Protein AF-0000000075762236 (afdb_homodimer)

Foldseek 3Di:
DKDKFFFPQWDAAQQFIAGPVPRHHQAAADDPQFLQQLVRLLSSQCRSVVNDPPCCCVPCLVPPDCVALSNVLSVLCVVQCRRVNPHDDQVSSQVSCVSCVVVQKHKDKDWDAPVVQLVVCQVLSVVNKKKKWWKFFDPTDIHIWTFRIFMFDDDPPDTGTFKTFTAGNNDDGDRGDNGFKMKGAADRVRAFCDDDQQRIWMDGPVRDIGGIHTTMMMIMDGDD/DKDKFFFPQWDAAQQFIAGPVPRHHQAAADDPQFLQQLVRLLSSQCRSVVNDPPCCCVPCLVPPDCVALSNVLSVLCVVQCRRVNPHDDQVSSQVSCVSCVVVQKHKDKDWDAPVVQLVVCQVLSVVNKKKKWWKFFPPTDIHIWTFRIFMFDDDPPDTGTFKTFTAGNNDDGDRGDNGFKMKGAADRVRAFCDDDQQRIWMDGPVRDIGGIHTTMMMIMDGDD

Nearest PDB structures (foldseek):
  3q34-assembly1_C  TM=2.609E-01  e=2.097E+00  Pseudomonas savastanoi pv. phaseolicola 1448A
  7qfz-assembly4_G  TM=4.667E-01  e=2.983E-01  Escherichia fergusonii ATCC 35469
  3q34-assembly1_C  TM=2.610E-01  e=1.971E+00  Pseudomonas savastanoi pv. phaseolicola 1448A

Secondary structure (DSSP, 8-state):
-EEEEE-TTEE--TTS-EETTT--B---PPPTT---HHHHHHHHHHHHTTSS-HHHHHHHGGG--TTSHHHHHHHHHHHTTGGGT----HHHHHHHHGGGGGGTEEEEEEE--HHHHHHHHHHHHHTT-EEEEEEEETTS-EEEEEEEEEEEEEETTEEEEEEEEEE-TTSPPPSSSS-SEEEE-B-TTS-BSSSSSS-EEEEETT--EEEEEEEEEEEEEE--/-EEEEE-TTEE--TTS-EETTT--B---PPPTT---HHHHHHHHHHHHTTSS-HHHHHHHGGG--TTSHHHHHHHHHHHTTGGGT----HHHHHHHHGGGGGGTEEEEEEE--HHHHHHHHHHHHHTT-EEEEEEEETTS-EEEEEEEEEEEEEETTEEEEEEEEEE-TTSPPPSSSS-SEEEE-B-TTS-BSSSSSS-EEEEETT--EEEEEEEEEEEEEE--

Solvent-accessible surface area (backbone atoms only — not comparable to full-atom values): 22326 Å² total; per-residue (Å²): 85,36,44,56,51,54,42,38,51,47,36,81,39,52,88,16,26,18,8,53,73,67,60,45,68,22,78,45,64,55,56,91,78,46,26,35,35,43,60,37,35,49,51,24,50,33,26,26,70,55,76,40,57,57,69,52,53,77,72,35,55,94,67,41,52,66,88,40,59,68,16,41,43,52,52,49,44,58,70,57,30,22,84,72,41,72,28,71,52,57,67,54,54,39,56,57,45,56,68,37,37,92,77,32,41,43,62,47,65,47,79,49,55,52,68,54,42,52,51,51,44,53,50,31,38,76,70,69,29,46,28,32,40,30,32,34,43,74,96,57,58,76,46,37,29,26,45,46,31,34,33,29,30,39,58,87,92,43,68,36,68,19,32,39,31,16,41,40,20,85,42,72,78,29,15,48,36,76,35,33,18,34,37,37,43,27,38,79,88,63,46,58,62,34,75,72,80,46,20,18,35,33,27,30,61,84,23,60,74,41,54,19,21,61,44,29,33,36,40,34,36,66,67,128,84,35,44,55,52,54,41,38,50,46,36,80,39,50,88,16,26,17,8,54,73,66,61,46,69,22,79,44,64,55,55,94,79,46,26,34,37,44,60,36,35,50,52,23,50,34,25,27,72,55,76,40,57,57,68,52,55,77,74,35,55,94,67,42,50,66,88,40,58,67,16,41,44,52,52,50,44,56,71,56,29,23,83,72,42,72,28,70,54,58,66,56,54,40,55,56,44,56,67,38,37,91,77,32,40,44,64,48,64,46,79,49,55,51,67,54,40,52,50,52,44,54,50,30,41,77,71,70,32,46,29,33,40,31,31,34,42,72,96,56,60,73,46,36,28,27,45,47,30,34,33,29,31,38,57,89,92,43,68,36,68,19,34,40,32,17,41,40,21,85,40,72,79,29,15,46,35,74,37,30,19,33,37,36,43,26,36,80,88,64,46,57,61,35,74,72,80,46,20,19,36,33,28,30,60,85,24,59,74,42,55,19,21,60,47,30,32,37,40,33,39,68,67,128

Radius of gyration: 22.83 Å; Cα contacts (8 Å, |Δi|>4): 1146; chains: 2; bounding box: 54×69×51 Å

pLDDT: mean 93.94, std 7.09, range [53.5, 98.88]

Organism: Stutzerimonas stutzeri (strain A1501) (NCBI:txid379731)

Structure (mmCIF, N/CA/C/O backbone):
data_AF-0000000075762236-model_v1
#
loop_
_entity.id
_entity.type
_entity.pdbx_description
1 polymer 'Peptidase C39-like domain-containing protein'
#
loop_
_atom_site.group_PDB
_atom_site.id
_atom_site.type_symbol
_atom_site.label_atom_id
_atom_site.label_alt_id
_atom_site.label_comp_id
_atom_site.label_asym_id
_atom_site.label_entity_id
_atom_site.label_seq_id
_atom_site.pdbx_PDB_ins_code
_atom_site.Cartn_x
_atom_site.Cartn_y
_atom_site.Cartn_z
_atom_site.occupancy
_atom_site.B_iso_or_equiv
_atom_site.auth_seq_id
_atom_site.auth_comp_id
_atom_site.auth_asym_id
_atom_site.auth_atom_id
_atom_site.pdbx_PDB_model_num
ATOM 1 N N . MET A 1 1 ? -10.5 -0.123 15.695 1 92.38 1 MET A N 1
ATOM 2 C CA . MET A 1 1 ? -9.242 0.328 15.109 1 92.38 1 MET A CA 1
ATOM 3 C C . MET A 1 1 ? -8.969 -0.393 13.789 1 92.38 1 MET A C 1
ATOM 5 O O . MET A 1 1 ? -9.133 -1.61 13.695 1 92.38 1 MET A O 1
ATOM 9 N N . ASN A 1 2 ? -8.617 0.373 12.836 1 94.06 2 ASN A N 1
ATOM 10 C CA . ASN A 1 2 ? -8.289 -0.238 11.555 1 94.06 2 ASN A CA 1
ATOM 11 C C . ASN A 1 2 ? -7 -1.057 11.633 1 94.06 2 ASN A C 1
ATOM 13 O O . ASN A 1 2 ? -6.102 -0.73 12.414 1 94.06 2 ASN A O 1
ATOM 17 N N . ILE A 1 3 ? -6.941 -2.143 10.906 1 95.69 3 ILE A N 1
ATOM 18 C CA . ILE A 1 3 ? -5.719 -2.932 10.812 1 95.69 3 ILE A CA 1
ATOM 19 C C . ILE A 1 3 ? -5.438 -3.281 9.352 1 95.69 3 ILE A C 1
ATOM 21 O O . ILE A 1 3 ? -6.367 -3.393 8.547 1 95.69 3 ILE A O 1
ATOM 25 N N . MET A 1 4 ? -4.234 -3.373 9.031 1 96.81 4 MET A N 1
ATOM 26 C CA . MET A 1 4 ? -3.768 -3.857 7.738 1 96.81 4 MET A CA 1
ATOM 27 C C . MET A 1 4 ? -2.668 -4.902 7.91 1 96.81 4 MET A C 1
ATOM 29 O O . MET A 1 4 ? -1.63 -4.621 8.508 1 96.81 4 MET A O 1
ATOM 33 N N . GLN A 1 5 ? -2.984 -6.102 7.469 1 97.31 5 GLN A N 1
ATOM 34 C CA . GLN A 1 5 ? -2.029 -7.203 7.516 1 97.31 5 GLN A CA 1
ATOM 35 C C . GLN A 1 5 ? -1.47 -7.508 6.129 1 97.31 5 GLN A C 1
ATOM 37 O O . GLN A 1 5 ? -2.223 -7.828 5.207 1 97.31 5 GLN A O 1
ATOM 42 N N . VAL A 1 6 ? -0.186 -7.355 5.98 1 97.62 6 VAL A N 1
ATOM 43 C CA . VAL A 1 6 ? 0.486 -7.613 4.711 1 97.62 6 VAL A CA 1
ATOM 44 C C . VAL A 1 6 ? 1.451 -8.789 4.867 1 97.62 6 VAL A C 1
ATOM 46 O O . VAL A 1 6 ? 2.191 -8.867 5.848 1 97.62 6 VAL A O 1
ATOM 49 N N . SER A 1 7 ? 1.409 -9.703 3.967 1 98 7 SER A N 1
ATOM 50 C CA . SER A 1 7 ? 2.246 -10.898 4.004 1 98 7 SER A CA 1
ATOM 51 C C . SER A 1 7 ? 3.727 -10.531 4.055 1 98 7 SER A C 1
ATOM 53 O O . SER A 1 7 ? 4.191 -9.695 3.281 1 98 7 SER A O 1
ATOM 55 N N . PRO A 1 8 ? 4.484 -11.156 4.93 1 97.44 8 PRO A N 1
ATOM 56 C CA . PRO A 1 8 ? 5.922 -10.898 5.023 1 97.44 8 PRO A CA 1
ATOM 57 C C . PRO A 1 8 ? 6.703 -11.469 3.84 1 97.44 8 PRO A C 1
ATOM 59 O O . PRO A 1 8 ? 7.918 -11.281 3.75 1 97.44 8 PRO A O 1
ATOM 62 N N . LEU A 1 9 ? 6.02 -12.078 2.924 1 97.81 9 LEU A N 1
ATOM 63 C CA . LEU A 1 9 ? 6.68 -12.719 1.794 1 97.81 9 LEU A CA 1
ATOM 64 C C . LEU A 1 9 ? 7.07 -11.695 0.735 1 97.81 9 LEU A C 1
ATOM 66 O O . LEU A 1 9 ? 7.82 -12.008 -0.193 1 97.81 9 LEU A O 1
ATOM 70 N N . PHE A 1 10 ? 6.539 -10.484 0.93 1 98.19 10 PHE A N 1
ATOM 71 C CA . PHE A 1 10 ? 6.734 -9.453 -0.083 1 98.19 10 PHE A CA 1
ATOM 72 C C . PHE A 1 10 ? 7.543 -8.289 0.477 1 98.19 10 PHE A C 1
ATOM 74 O O . PHE A 1 10 ? 7.473 -7.996 1.673 1 98.19 10 PHE A O 1
ATOM 81 N N . GLY A 1 11 ? 8.281 -7.652 -0.379 1 97.56 11 GLY A N 1
ATOM 82 C CA . GLY A 1 11 ? 8.977 -6.406 -0.087 1 97.56 11 GLY A CA 1
ATOM 83 C C . GLY A 1 11 ? 8.711 -5.324 -1.117 1 97.56 11 GLY A C 1
ATOM 84 O O . GLY A 1 11 ? 8.32 -5.617 -2.25 1 97.56 11 GLY A O 1
ATOM 85 N N . ILE A 1 12 ? 8.898 -4.078 -0.701 1 97.44 12 ILE A N 1
ATOM 86 C CA . ILE A 1 12 ? 8.656 -2.945 -1.586 1 97.44 12 ILE A CA 1
ATOM 87 C C . ILE A 1 12 ? 9.945 -2.57 -2.312 1 97.44 12 ILE A C 1
ATOM 89 O O . ILE A 1 12 ? 11.031 -2.645 -1.736 1 97.44 12 ILE A O 1
ATOM 93 N N . SER A 1 13 ? 9.883 -2.273 -3.547 1 97 13 SER A N 1
ATOM 94 C CA . SER A 1 13 ? 10.977 -1.712 -4.332 1 97 13 SER A CA 1
ATOM 95 C C . SER A 1 13 ? 10.461 -0.729 -5.375 1 97 13 SER A C 1
ATOM 97 O O . SER A 1 13 ? 9.273 -0.724 -5.695 1 97 13 SER A O 1
ATOM 99 N N . SER A 1 14 ? 11.359 0.06 -5.926 1 96.75 14 SER A N 1
ATOM 100 C CA . SER A 1 14 ? 10.977 1.087 -6.887 1 96.75 14 SER A CA 1
ATOM 101 C C . SER A 1 14 ? 10.586 0.47 -8.227 1 96.75 14 SER A C 1
ATOM 103 O O . SER A 1 14 ? 10.008 1.146 -9.078 1 96.75 14 SER A O 1
ATOM 105 N N . ASN A 1 15 ? 10.883 -0.783 -8.445 1 97.19 15 ASN A N 1
ATOM 106 C CA . ASN A 1 15 ? 10.523 -1.462 -9.688 1 97.19 15 ASN A CA 1
ATOM 107 C C . ASN A 1 15 ? 9.258 -2.299 -9.516 1 97.19 15 ASN A C 1
ATOM 109 O O . ASN A 1 15 ? 8.766 -2.889 -10.484 1 97.19 15 ASN A O 1
ATOM 113 N N . GLY A 1 16 ? 8.758 -2.346 -8.289 1 97.5 16 GLY A N 1
ATOM 114 C CA . GLY A 1 16 ? 7.59 -3.146 -7.961 1 97.5 16 GLY A CA 1
ATOM 115 C C . GLY A 1 16 ? 7.812 -4.062 -6.773 1 97.5 16 GLY A C 1
ATOM 116 O O . GLY A 1 16 ? 8.906 -4.09 -6.195 1 97.5 16 GLY A O 1
ATOM 117 N N . PRO A 1 17 ? 6.762 -4.801 -6.387 1 98.38 17 PRO A N 1
ATOM 118 C CA . PRO A 1 17 ? 6.91 -5.738 -5.27 1 98.38 17 PRO A CA 1
ATOM 119 C C . PRO A 1 17 ? 7.914 -6.852 -5.562 1 98.38 17 PRO A C 1
ATOM 121 O O . PRO A 1 17 ? 7.98 -7.344 -6.691 1 98.38 17 PRO A O 1
ATOM 124 N N . VAL A 1 18 ? 8.68 -7.227 -4.508 1 98.38 18 VAL A N 1
ATOM 125 C CA . VAL A 1 18 ? 9.695 -8.258 -4.664 1 98.38 18 VAL A CA 1
ATOM 126 C C . VAL A 1 18 ? 9.469 -9.375 -3.648 1 98.38 18 VAL A C 1
ATOM 128 O O . VAL A 1 18 ? 8.812 -9.164 -2.625 1 98.38 18 VAL A O 1
ATOM 131 N N . SER A 1 19 ? 9.961 -10.531 -3.996 1 98.12 19 SER A N 1
ATOM 132 C CA . SER A 1 19 ? 10.031 -11.633 -3.035 1 98.12 19 SER A CA 1
ATOM 133 C C . SER A 1 19 ? 11 -11.312 -1.899 1 98.12 19 SER A C 1
ATOM 135 O O . SER A 1 19 ? 12.164 -10.984 -2.141 1 98.12 19 SER A O 1
ATOM 137 N N . ALA A 1 20 ? 10.469 -11.445 -0.732 1 95.94 20 ALA A N 1
ATOM 138 C CA . ALA A 1 20 ? 11.352 -11.258 0.416 1 95.94 20 ALA A CA 1
ATOM 139 C C . ALA A 1 20 ? 12.438 -12.328 0.457 1 95.94 20 ALA A C 1
ATOM 141 O O . ALA A 1 20 ? 13.523 -12.094 0.991 1 95.94 20 ALA A O 1
ATOM 142 N N . GLU A 1 21 ? 12.148 -13.461 -0.161 1 92.88 21 GLU A N 1
ATOM 143 C CA . GLU A 1 21 ? 13.055 -14.602 -0.163 1 92.88 21 GLU A CA 1
ATOM 144 C C . GLU A 1 21 ? 14.18 -14.406 -1.17 1 92.88 21 GLU A C 1
ATOM 146 O O . GLU A 1 21 ? 15.359 -14.547 -0.829 1 92.88 21 GLU A O 1
ATOM 151 N N . SER A 1 22 ? 13.875 -13.969 -2.363 1 94.44 22 SER A N 1
ATOM 152 C CA . SER A 1 22 ? 14.859 -14 -3.439 1 94.44 22 SER A CA 1
ATOM 153 C C . SER A 1 22 ? 15.227 -12.594 -3.896 1 94.44 22 SER A C 1
ATOM 155 O O . SER A 1 22 ? 16.25 -12.391 -4.547 1 94.44 22 SER A O 1
ATOM 157 N N . GLY A 1 23 ? 14.281 -11.656 -3.641 1 95.62 23 GLY A N 1
ATOM 158 C CA . GLY A 1 23 ? 14.508 -10.305 -4.145 1 95.62 23 GLY A CA 1
ATOM 159 C C . GLY A 1 23 ? 14 -10.102 -5.555 1 95.62 23 GLY A C 1
ATOM 160 O O . GLY A 1 23 ? 14.031 -8.984 -6.078 1 95.62 23 GLY A O 1
ATOM 161 N N . ASP A 1 24 ? 13.445 -11.141 -6.176 1 97.25 24 ASP A N 1
ATOM 162 C CA . ASP A 1 24 ? 12.914 -11.047 -7.531 1 97.25 24 ASP A CA 1
ATOM 163 C C . ASP A 1 24 ? 11.609 -10.242 -7.559 1 97.25 24 ASP A C 1
ATOM 165 O O . ASP A 1 24 ? 10.781 -10.367 -6.652 1 97.25 24 ASP A O 1
ATOM 169 N N . LEU A 1 25 ? 11.422 -9.477 -8.633 1 98.19 25 LEU A N 1
ATOM 170 C CA . LEU A 1 25 ? 10.109 -8.898 -8.875 1 98.19 25 LEU A CA 1
ATOM 171 C C . LEU A 1 25 ? 9.047 -9.984 -9.016 1 98.19 25 LEU A C 1
ATOM 173 O O . LEU A 1 25 ? 9.266 -10.984 -9.695 1 98.19 25 LEU A O 1
ATOM 177 N N . VAL A 1 26 ? 7.926 -9.805 -8.43 1 98.19 26 VAL A N 1
ATOM 178 C CA . VAL A 1 26 ? 7.016 -10.938 -8.336 1 98.19 26 VAL A CA 1
ATOM 179 C C . VAL A 1 26 ? 5.832 -10.742 -9.281 1 98.19 26 VAL A C 1
ATOM 181 O O . VAL A 1 26 ? 5.258 -11.711 -9.773 1 98.19 26 VAL A O 1
ATOM 184 N N . HIS A 1 27 ? 5.41 -9.492 -9.508 1 98.38 27 HIS A N 1
ATOM 185 C CA . HIS A 1 27 ? 4.211 -9.266 -10.312 1 98.38 27 HIS A CA 1
ATOM 186 C C . HIS A 1 27 ? 4.488 -9.5 -11.789 1 98.38 27 HIS A C 1
ATOM 188 O O . HIS A 1 27 ? 5.492 -9.023 -12.32 1 98.38 27 HIS A O 1
ATOM 194 N N . LEU A 1 28 ? 3.65 -10.227 -12.391 1 95.19 28 LEU A N 1
ATOM 195 C CA . LEU A 1 28 ? 3.639 -10.469 -13.836 1 95.19 28 LEU A CA 1
ATOM 196 C C . LEU A 1 28 ? 2.328 -9.992 -14.453 1 95.19 28 LEU A C 1
ATOM 198 O O . LEU A 1 28 ? 1.248 -10.391 -14.008 1 95.19 28 LEU A O 1
ATOM 202 N N . ARG A 1 29 ? 2.414 -9.211 -15.453 1 93.19 29 ARG A N 1
ATOM 203 C CA . ARG A 1 29 ? 1.228 -8.711 -16.141 1 93.19 29 ARG A CA 1
ATOM 204 C C . ARG A 1 29 ? 0.887 -9.586 -17.344 1 93.19 29 ARG A C 1
ATOM 206 O O . ARG A 1 29 ? 1.731 -9.805 -18.219 1 93.19 29 ARG A O 1
ATOM 213 N N . GLN A 1 30 ? -0.307 -9.93 -17.391 1 84.81 30 GLN A N 1
ATOM 214 C CA . GLN A 1 30 ? -0.725 -10.734 -18.531 1 84.81 30 GLN A CA 1
ATOM 215 C C . GLN A 1 30 ? -1.051 -9.859 -19.734 1 84.81 30 GLN A C 1
ATOM 217 O O . GLN A 1 30 ? -1.26 -8.648 -19.594 1 84.81 30 GLN A O 1
ATOM 222 N N . GLY A 1 31 ? -1.03 -10.539 -20.859 1 80.81 31 GLY A N 1
ATOM 223 C CA . GLY A 1 31 ? -1.453 -9.844 -22.062 1 80.81 31 GLY A CA 1
ATOM 224 C C . GLY A 1 31 ? -2.938 -9.531 -22.078 1 80.81 31 GLY A C 1
ATOM 225 O O . GLY A 1 31 ? -3.736 -10.258 -21.469 1 80.81 31 GLY A O 1
ATOM 226 N N . ASP A 1 32 ? -3.311 -8.547 -22.75 1 74 32 ASP A N 1
ATOM 227 C CA . ASP A 1 32 ? -4.691 -8.07 -22.766 1 74 32 ASP A CA 1
ATOM 228 C C . ASP A 1 32 ? -5.629 -9.133 -23.328 1 74 32 ASP A C 1
ATOM 230 O O . ASP A 1 32 ? -6.816 -9.164 -23 1 74 32 ASP A O 1
ATOM 234 N N . LEU A 1 33 ? -5.109 -9.945 -24.125 1 69.38 33 LEU A N 1
ATOM 235 C CA . LEU A 1 33 ? -5.957 -10.922 -24.797 1 69.38 33 LEU A CA 1
ATOM 236 C C . LEU A 1 33 ? -5.797 -12.305 -24.188 1 69.38 33 LEU A C 1
ATOM 238 O O . LEU A 1 33 ? -6.496 -13.242 -24.578 1 69.38 33 LEU A O 1
ATOM 242 N N . ASP A 1 34 ? -4.918 -12.336 -23.172 1 74.25 34 ASP A N 1
ATOM 243 C CA . ASP A 1 34 ? -4.641 -13.625 -22.547 1 74.25 34 ASP A CA 1
ATOM 244 C C . ASP A 1 34 ? -5.695 -13.969 -21.5 1 74.25 34 ASP A C 1
ATOM 246 O O . ASP A 1 34 ? -6.086 -13.109 -20.703 1 74.25 34 ASP A O 1
ATOM 250 N N . GLY A 1 35 ? -6.355 -15.148 -21.516 1 78.94 35 GLY A N 1
ATOM 251 C CA . GLY A 1 35 ? -7.117 -15.672 -20.391 1 78.94 35 GLY A CA 1
ATOM 252 C C . GLY A 1 35 ? -6.254 -16.375 -19.359 1 78.94 35 GLY A C 1
ATOM 253 O O . GLY A 1 35 ? -6.57 -17.5 -18.938 1 78.94 35 GLY A O 1
ATOM 254 N N . ALA A 1 36 ? -5.172 -15.742 -19 1 86.44 36 ALA A N 1
ATOM 255 C CA . ALA A 1 36 ? -4.129 -16.469 -18.281 1 86.44 36 ALA A CA 1
ATOM 256 C C . ALA A 1 36 ? -3.93 -15.891 -16.875 1 86.44 36 ALA A C 1
ATOM 258 O O . ALA A 1 36 ? -2.852 -16.016 -16.297 1 86.44 36 ALA A O 1
ATOM 259 N N . CYS A 1 37 ? -4.926 -15.219 -16.312 1 93.12 37 CYS A N 1
ATOM 260 C CA . CYS A 1 37 ? -4.73 -14.57 -15.016 1 93.12 37 CYS A CA 1
ATOM 261 C C . CYS A 1 37 ? -4.379 -15.602 -13.945 1 93.12 37 CYS A C 1
ATOM 263 O O . CYS A 1 37 ? -3.549 -15.336 -13.078 1 93.12 37 CYS A O 1
ATOM 265 N N . GLY A 1 38 ? -5.027 -16.766 -14.031 1 94.06 38 GLY A N 1
ATOM 266 C CA . GLY A 1 38 ? -4.73 -17.812 -13.07 1 94.06 38 GLY A CA 1
ATOM 267 C C . GLY A 1 38 ? -3.27 -18.219 -13.07 1 94.06 38 GLY A C 1
ATOM 268 O O . GLY A 1 38 ? -2.574 -18.078 -12.062 1 94.06 38 GLY A O 1
ATOM 269 N N . PRO A 1 39 ? -2.803 -18.672 -14.188 1 92.94 39 PRO A N 1
ATOM 270 C CA . PRO A 1 39 ? -1.391 -19.047 -14.305 1 92.94 39 PRO A CA 1
ATOM 271 C C . PRO A 1 39 ? -0.446 -17.906 -13.922 1 92.94 39 PRO A C 1
ATOM 273 O O . PRO A 1 39 ? 0.589 -18.141 -13.297 1 92.94 39 PRO A O 1
ATOM 276 N N . TYR A 1 40 ? -0.722 -16.719 -14.297 1 94.62 40 TYR A N 1
ATOM 277 C CA . TYR A 1 40 ? 0.134 -15.594 -13.945 1 94.62 40 TYR A CA 1
ATOM 278 C C . TYR A 1 40 ? 0.191 -15.406 -12.43 1 94.62 40 TYR A C 1
ATOM 280 O O . TYR A 1 40 ? 1.253 -15.117 -11.875 1 94.62 40 TYR A O 1
ATOM 288 N N . CYS A 1 41 ? -0.949 -15.57 -11.766 1 97.06 41 CYS A N 1
ATOM 289 C CA . CYS A 1 41 ? -0.944 -15.531 -10.305 1 97.06 41 CYS A CA 1
ATOM 290 C C . CYS A 1 41 ? -0.073 -16.656 -9.742 1 97.06 41 CYS A C 1
ATOM 292 O O . CYS A 1 41 ? 0.689 -16.422 -8.797 1 97.06 41 CYS A O 1
ATOM 294 N N . LEU A 1 42 ? -0.215 -17.781 -10.32 1 96 42 LEU A N 1
ATOM 295 C CA . LEU A 1 42 ? 0.57 -18.906 -9.844 1 96 42 LEU A CA 1
ATOM 296 C C . LEU A 1 42 ? 2.062 -18.656 -10.016 1 96 42 LEU A C 1
ATOM 298 O O . LEU A 1 42 ? 2.85 -18.891 -9.102 1 96 42 LEU A O 1
ATOM 302 N N . PHE A 1 43 ? 2.494 -18.141 -11.18 1 95.38 43 PHE A N 1
ATOM 303 C CA . PHE A 1 43 ? 3.902 -17.828 -11.406 1 95.38 43 PHE A CA 1
ATOM 304 C C . PHE A 1 43 ? 4.398 -16.797 -10.414 1 95.38 43 PHE A C 1
ATOM 306 O O . PHE A 1 43 ? 5.484 -16.953 -9.844 1 95.38 43 PHE A O 1
ATOM 313 N N . SER A 1 44 ? 3.576 -15.781 -10.234 1 98.19 44 SER A N 1
ATOM 314 C CA . SER A 1 44 ? 3.941 -14.773 -9.242 1 98.19 44 SER A CA 1
ATOM 315 C C . SER A 1 44 ? 4.129 -15.391 -7.867 1 98.19 44 SER A C 1
ATOM 317 O O . SER A 1 44 ? 5.059 -15.039 -7.141 1 98.19 44 SER A O 1
ATOM 319 N N . ALA A 1 45 ? 3.268 -16.297 -7.516 1 98.31 45 ALA A N 1
ATOM 320 C CA . ALA A 1 45 ? 3.354 -16.969 -6.223 1 98.31 45 ALA A CA 1
ATOM 321 C C . ALA A 1 45 ? 4.625 -17.812 -6.129 1 98.31 45 ALA A C 1
ATOM 323 O O . ALA A 1 45 ? 5.324 -17.781 -5.113 1 98.31 45 ALA A O 1
ATOM 324 N N . LEU A 1 46 ? 4.922 -18.531 -7.156 1 97.56 46 LEU A N 1
ATOM 325 C CA . LEU A 1 46 ? 6.109 -19.375 -7.156 1 97.56 46 LEU A CA 1
ATOM 326 C C . LEU A 1 46 ? 7.379 -18.531 -7.055 1 97.56 46 LEU A C 1
ATOM 328 O O . LEU A 1 46 ? 8.32 -18.906 -6.352 1 97.56 46 LEU A O 1
ATOM 332 N N . ILE A 1 47 ? 7.379 -17.453 -7.754 1 97.69 47 ILE A N 1
ATOM 333 C CA . ILE A 1 47 ? 8.508 -16.531 -7.656 1 97.69 47 ILE A CA 1
ATOM 334 C C . ILE A 1 47 ? 8.617 -15.992 -6.23 1 97.69 47 ILE A C 1
ATOM 336 O O . ILE A 1 47 ? 9.703 -15.945 -5.656 1 97.69 47 ILE A O 1
ATOM 340 N N . THR A 1 48 ? 7.52 -15.633 -5.652 1 98.25 48 THR A N 1
ATOM 341 C CA . THR A 1 48 ? 7.477 -15.094 -4.297 1 98.25 48 THR A CA 1
ATOM 342 C C . THR A 1 48 ? 8.062 -16.094 -3.299 1 98.25 48 THR A C 1
ATOM 344 O O . THR A 1 48 ? 8.828 -15.711 -2.412 1 98.25 48 THR A O 1
ATOM 347 N N . LEU A 1 49 ? 7.77 -17.312 -3.498 1 97.25 49 LEU A N 1
ATOM 348 C CA . LEU A 1 49 ? 8.164 -18.375 -2.574 1 97.25 49 LEU A CA 1
ATOM 349 C C . LEU A 1 49 ? 9.594 -18.844 -2.861 1 97.25 49 LEU A C 1
ATOM 351 O O . LEU A 1 49 ? 10.109 -19.719 -2.172 1 97.25 49 LEU A O 1
ATOM 355 N N . GLY A 1 50 ? 10.211 -18.312 -3.936 1 96 50 GLY A N 1
ATOM 356 C CA . GLY A 1 50 ? 11.562 -18.703 -4.309 1 96 50 GLY A CA 1
ATOM 357 C C . GLY A 1 50 ? 11.633 -20.031 -5.02 1 96 50 GLY A C 1
ATOM 358 O O . GLY A 1 50 ? 12.688 -20.672 -5.07 1 96 50 GLY A O 1
ATOM 359 N N . LEU A 1 51 ? 10.539 -20.531 -5.52 1 96.06 51 LEU A N 1
ATOM 360 C CA . LEU A 1 51 ? 10.484 -21.859 -6.145 1 96.06 51 LEU A CA 1
ATOM 361 C C . LEU A 1 51 ? 10.711 -21.75 -7.648 1 96.06 51 LEU A C 1
ATOM 363 O O . LEU A 1 51 ? 10.992 -22.75 -8.305 1 96.06 51 LEU A O 1
ATOM 367 N N . LEU A 1 52 ? 10.539 -20.594 -8.211 1 95.44 52 LEU A N 1
ATOM 368 C CA . LEU A 1 52 ? 10.758 -20.312 -9.625 1 95.44 52 LEU A CA 1
ATOM 369 C C . LEU A 1 52 ? 11.531 -19.016 -9.797 1 95.44 52 LEU A C 1
ATOM 371 O O . LEU A 1 52 ? 11.219 -18 -9.172 1 95.44 52 LEU A O 1
ATOM 375 N N . GLN A 1 53 ? 12.539 -19.062 -10.539 1 95.69 53 GLN A N 1
ATOM 376 C CA . GLN A 1 53 ? 13.297 -17.859 -10.836 1 95.69 53 GLN A CA 1
ATOM 377 C C . GLN A 1 53 ? 12.641 -17.047 -11.945 1 95.69 53 GLN A C 1
ATOM 379 O O . GLN A 1 53 ? 12.383 -17.562 -13.031 1 95.69 53 GLN A O 1
ATOM 384 N N . ARG A 1 54 ? 12.5 -15.805 -11.672 1 96.75 54 ARG A N 1
ATOM 385 C CA . ARG A 1 54 ? 11.805 -14.93 -12.609 1 96.75 54 ARG A CA 1
ATOM 386 C C . ARG A 1 54 ? 12.523 -14.875 -13.953 1 96.75 54 ARG A C 1
ATOM 388 O O . ARG A 1 54 ? 11.891 -14.992 -15.008 1 96.75 54 ARG A O 1
ATOM 395 N N . ALA A 1 55 ? 13.836 -14.648 -13.898 1 95.25 55 ALA A N 1
ATOM 396 C CA . ALA A 1 55 ? 14.625 -14.539 -15.125 1 95.25 55 ALA A CA 1
ATOM 397 C C . ALA A 1 55 ? 14.5 -15.805 -15.969 1 95.25 55 ALA A C 1
ATOM 399 O O . ALA A 1 55 ? 14.375 -15.734 -17.188 1 95.25 55 ALA A O 1
ATOM 400 N N . ASP A 1 56 ? 14.508 -16.938 -15.328 1 93.81 56 ASP A N 1
ATOM 401 C CA . ASP A 1 56 ? 14.375 -18.203 -16.047 1 93.81 56 ASP A CA 1
ATOM 402 C C . ASP A 1 56 ? 13 -18.312 -16.703 1 93.81 56 ASP A C 1
ATOM 404 O O . ASP A 1 56 ? 12.898 -18.703 -17.859 1 93.81 56 ASP A O 1
ATOM 408 N N . LEU A 1 57 ? 11.922 -17.906 -16 1 93.12 57 LEU A N 1
ATOM 409 C CA . LEU A 1 57 ? 10.562 -17.922 -16.531 1 93.12 57 LEU A CA 1
ATOM 410 C C . LEU A 1 57 ? 10.445 -17.031 -17.766 1 93.12 57 LEU A C 1
ATOM 412 O O . LEU A 1 57 ? 9.969 -17.469 -18.812 1 93.12 57 LEU A O 1
ATOM 416 N N . LEU A 1 58 ? 10.961 -15.852 -17.734 1 91.88 58 LEU A N 1
ATOM 417 C CA . LEU A 1 58 ? 10.766 -14.852 -18.781 1 91.88 58 LEU A CA 1
ATOM 418 C C . LEU A 1 58 ? 11.656 -15.148 -19.984 1 91.88 58 LEU A C 1
ATOM 420 O O . LEU A 1 58 ? 11.242 -14.938 -21.125 1 91.88 58 LEU A O 1
ATOM 424 N N . GLU A 1 59 ? 12.812 -15.734 -19.75 1 90.44 59 GLU A N 1
ATOM 425 C CA . GLU A 1 59 ? 13.797 -15.852 -20.812 1 90.44 59 GLU A CA 1
ATOM 426 C C . GLU A 1 59 ? 13.82 -17.266 -21.406 1 90.44 59 GLU A C 1
ATOM 428 O O . GLU A 1 59 ? 14.156 -17.453 -22.578 1 90.44 59 GLU A O 1
ATOM 433 N N . ASN A 1 60 ? 13.422 -18.219 -20.578 1 88.31 60 ASN A N 1
ATOM 434 C CA . ASN A 1 60 ? 13.766 -19.578 -20.984 1 88.31 60 ASN A CA 1
ATOM 435 C C . ASN A 1 60 ? 12.539 -20.484 -20.984 1 88.31 60 ASN A C 1
ATOM 437 O O . ASN A 1 60 ? 12.656 -21.688 -21.234 1 88.31 60 ASN A O 1
ATOM 441 N N . MET A 1 61 ? 11.383 -19.938 -20.703 1 86.69 61 MET A N 1
ATOM 442 C CA . MET A 1 61 ? 10.234 -20.828 -20.547 1 86.69 61 MET A CA 1
ATOM 443 C C . MET A 1 61 ? 10.062 -21.719 -21.781 1 86.69 61 MET A C 1
ATOM 445 O O . MET A 1 61 ? 9.82 -22.922 -21.656 1 86.69 61 MET A O 1
ATOM 449 N N . SER A 1 62 ? 10.25 -21.188 -23 1 85.81 62 SER A N 1
ATOM 450 C CA . SER A 1 62 ? 10.047 -21.922 -24.25 1 85.81 62 SER A CA 1
ATOM 451 C C . SER A 1 62 ? 11.117 -23 -24.438 1 85.81 62 SER A C 1
ATOM 453 O O . SER A 1 62 ? 10.938 -23.922 -25.234 1 85.81 62 SER A O 1
ATOM 455 N N . PHE A 1 63 ? 12.172 -22.922 -23.641 1 89.94 63 PHE A N 1
ATOM 456 C CA . PHE A 1 63 ? 13.297 -23.828 -23.828 1 89.94 63 PHE A CA 1
ATOM 457 C C . PHE A 1 63 ? 13.398 -24.828 -22.688 1 89.94 63 PHE A C 1
ATOM 459 O O . PHE A 1 63 ? 14.305 -25.656 -22.656 1 89.94 63 PHE A O 1
ATOM 466 N N . TRP A 1 64 ? 12.492 -24.672 -21.781 1 91.81 64 TRP A N 1
ATOM 467 C CA . TRP A 1 64 ? 12.523 -25.656 -20.703 1 91.81 64 TRP A CA 1
ATOM 468 C C . TRP A 1 64 ? 12.406 -27.062 -21.25 1 91.81 64 TRP A C 1
ATOM 470 O O . TRP A 1 64 ? 11.586 -27.344 -22.125 1 91.81 64 TRP A O 1
ATOM 480 N N . LYS A 1 65 ? 13.359 -27.969 -20.734 1 93.44 65 LYS A N 1
ATOM 481 C CA . LYS A 1 65 ? 13.312 -29.375 -21.141 1 93.44 65 LYS A CA 1
ATOM 482 C C . LYS A 1 65 ? 12.023 -30.031 -20.672 1 93.44 65 LYS A C 1
ATOM 484 O O . LYS A 1 65 ? 11.648 -29.922 -19.5 1 93.44 65 LYS A O 1
ATOM 489 N N . GLY A 1 66 ? 11.344 -30.688 -21.594 1 91.56 66 GLY A N 1
ATOM 490 C CA . GLY A 1 66 ? 10.07 -31.328 -21.297 1 91.56 66 GLY A CA 1
ATOM 491 C C . GLY A 1 66 ? 10.125 -32.25 -20.094 1 91.56 66 GLY A C 1
ATOM 492 O O . GLY A 1 66 ? 9.125 -32.438 -19.406 1 91.56 66 GLY A O 1
ATOM 493 N N . SER A 1 67 ? 11.328 -32.781 -19.797 1 92.62 67 SER A N 1
ATOM 494 C CA . SER A 1 67 ? 11.461 -33.75 -18.703 1 92.62 67 SER A CA 1
ATOM 495 C C . SER A 1 67 ? 11.68 -33.031 -17.375 1 92.62 67 SER A C 1
ATOM 497 O O . SER A 1 67 ? 11.578 -33.656 -16.312 1 92.62 67 SER A O 1
ATOM 499 N N . SER A 1 68 ? 11.984 -31.734 -17.406 1 92.56 68 SER A N 1
ATOM 500 C CA . SER A 1 68 ? 12.18 -30.984 -16.172 1 92.56 68 SER A CA 1
ATOM 501 C C . SER A 1 68 ? 10.852 -30.625 -15.516 1 92.56 68 SER A C 1
ATOM 503 O O . SER A 1 68 ? 9.797 -30.703 -16.156 1 92.56 68 SER A O 1
ATOM 505 N N . ARG A 1 69 ? 10.875 -30.281 -14.32 1 92.88 69 ARG A N 1
ATOM 506 C CA . ARG A 1 69 ? 9.703 -29.812 -13.586 1 92.88 69 ARG A CA 1
ATOM 507 C C . ARG A 1 69 ? 9.055 -28.625 -14.289 1 92.88 69 ARG A C 1
ATOM 509 O O . ARG A 1 69 ? 7.844 -28.609 -14.508 1 92.88 69 ARG A O 1
ATOM 516 N N . GLU A 1 70 ? 9.836 -27.625 -14.648 1 92.62 70 GLU A N 1
ATOM 517 C CA . GLU A 1 70 ? 9.359 -26.422 -15.312 1 92.62 70 GLU A CA 1
ATOM 518 C C . GLU A 1 70 ? 8.781 -26.734 -16.688 1 92.62 70 GLU A C 1
ATOM 520 O O . GLU A 1 70 ? 7.781 -26.141 -17.109 1 92.62 70 GLU A O 1
ATOM 525 N N . GLY A 1 71 ? 9.492 -27.625 -17.359 1 92.62 71 GLY A N 1
ATOM 526 C CA . GLY A 1 71 ? 8.984 -28.047 -18.656 1 92.62 71 GLY A CA 1
ATOM 527 C C . GLY A 1 71 ? 7.629 -28.734 -18.578 1 92.62 71 GLY A C 1
ATOM 528 O O . GLY A 1 71 ? 6.75 -28.469 -19.406 1 92.62 71 GLY A O 1
ATOM 529 N N . ARG A 1 72 ? 7.434 -29.562 -17.625 1 92.81 72 ARG A N 1
ATOM 530 C CA . ARG A 1 72 ? 6.152 -30.234 -17.438 1 92.81 72 ARG A CA 1
ATOM 531 C C . ARG A 1 72 ? 5.062 -29.234 -17.062 1 92.81 72 ARG A C 1
ATOM 533 O O . ARG A 1 72 ? 3.916 -29.375 -17.5 1 92.81 72 ARG A O 1
ATOM 540 N N . LEU A 1 73 ? 5.426 -28.266 -16.234 1 91.75 73 LEU A N 1
ATOM 541 C CA . LEU A 1 73 ? 4.508 -27.188 -15.891 1 91.75 73 LEU A CA 1
ATOM 542 C C . LEU A 1 73 ? 4.062 -26.438 -17.141 1 91.75 73 LEU A C 1
ATOM 544 O O . LEU A 1 73 ? 2.865 -26.234 -17.359 1 91.75 73 LEU A O 1
ATOM 548 N N . ARG A 1 74 ? 4.961 -26.016 -17.938 1 89.75 74 ARG A N 1
ATOM 549 C CA . ARG A 1 74 ? 4.688 -25.328 -19.203 1 89.75 74 ARG A CA 1
ATOM 550 C C . ARG A 1 74 ? 3.756 -26.141 -20.078 1 89.75 74 ARG A C 1
ATOM 552 O O . ARG A 1 74 ? 2.785 -25.609 -20.625 1 89.75 74 ARG A O 1
ATOM 559 N N . ASP A 1 75 ? 4.039 -27.406 -20.234 1 89.81 75 ASP A N 1
ATOM 560 C CA . ASP A 1 75 ? 3.234 -28.266 -21.094 1 89.81 75 ASP A CA 1
ATOM 561 C C . ASP A 1 75 ? 1.815 -28.406 -20.547 1 89.81 75 ASP A C 1
ATOM 563 O O . ASP A 1 75 ? 0.851 -28.453 -21.312 1 89.81 75 ASP A O 1
ATOM 567 N N . ALA A 1 76 ? 1.746 -28.531 -19.266 1 88.94 76 ALA A N 1
ATOM 568 C CA . ALA A 1 76 ? 0.427 -28.609 -18.641 1 88.94 76 ALA A CA 1
ATOM 569 C C . ALA A 1 76 ? -0.368 -27.328 -18.891 1 88.94 76 ALA A C 1
ATOM 571 O O . ALA A 1 76 ? -1.57 -27.375 -19.156 1 88.94 76 ALA A O 1
ATOM 572 N N . LEU A 1 77 ? 0.289 -26.188 -18.812 1 86.5 77 LEU A N 1
ATOM 573 C CA . LEU A 1 77 ? -0.348 -24.906 -19.094 1 86.5 77 LEU A CA 1
ATOM 574 C C . LEU A 1 77 ? -0.93 -24.875 -20.5 1 86.5 77 LEU A C 1
ATOM 576 O O . LEU A 1 77 ? -2.059 -24.422 -20.703 1 86.5 77 LEU A O 1
ATOM 580 N N . LYS A 1 78 ? -0.167 -25.344 -21.406 1 82.5 78 LYS A N 1
ATOM 581 C CA . LYS A 1 78 ? -0.614 -25.391 -22.797 1 82.5 78 LYS A CA 1
ATOM 582 C C . LYS A 1 78 ? -1.837 -26.297 -22.953 1 82.5 78 LYS A C 1
ATOM 584 O O . LYS A 1 78 ? -2.764 -25.969 -23.703 1 82.5 78 LYS A O 1
ATOM 589 N N . LYS A 1 79 ? -1.81 -27.344 -22.25 1 84.44 79 LYS A N 1
ATOM 590 C CA . LYS A 1 79 ? -2.91 -28.297 -22.312 1 84.44 79 LYS A CA 1
ATOM 591 C C . LYS A 1 79 ? -4.203 -27.688 -21.781 1 84.44 79 LYS A C 1
ATOM 593 O O . LYS A 1 79 ? -5.289 -28 -22.281 1 84.44 79 LYS A O 1
ATOM 598 N N . PHE A 1 80 ? -4.102 -26.859 -20.797 1 81.06 80 PHE A N 1
ATOM 599 C CA . PHE A 1 80 ? -5.281 -26.25 -20.203 1 81.06 80 PHE A CA 1
ATOM 600 C C . PHE A 1 80 ? -5.82 -25.125 -21.094 1 81.06 80 PHE A C 1
ATOM 602 O O . PHE A 1 80 ? -6.883 -24.578 -20.812 1 81.06 80 PHE A O 1
ATOM 609 N N . GLY A 1 81 ? -5.223 -24.859 -22.203 1 74.31 81 GLY A N 1
ATOM 610 C CA . GLY A 1 81 ? -5.711 -23.859 -23.141 1 74.31 81 GLY A CA 1
ATOM 611 C C . GLY A 1 81 ? -5.547 -22.438 -22.641 1 74.31 81 GLY A C 1
ATOM 612 O O . GLY A 1 81 ? -6.301 -21.547 -23.031 1 74.31 81 GLY A O 1
ATOM 613 N N . VAL A 1 82 ? -4.715 -22.219 -21.734 1 67 82 VAL A N 1
ATOM 614 C CA . VAL A 1 82 ? -4.531 -20.938 -21.094 1 67 82 VAL A CA 1
ATOM 615 C C . VAL A 1 82 ? -4.164 -19.875 -22.125 1 67 82 VAL A C 1
ATOM 617 O O . VAL A 1 82 ? -4.648 -18.734 -22.062 1 67 82 VAL A O 1
ATOM 620 N N . LEU A 1 83 ? -3.453 -20.266 -23.016 1 62.59 83 LEU A N 1
ATOM 621 C CA . LEU A 1 83 ? -2.979 -19.312 -24.031 1 62.59 83 LEU A CA 1
ATOM 622 C C . LEU A 1 83 ? -4.027 -19.109 -25.109 1 62.59 83 LEU A C 1
ATOM 624 O O . LEU A 1 83 ? -3.926 -18.172 -25.906 1 62.59 83 LEU A O 1
ATOM 628 N N . SER A 1 84 ? -5.082 -19.922 -25.031 1 64.44 84 SER A N 1
ATOM 629 C CA . SER A 1 84 ? -6.133 -19.797 -26.047 1 64.44 84 SER A CA 1
ATOM 630 C C . SER A 1 84 ? -7.324 -19.016 -25.5 1 64.44 84 SER A C 1
ATOM 632 O O . SER A 1 84 ? -8.367 -18.938 -26.156 1 64.44 84 SER A O 1
ATOM 634 N N . GLY A 1 85 ? -7.258 -18.594 -24.391 1 67 85 GLY A N 1
ATOM 635 C CA . GLY A 1 85 ? -8.312 -17.75 -23.875 1 67 85 GLY A CA 1
ATOM 636 C C . GLY A 1 85 ? -9.281 -18.469 -22.969 1 67 85 GLY A C 1
ATOM 637 O O . GLY A 1 85 ? -10.188 -17.859 -22.406 1 67 85 GLY A O 1
ATOM 638 N N . ASP A 1 86 ? -9.344 -19.766 -22.766 1 71.56 86 ASP A N 1
ATOM 639 C CA . ASP A 1 86 ? -10.32 -20.531 -22 1 71.56 86 ASP A CA 1
ATOM 640 C C . ASP A 1 86 ? -10.156 -20.281 -20.5 1 71.56 86 ASP A C 1
ATOM 642 O O . ASP A 1 86 ? -11.078 -20.531 -19.719 1 71.56 86 ASP A O 1
ATOM 646 N N . GLY A 1 87 ? -9.18 -19.703 -20.078 1 81.06 87 GLY A N 1
ATOM 647 C CA . GLY A 1 87 ? -8.914 -19.469 -18.672 1 81.06 87 GLY A CA 1
ATOM 648 C C . GLY A 1 87 ? -8.617 -20.734 -17.906 1 81.06 87 GLY A C 1
ATOM 649 O O . GLY A 1 87 ? -8.461 -21.812 -18.484 1 81.06 87 GLY A O 1
ATOM 650 N N . THR A 1 88 ? -8.445 -20.703 -16.547 1 87.88 88 THR A N 1
ATOM 651 C CA . THR A 1 88 ? -8.148 -21.828 -15.664 1 87.88 88 THR A CA 1
ATOM 652 C C . THR A 1 88 ? -9.125 -21.875 -14.492 1 87.88 88 THR A C 1
ATOM 654 O O . THR A 1 88 ? -9.578 -20.828 -14.016 1 87.88 88 THR A O 1
ATOM 657 N N . PHE A 1 89 ? -9.438 -23.109 -14.125 1 91.38 89 PHE A N 1
ATOM 658 C CA . PHE A 1 89 ? -10.203 -23.312 -12.898 1 91.38 89 PHE A CA 1
ATOM 659 C C . PHE A 1 89 ? -9.281 -23.547 -11.711 1 91.38 89 PHE A C 1
ATOM 661 O O . PHE A 1 89 ? -8.078 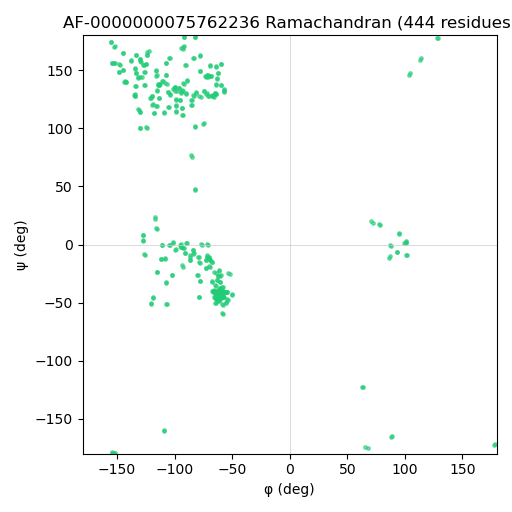-23.766 -11.883 1 91.38 89 PHE A O 1
ATOM 668 N N . GLY A 1 90 ? -9.914 -23.531 -10.57 1 94.56 90 GLY A N 1
ATOM 669 C CA . GLY A 1 90 ? -9.133 -23.719 -9.352 1 94.56 90 GLY A CA 1
ATOM 670 C C . GLY A 1 90 ? -8.398 -25.047 -9.312 1 94.56 90 GLY A C 1
ATOM 671 O O . GLY A 1 90 ? -7.238 -25.109 -8.906 1 94.56 90 GLY A O 1
ATOM 672 N N . TRP A 1 91 ? -9.047 -26.078 -9.734 1 94.06 91 TRP A N 1
ATOM 673 C CA . TRP A 1 91 ? -8.422 -27.391 -9.703 1 94.06 91 TRP A CA 1
ATOM 674 C C . TRP A 1 91 ? -7.262 -27.469 -10.688 1 94.06 91 TRP A C 1
ATOM 676 O O . TRP A 1 91 ? -6.289 -28.188 -10.461 1 94.06 91 TRP A O 1
ATOM 686 N N . ASP A 1 92 ? -7.391 -26.734 -11.812 1 93.25 92 ASP A N 1
ATOM 687 C CA . ASP A 1 92 ? -6.262 -26.656 -12.734 1 93.25 92 ASP A CA 1
ATOM 688 C C . ASP A 1 92 ? -5.031 -26.062 -12.047 1 93.25 92 ASP A C 1
ATOM 690 O O . ASP A 1 92 ? -3.922 -26.578 -12.195 1 93.25 92 ASP A O 1
ATOM 694 N N . LEU A 1 93 ? -5.238 -24.984 -11.266 1 95.25 93 LEU A N 1
ATOM 695 C CA . LEU A 1 93 ? -4.137 -24.344 -10.57 1 95.25 93 LEU A CA 1
ATOM 696 C C . LEU A 1 93 ? -3.512 -25.281 -9.547 1 95.25 93 LEU A C 1
ATOM 698 O O . LEU A 1 93 ? -2.287 -25.359 -9.43 1 95.25 93 LEU A O 1
ATOM 702 N N . VAL A 1 94 ? -4.359 -26 -8.852 1 96.94 94 VAL A N 1
ATOM 703 C CA . VAL A 1 94 ? -3.855 -26.969 -7.887 1 96.94 94 VAL A CA 1
ATOM 704 C C . VAL A 1 94 ? -3.004 -28.016 -8.602 1 96.94 94 VAL A C 1
ATOM 706 O O . VAL A 1 94 ? -1.927 -28.375 -8.125 1 96.94 94 VAL A O 1
ATOM 709 N N . GLU A 1 95 ? -3.479 -28.469 -9.68 1 95.31 95 GLU A N 1
ATOM 710 C CA . GLU A 1 95 ? -2.729 -29.453 -10.445 1 95.31 95 GLU A CA 1
ATOM 711 C C . GLU A 1 95 ? -1.354 -28.922 -10.844 1 95.31 95 GLU A C 1
ATOM 713 O O . GLU A 1 95 ? -0.356 -29.641 -10.758 1 95.31 95 GLU A O 1
ATOM 718 N N . LEU A 1 96 ? -1.303 -27.75 -11.289 1 93.75 96 LEU A N 1
ATOM 719 C CA . LEU A 1 96 ? -0.042 -27.141 -11.711 1 93.75 96 LEU A CA 1
ATOM 720 C C . LEU A 1 96 ? 0.946 -27.078 -10.555 1 93.75 96 LEU A C 1
ATOM 722 O O . LEU A 1 96 ? 2.158 -27.172 -10.758 1 93.75 96 LEU A O 1
ATOM 726 N N . THR A 1 97 ? 0.473 -26.906 -9.32 1 95.94 97 THR A N 1
ATOM 727 C CA . THR A 1 97 ? 1.356 -26.797 -8.164 1 95.94 97 THR A CA 1
ATOM 728 C C . THR A 1 97 ? 1.968 -28.156 -7.836 1 95.94 97 THR A C 1
ATOM 730 O O . THR A 1 97 ? 2.963 -28.234 -7.109 1 95.94 97 THR A O 1
ATOM 733 N N . SER A 1 98 ? 1.383 -29.266 -8.281 1 94.81 98 SER A N 1
ATOM 734 C CA . SER A 1 98 ? 1.845 -30.609 -7.941 1 94.81 98 SER A CA 1
ATOM 735 C C . SER A 1 98 ? 3.27 -30.844 -8.438 1 94.81 98 SER A C 1
ATOM 737 O O . SER A 1 98 ? 3.996 -31.672 -7.879 1 94.81 98 SER A O 1
ATOM 739 N N . TYR A 1 99 ? 3.689 -30.078 -9.43 1 94.12 99 TYR A N 1
ATOM 740 C CA . TYR A 1 99 ? 5.043 -30.203 -9.961 1 94.12 99 TYR A CA 1
ATOM 741 C C . TYR A 1 99 ? 6.07 -29.688 -8.961 1 94.12 99 TYR A C 1
ATOM 743 O O . TYR A 1 99 ? 7.266 -29.953 -9.109 1 94.12 99 TYR A O 1
ATOM 751 N N . TYR A 1 100 ? 5.645 -29.016 -7.895 1 95.12 100 TYR A N 1
ATOM 752 C CA . TYR A 1 100 ? 6.547 -28.484 -6.883 1 95.12 100 TYR A CA 1
ATOM 753 C C . TYR A 1 100 ? 6.312 -29.141 -5.531 1 95.12 100 TYR A C 1
ATOM 755 O O . TYR A 1 100 ? 6.77 -28.641 -4.5 1 95.12 100 TYR A O 1
ATOM 763 N N . LYS A 1 101 ? 5.598 -30.234 -5.539 1 94.38 101 LYS A N 1
ATOM 764 C CA . LYS A 1 101 ? 5.293 -30.938 -4.293 1 94.38 101 LYS A CA 1
ATOM 765 C C . LYS A 1 101 ? 6.57 -31.375 -3.584 1 94.38 101 LYS A C 1
ATOM 767 O O . LYS A 1 101 ? 6.664 -31.297 -2.357 1 94.38 101 LYS A O 1
ATOM 772 N N . ARG A 1 102 ? 7.543 -31.828 -4.312 1 94.69 102 ARG A N 1
ATOM 773 C CA . ARG A 1 102 ? 8.789 -32.312 -3.73 1 94.69 102 ARG A CA 1
ATOM 774 C C . ARG A 1 102 ? 9.594 -31.172 -3.127 1 94.69 102 ARG A C 1
ATOM 776 O O . ARG A 1 102 ? 10.539 -31.406 -2.361 1 94.69 102 ARG A O 1
ATOM 783 N N . LYS A 1 103 ? 9.258 -29.984 -3.574 1 94.81 103 LYS A N 1
ATOM 784 C CA . LYS A 1 103 ? 9.914 -28.812 -2.994 1 94.81 103 LYS A CA 1
ATOM 785 C C . LYS A 1 103 ? 9.141 -28.297 -1.783 1 94.81 103 LYS A C 1
ATOM 787 O O . LYS A 1 103 ? 9.453 -27.234 -1.254 1 94.81 103 LYS A O 1
ATOM 792 N N . GLY A 1 104 ? 8.008 -28.984 -1.408 1 95.88 104 GLY A N 1
ATOM 793 C CA . GLY A 1 104 ? 7.289 -28.656 -0.187 1 95.88 104 GLY A CA 1
ATOM 794 C C . GLY A 1 104 ? 6.047 -27.828 -0.431 1 95.88 104 GLY A C 1
ATOM 795 O O . GLY A 1 104 ? 5.367 -27.422 0.516 1 95.88 104 GLY A O 1
ATOM 796 N N . LEU A 1 105 ? 5.742 -27.547 -1.733 1 97.38 105 LEU A N 1
ATOM 797 C CA . LEU A 1 105 ? 4.582 -26.719 -2.031 1 97.38 105 LEU A CA 1
ATOM 798 C C . LEU A 1 105 ? 3.289 -27.516 -1.896 1 97.38 105 LEU A C 1
ATOM 800 O O . LEU A 1 105 ? 3.168 -28.609 -2.455 1 97.38 105 LEU A O 1
ATOM 804 N N . ASN A 1 106 ? 2.371 -26.984 -1.115 1 97.44 106 ASN A N 1
ATOM 805 C CA . ASN A 1 106 ? 1.013 -27.5 -0.995 1 97.44 106 ASN A CA 1
ATOM 806 C C . ASN A 1 106 ? -0.019 -26.5 -1.498 1 97.44 106 ASN A C 1
ATOM 808 O O . ASN A 1 106 ? 0.207 -25.281 -1.439 1 97.44 106 ASN A O 1
ATOM 812 N N . ALA A 1 107 ? -1.054 -27.016 -2.066 1 97.81 107 ALA A N 1
ATOM 813 C CA . ALA A 1 107 ? -2.127 -26.156 -2.549 1 97.81 107 ALA A CA 1
ATOM 814 C C . ALA A 1 107 ? -3.492 -26.797 -2.312 1 97.81 107 ALA A C 1
ATOM 816 O O . ALA A 1 107 ? -3.648 -28 -2.438 1 97.81 107 ALA A O 1
ATOM 817 N N . LYS A 1 108 ? -4.418 -26.016 -1.928 1 97.69 108 LYS A N 1
ATOM 818 C CA . LYS A 1 108 ? -5.797 -26.453 -1.728 1 97.69 108 LYS A CA 1
ATOM 819 C C . LYS A 1 108 ? -6.781 -25.469 -2.352 1 97.69 108 LYS A C 1
ATOM 821 O O . LYS A 1 108 ? -6.684 -24.266 -2.137 1 97.69 108 LYS A O 1
ATOM 826 N N . HIS A 1 109 ? -7.641 -26.031 -3.146 1 97.81 109 HIS A N 1
ATOM 827 C CA . HIS A 1 109 ? -8.734 -25.25 -3.717 1 97.81 109 HIS A CA 1
ATOM 828 C C . HIS A 1 109 ? -9.984 -25.344 -2.855 1 97.81 109 HIS A C 1
ATOM 830 O O . HIS A 1 109 ? -10.359 -26.422 -2.416 1 97.81 109 HIS A O 1
ATOM 836 N N . ASP A 1 110 ? -10.594 -24.234 -2.57 1 95.75 110 ASP A N 1
ATOM 837 C CA . ASP A 1 110 ? -11.844 -24.156 -1.822 1 95.75 110 ASP A CA 1
ATOM 838 C C . ASP A 1 110 ? -12.867 -23.281 -2.549 1 95.75 110 ASP A C 1
ATOM 840 O O . ASP A 1 110 ? -12.625 -22.094 -2.789 1 95.75 110 ASP A O 1
ATOM 844 N N . GLU A 1 111 ? -13.922 -23.906 -2.992 1 93.44 111 GLU A N 1
ATOM 845 C CA . GLU A 1 111 ? -15.086 -23.172 -3.479 1 93.44 111 GLU A CA 1
ATOM 846 C C . GLU A 1 111 ? -16.172 -23.094 -2.408 1 93.44 111 GLU A C 1
ATOM 848 O O . GLU A 1 111 ? -16.734 -24.125 -2.002 1 93.44 111 GLU A O 1
ATOM 853 N N . ALA A 1 112 ? -16.422 -21.938 -1.952 1 93.56 112 ALA A N 1
ATOM 854 C CA . ALA A 1 112 ? -17.328 -21.75 -0.814 1 93.56 112 ALA A CA 1
ATOM 855 C C . ALA A 1 112 ? -18 -20.391 -0.865 1 93.56 112 ALA A C 1
ATOM 857 O O . ALA A 1 112 ? -17.938 -19.688 -1.879 1 93.56 112 ALA A O 1
ATOM 858 N N . SER A 1 113 ? -18.828 -20.172 0.162 1 95.81 113 SER A N 1
ATOM 859 C CA . SER A 1 113 ? -19.453 -18.859 0.287 1 95.81 113 SER A CA 1
ATOM 860 C C . SER A 1 113 ? -18.406 -17.75 0.412 1 95.81 113 SER A C 1
ATOM 862 O O . SER A 1 113 ? -17.281 -18 0.834 1 95.81 113 SER A O 1
ATOM 864 N N . LYS A 1 114 ? -18.797 -16.609 0.033 1 96.38 114 LYS A N 1
ATOM 865 C CA . LYS A 1 114 ? -17.953 -15.422 0.148 1 96.38 114 LYS A CA 1
ATOM 866 C C . LYS A 1 114 ? -17.375 -15.297 1.554 1 96.38 114 LYS A C 1
ATOM 868 O O . LYS A 1 114 ? -16.188 -14.984 1.718 1 96.38 114 LYS A O 1
ATOM 873 N N . LYS A 1 115 ? -18.203 -15.539 2.545 1 97 115 LYS A N 1
ATOM 874 C CA . LYS A 1 115 ? -17.781 -15.469 3.939 1 97 115 LYS A CA 1
ATOM 875 C C . LYS A 1 115 ? -16.672 -16.469 4.234 1 97 115 LYS A C 1
ATOM 877 O O . LYS A 1 115 ? -15.672 -16.125 4.859 1 97 115 LYS A O 1
ATOM 882 N N . GLN A 1 116 ? -16.844 -17.656 3.812 1 97.69 116 GLN A N 1
ATOM 883 C CA . GLN A 1 116 ? -15.867 -18.703 4.051 1 97.69 116 GLN A CA 1
ATOM 884 C C . GLN A 1 116 ? -14.57 -18.438 3.297 1 97.69 116 GLN A C 1
ATOM 886 O O . GLN A 1 116 ? -13.477 -18.656 3.824 1 97.69 116 GLN A O 1
ATOM 891 N N . VAL A 1 117 ? -14.695 -17.953 2.037 1 98.31 117 VAL A N 1
ATOM 892 C CA . VAL A 1 117 ? -13.5 -17.625 1.261 1 98.31 117 VAL A CA 1
ATOM 893 C C . VAL A 1 117 ? -12.703 -16.531 1.978 1 98.31 117 VAL A C 1
ATOM 895 O O . VAL A 1 117 ? -11.484 -16.641 2.105 1 98.31 117 VAL A O 1
ATOM 898 N N . MET A 1 118 ? -13.383 -15.5 2.504 1 98.31 118 MET A N 1
ATOM 899 C CA . MET A 1 118 ? -12.719 -14.422 3.227 1 98.31 118 MET A CA 1
ATOM 900 C C . MET A 1 118 ? -11.977 -14.961 4.449 1 98.31 118 MET A C 1
ATOM 902 O O . MET A 1 118 ? -10.828 -14.594 4.695 1 98.31 118 MET A O 1
ATOM 906 N N . GLN A 1 119 ? -12.602 -15.82 5.145 1 98 119 GLN A N 1
ATOM 907 C CA . GLN A 1 119 ? -11.992 -16.422 6.324 1 98 119 GLN A CA 1
ATOM 908 C C . GLN A 1 119 ? -10.758 -17.234 5.949 1 98 119 GLN A C 1
ATOM 910 O O . GLN A 1 119 ? -9.711 -17.109 6.586 1 98 119 GLN A O 1
ATOM 915 N N . THR A 1 120 ? -10.906 -18.016 4.957 1 98.5 120 THR A N 1
ATOM 916 C CA . THR A 1 120 ? -9.828 -18.891 4.523 1 98.5 120 THR A CA 1
ATOM 917 C C . THR A 1 120 ? -8.633 -18.078 4.016 1 98.5 120 THR A C 1
ATOM 919 O O . THR A 1 120 ? -7.492 -18.359 4.387 1 98.5 120 THR A O 1
ATOM 922 N N . VAL A 1 121 ? -8.898 -17.094 3.209 1 98.69 121 VAL A N 1
ATOM 923 C CA . VAL A 1 121 ? -7.863 -16.266 2.6 1 98.69 121 VAL A CA 1
ATOM 924 C C . VAL A 1 121 ? -7.117 -15.492 3.682 1 98.69 121 VAL A C 1
ATOM 926 O O . VAL A 1 121 ? -5.887 -15.523 3.744 1 98.69 121 VAL A O 1
ATOM 929 N N . CYS A 1 122 ? -7.824 -14.836 4.547 1 98.5 122 CYS A N 1
ATOM 930 C CA . CYS A 1 122 ? -7.184 -14.047 5.594 1 98.5 122 CYS A CA 1
ATOM 931 C C . CYS A 1 122 ? -6.441 -14.945 6.574 1 98.5 122 CYS A C 1
ATOM 933 O O . CYS A 1 122 ? -5.352 -14.602 7.031 1 98.5 122 CYS A O 1
ATOM 935 N N . GLY A 1 123 ? -7.055 -16.078 6.898 1 98 123 GLY A N 1
ATOM 936 C CA . GLY A 1 123 ? -6.367 -17.062 7.734 1 98 123 GLY A CA 1
ATOM 937 C C . GLY A 1 123 ? -5.055 -17.531 7.141 1 98 123 GLY A C 1
ATOM 938 O O . GLY A 1 123 ? -4.078 -17.734 7.863 1 98 123 GLY A O 1
ATOM 939 N N . ALA A 1 124 ? -5.055 -17.75 5.844 1 98.19 124 ALA A N 1
ATOM 940 C CA . ALA A 1 124 ? -3.834 -18.188 5.164 1 98.19 124 ALA A CA 1
ATOM 941 C C . ALA A 1 124 ? -2.75 -17.125 5.258 1 98.19 124 ALA A C 1
ATOM 943 O O . ALA A 1 124 ? -1.582 -17.438 5.504 1 98.19 124 ALA A O 1
ATOM 944 N N . ILE A 1 125 ? -3.145 -15.859 5.059 1 98 125 ILE A N 1
ATOM 945 C CA . ILE A 1 125 ? -2.203 -14.75 5.184 1 98 125 ILE A CA 1
ATOM 946 C C . ILE A 1 125 ? -1.59 -14.75 6.582 1 98 125 ILE A C 1
ATOM 948 O O . ILE A 1 125 ? -0.37 -14.648 6.734 1 98 125 ILE A O 1
ATOM 952 N N . ASP A 1 126 ? -2.393 -14.922 7.59 1 97.12 126 ASP A N 1
ATOM 953 C CA . ASP A 1 126 ? -1.937 -14.922 8.977 1 97.12 126 ASP A CA 1
ATOM 954 C C . ASP A 1 126 ? -0.97 -16.078 9.242 1 97.12 126 ASP A C 1
ATOM 956 O O . ASP A 1 126 ? -0.053 -15.945 10.055 1 97.12 126 ASP A O 1
ATOM 960 N N . ALA A 1 127 ? -1.178 -17.125 8.516 1 96.94 127 ALA A N 1
ATOM 961 C CA . ALA A 1 127 ? -0.39 -18.344 8.75 1 96.94 127 ALA A CA 1
ATOM 962 C C . ALA A 1 127 ? 0.843 -18.375 7.852 1 96.94 127 ALA A C 1
ATOM 964 O O . ALA A 1 127 ? 1.612 -19.328 7.879 1 96.94 127 ALA A O 1
ATOM 965 N N . GLY A 1 128 ? 1.004 -17.406 7.004 1 95.94 128 GLY A N 1
ATOM 966 C CA . GLY A 1 128 ? 2.186 -17.344 6.156 1 95.94 128 GLY A CA 1
ATOM 967 C C . GLY A 1 128 ? 1.977 -17.953 4.785 1 95.94 128 GLY A C 1
ATOM 968 O O . GLY A 1 128 ? 2.936 -18.156 4.039 1 95.94 128 GLY A O 1
ATOM 969 N N . GLY A 1 129 ? 0.71 -18.281 4.488 1 97.31 129 GLY A N 1
ATOM 970 C CA . GLY A 1 129 ? 0.39 -18.812 3.174 1 97.31 129 GLY A CA 1
ATOM 971 C C . GLY A 1 129 ? 0.209 -17.734 2.125 1 97.31 129 GLY A C 1
ATOM 972 O O . GLY A 1 129 ? 0.381 -16.547 2.41 1 97.31 129 GLY A O 1
ATOM 973 N N . LEU A 1 130 ? -0.041 -18.188 0.933 1 98.12 130 LEU A N 1
ATOM 974 C CA . LEU A 1 130 ? -0.211 -17.297 -0.211 1 98.12 130 LEU A CA 1
ATOM 975 C C . LEU A 1 130 ? -1.485 -17.625 -0.978 1 98.12 130 LEU A C 1
ATOM 977 O O . LEU A 1 130 ? -1.499 -18.562 -1.791 1 98.12 130 LEU A O 1
ATOM 981 N N . PRO A 1 131 ? -2.543 -16.891 -0.776 1 98.81 131 PRO A N 1
ATOM 982 C CA . PRO A 1 131 ? -3.83 -17.203 -1.4 1 98.81 131 PRO A CA 1
ATOM 983 C C . PRO A 1 131 ? -3.998 -16.547 -2.77 1 98.81 131 PRO A C 1
ATOM 985 O O . PRO A 1 131 ? -3.566 -15.414 -2.973 1 98.81 131 PRO A O 1
ATOM 988 N N . ILE A 1 132 ? -4.57 -17.219 -3.684 1 98.75 132 ILE A N 1
ATOM 989 C CA . ILE A 1 132 ? -5.148 -16.734 -4.926 1 98.75 132 ILE A CA 1
ATOM 990 C C . ILE A 1 132 ? -6.672 -16.719 -4.82 1 98.75 132 ILE A C 1
ATOM 992 O O . ILE A 1 132 ? -7.273 -17.703 -4.395 1 98.75 132 ILE A O 1
ATOM 996 N N . VAL A 1 133 ? -7.301 -15.633 -5.129 1 98.81 133 VAL A N 1
ATOM 997 C CA . VAL A 1 133 ? -8.75 -15.531 -4.996 1 98.81 133 VAL A CA 1
ATOM 998 C C . VAL A 1 133 ? -9.391 -15.414 -6.379 1 98.81 133 VAL A C 1
ATOM 1000 O O . VAL A 1 133 ? -8.852 -14.727 -7.258 1 98.81 133 VAL A O 1
ATOM 1003 N N . GLY A 1 134 ? -10.484 -16.125 -6.559 1 98 134 GLY A N 1
ATOM 1004 C CA . GLY A 1 134 ? -11.273 -16.047 -7.777 1 98 134 GLY A CA 1
ATOM 1005 C C . GLY A 1 134 ? -12.508 -15.172 -7.633 1 98 134 GLY A C 1
ATOM 1006 O O . GLY A 1 134 ? -13.227 -15.273 -6.641 1 98 134 GLY A O 1
ATOM 1007 N N . VAL A 1 135 ? -12.711 -14.305 -8.656 1 97.38 135 VAL A N 1
ATOM 1008 C CA . VAL A 1 135 ? -13.914 -13.484 -8.672 1 97.38 135 VAL A CA 1
ATOM 1009 C C . VAL A 1 135 ? -14.641 -13.648 -10.008 1 97.38 135 VAL A C 1
ATOM 1011 O O . VAL A 1 135 ? -14.023 -14 -11.016 1 97.38 135 VAL A O 1
ATOM 1014 N N . ASP A 1 136 ? -15.891 -13.422 -9.945 1 95.31 136 ASP A N 1
ATOM 1015 C CA . ASP A 1 136 ? -16.703 -13.312 -11.156 1 95.31 136 ASP A CA 1
ATOM 1016 C C . ASP A 1 136 ? -17.094 -11.867 -11.422 1 95.31 136 ASP A C 1
ATOM 1018 O O . ASP A 1 136 ? -17.438 -11.125 -10.492 1 95.31 136 ASP A O 1
ATOM 1022 N N . TRP A 1 137 ? -17.016 -11.523 -12.688 1 91.69 137 TRP A N 1
ATOM 1023 C CA . TRP A 1 137 ? -17.391 -10.172 -13.086 1 91.69 137 TRP A CA 1
ATOM 1024 C C . TRP A 1 137 ? -18.844 -10.102 -13.508 1 91.69 137 TRP A C 1
ATOM 1026 O O . TRP A 1 137 ? -19.484 -11.133 -13.734 1 91.69 137 TRP A O 1
ATOM 1036 N N . VAL A 1 138 ? -19.172 -8.75 -13.609 1 83.31 138 VAL A N 1
ATOM 1037 C CA . VAL A 1 138 ? -20.469 -8.5 -14.227 1 83.31 138 VAL A CA 1
ATOM 1038 C C . VAL A 1 138 ? -20.453 -8.969 -15.68 1 83.31 138 VAL A C 1
ATOM 1040 O O . VAL A 1 138 ? -19.484 -8.711 -16.406 1 83.31 138 VAL A O 1
ATOM 1043 N N . GLY A 1 139 ? -21.469 -9.633 -16.188 1 82.19 139 GLY A N 1
ATOM 1044 C CA . GLY A 1 139 ? -21.578 -10.102 -17.562 1 82.19 139 GLY A CA 1
ATOM 1045 C C . GLY A 1 139 ? -20.953 -11.469 -17.781 1 82.19 139 GLY A C 1
ATOM 1046 O O . GLY A 1 139 ? -21.047 -12.031 -18.875 1 82.19 139 GLY A O 1
ATOM 1047 N N . GLY A 1 140 ? -20.297 -11.867 -16.844 1 76.56 140 GLY A N 1
ATOM 1048 C CA . GLY A 1 140 ? -19.734 -13.203 -16.953 1 76.56 140 GLY A CA 1
ATOM 1049 C C . GLY A 1 140 ? -18.219 -13.203 -17.031 1 76.56 140 GLY A C 1
ATOM 1050 O O . GLY A 1 140 ? -17.594 -12.141 -17.156 1 76.56 140 GLY A O 1
ATOM 1051 N N . GLY A 1 141 ? -17.5 -14.227 -16.734 1 83.62 141 GLY A N 1
ATOM 1052 C CA . GLY A 1 141 ? -16.047 -14.422 -16.75 1 83.62 141 GLY A CA 1
ATOM 1053 C C . GLY A 1 141 ? -15.43 -14.406 -15.375 1 83.62 141 GLY A C 1
ATOM 1054 O O . GLY A 1 141 ? -15.938 -13.758 -14.461 1 83.62 141 GLY A O 1
ATOM 1055 N N . GLY A 1 142 ? -14.477 -15.125 -15.266 1 91.31 142 GLY A N 1
ATOM 1056 C CA . GLY A 1 142 ? -13.742 -15.234 -14.016 1 91.31 142 GLY A CA 1
ATOM 1057 C C . GLY A 1 142 ? -12.391 -14.562 -14.055 1 91.31 142 GLY A C 1
ATOM 1058 O O . GLY A 1 142 ? -11.891 -14.211 -15.133 1 91.31 142 GLY A O 1
ATOM 1059 N N . HIS A 1 143 ? -11.961 -14.242 -12.969 1 94.38 143 HIS A N 1
ATOM 1060 C CA . HIS A 1 143 ? -10.664 -13.594 -12.82 1 94.38 143 HIS A CA 1
ATOM 1061 C C . HIS A 1 143 ? -9.961 -14.055 -11.547 1 94.38 143 HIS A C 1
ATOM 1063 O O . HIS A 1 143 ? -10.609 -14.32 -10.531 1 94.38 143 HIS A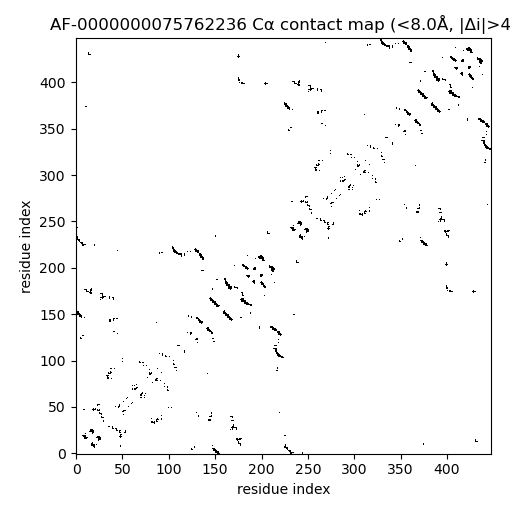 O 1
ATOM 1069 N N . TRP A 1 144 ? -8.703 -14.242 -11.688 1 96.56 144 TRP A N 1
ATOM 1070 C CA . TRP A 1 144 ? -7.891 -14.625 -10.531 1 96.56 144 TRP A CA 1
ATOM 1071 C C . TRP A 1 144 ? -6.965 -13.484 -10.117 1 96.56 144 TRP A C 1
ATOM 1073 O O . TRP A 1 144 ? -6.398 -12.797 -10.969 1 96.56 144 TRP A O 1
ATOM 1083 N N . LEU A 1 145 ? -6.82 -13.305 -8.789 1 98.56 145 LEU A N 1
ATOM 1084 C CA . LEU A 1 145 ? -5.887 -12.336 -8.219 1 98.56 145 LEU A CA 1
ATOM 1085 C C . LEU A 1 145 ? -5.047 -12.969 -7.117 1 98.56 145 LEU A C 1
ATOM 1087 O O . LEU A 1 145 ? -5.539 -13.812 -6.367 1 98.56 145 LEU A O 1
ATOM 1091 N N . LEU A 1 146 ? -3.799 -12.586 -7.012 1 98.81 146 LEU A N 1
ATOM 1092 C CA . LEU A 1 146 ? -2.939 -13 -5.91 1 98.81 146 LEU A CA 1
ATOM 1093 C C . LEU A 1 146 ? -3.117 -12.078 -4.707 1 98.81 146 LEU A C 1
ATOM 1095 O O . LEU A 1 146 ? -2.916 -10.867 -4.812 1 98.81 146 LEU A O 1
ATOM 1099 N N . VAL A 1 147 ? -3.453 -12.633 -3.539 1 98.88 147 VAL A N 1
ATOM 1100 C CA . VAL A 1 147 ? -3.709 -11.82 -2.357 1 98.88 147 VAL A CA 1
ATOM 1101 C C . VAL A 1 147 ? -2.41 -11.617 -1.577 1 98.88 147 VAL A C 1
ATOM 1103 O O . VAL A 1 147 ? -1.725 -12.586 -1.242 1 98.88 147 VAL A O 1
ATOM 1106 N N . VAL A 1 148 ? -2.111 -10.375 -1.24 1 98.62 148 VAL A N 1
ATOM 1107 C CA . VAL A 1 148 ? -0.854 -10.078 -0.562 1 98.62 148 VAL A CA 1
ATOM 1108 C C . VAL A 1 148 ? -1.132 -9.633 0.871 1 98.62 148 VAL A C 1
ATOM 1110 O O . VAL A 1 148 ? -0.211 -9.523 1.686 1 98.62 148 VAL A O 1
ATOM 1113 N N . GLY A 1 149 ? -2.371 -9.344 1.201 1 98.62 149 GLY A N 1
ATOM 1114 C CA . GLY A 1 149 ? -2.775 -8.906 2.529 1 98.62 149 GLY A CA 1
ATOM 1115 C C . GLY A 1 149 ? -4.254 -8.578 2.625 1 98.62 149 GLY A C 1
ATOM 1116 O O . GLY A 1 149 ? -5.02 -8.875 1.706 1 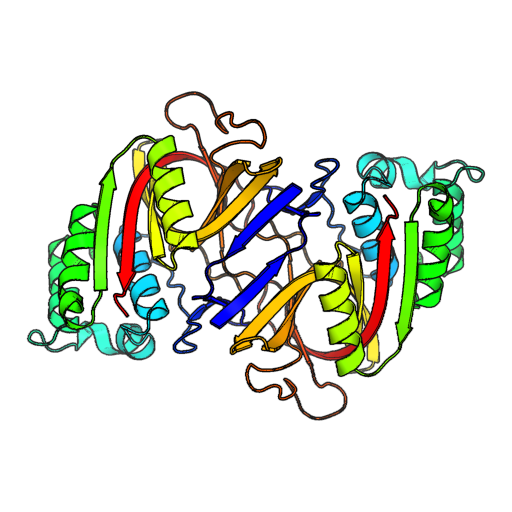98.62 149 GLY A O 1
ATOM 1117 N N . TYR A 1 150 ? -4.648 -8.023 3.77 1 98.75 150 TYR A N 1
ATOM 1118 C CA . TYR A 1 150 ? -6.039 -7.629 3.951 1 98.75 150 TYR A CA 1
ATOM 1119 C C . TYR A 1 150 ? -6.152 -6.465 4.93 1 98.75 150 TYR A C 1
ATOM 1121 O O . TYR A 1 150 ? -5.211 -6.184 5.68 1 98.75 150 TYR A O 1
ATOM 1129 N N . GLN A 1 151 ? -7.188 -5.762 4.801 1 98.62 151 GLN A N 1
ATOM 1130 C CA . GLN A 1 151 ? -7.602 -4.742 5.758 1 98.62 151 GLN A CA 1
ATOM 1131 C C . GLN A 1 151 ? -8.812 -5.203 6.562 1 98.62 151 GLN A C 1
ATOM 1133 O O . GLN A 1 151 ? -9.68 -5.902 6.039 1 98.62 151 GLN A O 1
ATOM 1138 N N . GLY A 1 152 ? -8.852 -4.773 7.836 1 97.81 152 GLY A N 1
ATOM 1139 C CA . GLY A 1 152 ? -10.008 -4.992 8.688 1 97.81 152 GLY A CA 1
ATOM 1140 C C . GLY A 1 152 ? -10.141 -3.963 9.789 1 97.81 152 GLY A C 1
ATOM 1141 O O . GLY A 1 152 ? -9.359 -3.008 9.852 1 97.81 152 GLY A O 1
ATOM 1142 N N . VAL A 1 153 ? -11.188 -4.199 10.547 1 97.25 153 VAL A N 1
ATOM 1143 C CA . VAL A 1 153 ? -11.43 -3.379 11.727 1 97.25 153 VAL A CA 1
ATOM 1144 C C . VAL A 1 153 ? -11.453 -4.258 12.977 1 97.25 153 VAL A C 1
ATOM 1146 O O . VAL A 1 153 ? -12.172 -5.262 13.023 1 97.25 153 VAL A O 1
ATOM 1149 N N . LYS A 1 154 ? -10.641 -3.877 13.922 1 95.69 154 LYS A N 1
ATOM 1150 C CA . LYS A 1 154 ? -10.539 -4.633 15.164 1 95.69 154 LYS A CA 1
ATOM 1151 C C . LYS A 1 154 ? -11.375 -3.982 16.266 1 95.69 154 LYS A C 1
ATOM 1153 O O . LYS A 1 154 ? -11.281 -2.773 16.5 1 95.69 154 LYS A O 1
ATOM 1158 N N . ASP A 1 155 ? -12.203 -4.707 16.812 1 93.38 155 ASP A N 1
ATOM 1159 C CA . ASP A 1 155 ? -12.984 -4.371 18.016 1 93.38 155 ASP A CA 1
ATOM 1160 C C . ASP A 1 155 ? -12.805 -5.43 19.094 1 93.38 155 ASP A C 1
ATOM 1162 O O . ASP A 1 155 ? -13.43 -6.492 19.047 1 93.38 155 ASP A O 1
ATOM 1166 N N . GLY A 1 156 ? -11.914 -5.055 20.094 1 92.06 156 GLY A N 1
ATOM 1167 C CA . GLY A 1 156 ? -11.523 -6.086 21.031 1 92.06 156 GLY A CA 1
ATOM 1168 C C . GLY A 1 156 ? -10.773 -7.234 20.391 1 92.06 156 GLY A C 1
ATOM 1169 O O . GLY A 1 156 ? -9.766 -7.023 19.703 1 92.06 156 GLY A O 1
ATOM 1170 N N . ASP A 1 157 ? -11.305 -8.414 20.562 1 91.81 157 ASP A N 1
ATOM 1171 C CA . ASP A 1 157 ? -10.648 -9.586 20 1 91.81 157 ASP A CA 1
ATOM 1172 C C . ASP A 1 157 ? -11.211 -9.938 18.625 1 91.81 157 ASP A C 1
ATOM 1174 O O . ASP A 1 157 ? -10.703 -10.828 17.953 1 91.81 157 ASP A O 1
ATOM 1178 N N . HIS A 1 158 ? -12.18 -9.18 18.234 1 93.81 158 HIS A N 1
ATOM 1179 C CA . HIS A 1 158 ? -12.828 -9.453 16.953 1 93.81 158 HIS A CA 1
ATOM 1180 C C . HIS A 1 158 ? -12.242 -8.586 15.844 1 93.81 158 HIS A C 1
ATOM 1182 O O . HIS A 1 158 ? -12.008 -7.391 16.047 1 93.81 158 HIS A O 1
ATOM 1188 N N . ILE A 1 159 ? -11.992 -9.25 14.727 1 96.06 159 ILE A N 1
ATOM 1189 C CA . ILE A 1 159 ? -11.555 -8.523 13.539 1 96.06 159 ILE A CA 1
ATOM 1190 C C . ILE A 1 159 ? -12.578 -8.711 12.422 1 96.06 159 ILE A C 1
ATOM 1192 O O . ILE A 1 159 ? -12.797 -9.828 11.953 1 96.06 159 ILE A O 1
ATOM 1196 N N . GLN A 1 160 ? -13.219 -7.621 12.102 1 97.62 160 GLN A N 1
ATOM 1197 C CA . GLN A 1 160 ? -14.031 -7.621 10.891 1 97.62 160 GLN A CA 1
ATOM 1198 C C . GLN A 1 160 ? -13.18 -7.375 9.656 1 97.62 160 GLN A C 1
ATOM 1200 O O . GLN A 1 160 ? -12.82 -6.234 9.352 1 97.62 160 GLN A O 1
ATOM 1205 N N . ARG A 1 161 ? -12.875 -8.453 8.914 1 98.19 161 ARG A N 1
ATOM 1206 C CA . ARG A 1 161 ? -12.102 -8.344 7.68 1 98.19 161 ARG A CA 1
ATOM 1207 C C . ARG A 1 161 ? -12.938 -7.715 6.57 1 98.19 161 ARG A C 1
ATOM 1209 O O . ARG A 1 161 ? -14.062 -8.148 6.309 1 98.19 161 ARG A O 1
ATOM 1216 N N . THR A 1 162 ? -12.383 -6.707 5.93 1 98.56 162 THR A N 1
ATOM 1217 C CA . THR A 1 162 ? -13.211 -5.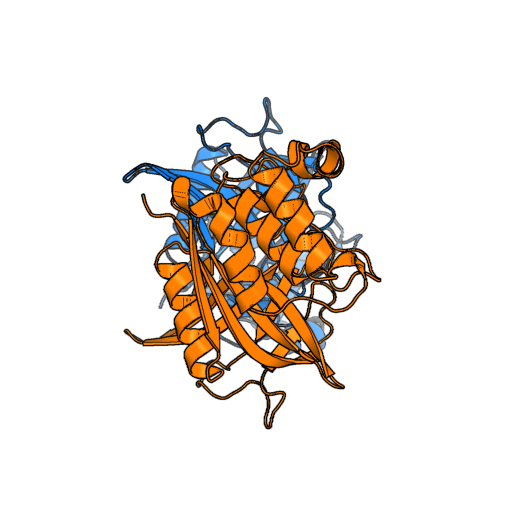91 5.035 1 98.56 162 THR A CA 1
ATOM 1218 C C . THR A 1 162 ? -12.695 -5.98 3.604 1 98.56 162 THR A C 1
ATOM 1220 O O . THR A 1 162 ? -13.477 -6.094 2.656 1 98.56 162 THR A O 1
ATOM 1223 N N . HIS A 1 163 ? -11.398 -5.844 3.402 1 98.88 163 HIS A N 1
ATOM 1224 C CA . HIS A 1 163 ? -10.805 -5.742 2.074 1 98.88 163 HIS A CA 1
ATOM 1225 C C . HIS A 1 163 ? -9.695 -6.777 1.89 1 98.88 163 HIS A C 1
ATOM 1227 O O . HIS A 1 163 ? -8.992 -7.117 2.844 1 98.88 163 HIS A O 1
ATOM 1233 N N . LEU A 1 164 ? -9.57 -7.195 0.661 1 98.88 164 LEU A N 1
ATOM 1234 C CA . LEU A 1 164 ? -8.391 -7.941 0.225 1 98.88 164 LEU A CA 1
ATOM 1235 C C . LEU A 1 164 ? -7.484 -7.074 -0.637 1 98.88 164 LEU A C 1
ATOM 1237 O O . LEU A 1 164 ? -7.961 -6.363 -1.526 1 98.88 164 LEU A O 1
ATOM 1241 N N . LEU A 1 165 ? -6.23 -7.082 -0.321 1 98.88 165 LEU A N 1
ATOM 1242 C CA . LEU A 1 165 ? -5.195 -6.41 -1.103 1 98.88 165 LEU A CA 1
ATOM 1243 C C . LEU A 1 165 ? -4.539 -7.379 -2.078 1 98.88 165 LEU A C 1
ATOM 1245 O O . LEU A 1 165 ? -3.982 -8.398 -1.666 1 98.88 165 LEU A O 1
ATOM 1249 N N . CYS A 1 166 ? -4.562 -6.988 -3.434 1 98.88 166 CYS A N 1
ATOM 1250 C CA . CYS A 1 166 ? -4.258 -8.031 -4.406 1 98.88 166 CYS A CA 1
ATOM 1251 C C . CYS A 1 166 ? -3.283 -7.523 -5.461 1 98.88 166 CYS A C 1
ATOM 1253 O O . CYS A 1 166 ? -3.236 -6.324 -5.746 1 98.88 166 CYS A O 1
ATOM 1255 N N . LEU A 1 167 ? -2.533 -8.422 -5.969 1 98.69 167 LEU A N 1
ATOM 1256 C CA . LEU A 1 167 ? -1.866 -8.234 -7.254 1 98.69 167 LEU A CA 1
ATOM 1257 C C . LEU A 1 167 ? -2.713 -8.797 -8.391 1 98.69 167 LEU A C 1
ATOM 1259 O O . LEU A 1 167 ? -2.943 -10.008 -8.469 1 98.69 167 LEU A O 1
ATOM 1263 N N . ASP A 1 168 ? -3.211 -7.914 -9.203 1 98.06 168 ASP A N 1
ATOM 1264 C CA . ASP A 1 168 ? -4.023 -8.227 -10.375 1 98.06 168 ASP A CA 1
ATOM 1265 C C . ASP A 1 168 ? -3.16 -8.32 -11.633 1 98.06 168 ASP A C 1
ATOM 1267 O O . ASP A 1 168 ? -2.592 -7.32 -12.078 1 98.06 168 ASP A O 1
ATOM 1271 N N . PRO A 1 169 ? -3.117 -9.508 -12.25 1 96.06 169 PRO A N 1
ATOM 1272 C CA . PRO A 1 169 ? -2.258 -9.664 -13.422 1 96.06 169 PRO A CA 1
ATOM 1273 C C . PRO A 1 169 ? -2.732 -8.844 -14.617 1 96.06 169 PRO A C 1
ATOM 1275 O O . PRO A 1 169 ? -1.987 -8.664 -15.586 1 96.06 169 PRO A O 1
ATOM 1278 N N . TRP A 1 170 ? -3.916 -8.359 -14.625 1 94.25 170 TRP A N 1
ATOM 1279 C CA . TRP A 1 170 ? -4.41 -7.531 -15.727 1 94.25 170 TRP A CA 1
ATOM 1280 C C . TRP A 1 170 ? -3.875 -6.109 -15.617 1 94.25 170 TRP A C 1
ATOM 1282 O O . TRP A 1 170 ? -3.965 -5.332 -16.578 1 94.25 170 TRP A O 1
ATOM 1292 N N . GLN A 1 171 ? -3.363 -5.762 -14.461 1 95.75 171 GLN A N 1
ATOM 1293 C CA . GLN A 1 171 ? -2.98 -4.379 -14.195 1 95.75 171 GLN A CA 1
ATOM 1294 C C . GLN A 1 171 ? -1.465 -4.203 -14.258 1 95.75 171 GLN A C 1
ATOM 1296 O O . GLN A 1 171 ? -0.718 -5.18 -14.141 1 95.75 171 GLN A O 1
ATOM 1301 N N . ALA A 1 172 ? -1.076 -2.969 -14.43 1 95.31 172 ALA A N 1
ATOM 1302 C CA . ALA A 1 172 ? 0.348 -2.648 -14.383 1 95.31 172 ALA A CA 1
ATOM 1303 C C . ALA A 1 172 ? 0.92 -2.916 -12.992 1 95.31 172 ALA A C 1
ATOM 1305 O O . ALA A 1 172 ? 0.198 -2.857 -11.992 1 95.31 172 ALA A O 1
ATOM 1306 N N . SER A 1 173 ? 2.242 -3.188 -13.023 1 96.25 173 SER A N 1
ATOM 1307 C CA . SER A 1 173 ? 2.92 -3.379 -11.742 1 96.25 173 SER A CA 1
ATOM 1308 C C . SER A 1 173 ? 2.924 -2.096 -10.922 1 96.25 173 SER A C 1
ATOM 1310 O O . SER A 1 173 ? 3.223 -1.019 -11.445 1 96.25 173 SER A O 1
ATOM 1312 N N . PRO A 1 174 ? 2.52 -2.213 -9.656 1 96.88 174 PRO A N 1
ATOM 1313 C CA . PRO A 1 174 ? 2.637 -1.032 -8.805 1 96.88 174 PRO A CA 1
ATOM 1314 C C . PRO A 1 174 ? 4.086 -0.69 -8.461 1 96.88 174 PRO A C 1
ATOM 1316 O O . PRO A 1 174 ? 4.883 -1.587 -8.172 1 96.88 174 PRO A O 1
ATOM 1319 N N . LYS A 1 175 ? 4.391 0.56 -8.367 1 96.75 175 LYS A N 1
ATOM 1320 C CA . LYS A 1 175 ? 5.781 0.951 -8.164 1 96.75 175 LYS A CA 1
ATOM 1321 C 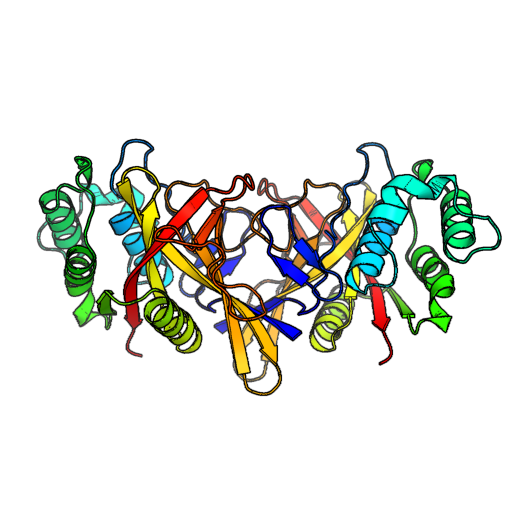C . LYS A 1 175 ? 6.004 1.47 -6.746 1 96.75 175 LYS A C 1
ATOM 1323 O O . LYS A 1 175 ? 7.145 1.606 -6.301 1 96.75 175 LYS A O 1
ATOM 1328 N N . ALA A 1 176 ? 4.98 1.716 -6.016 1 96.81 176 ALA A N 1
ATOM 1329 C CA . ALA A 1 176 ? 5.156 2.238 -4.664 1 96.81 176 ALA A CA 1
ATOM 1330 C C . ALA A 1 176 ? 4.41 1.386 -3.643 1 96.81 176 ALA A C 1
ATOM 1332 O O . ALA A 1 176 ? 4.504 1.623 -2.436 1 96.81 176 ALA A O 1
ATOM 1333 N N . SER A 1 177 ? 3.629 0.464 -4.137 1 97.19 177 SER A N 1
ATOM 1334 C CA . SER A 1 177 ? 2.803 -0.386 -3.285 1 97.19 177 SER A CA 1
ATOM 1335 C C . SER A 1 177 ? 3.086 -1.863 -3.537 1 97.19 177 SER A C 1
ATOM 1337 O O . SER A 1 177 ? 3.721 -2.219 -4.535 1 97.19 177 SER A O 1
ATOM 1339 N N . LEU A 1 178 ? 2.605 -2.693 -2.596 1 98 178 LEU A N 1
ATOM 1340 C CA . LEU A 1 178 ? 2.764 -4.137 -2.752 1 98 178 LEU A CA 1
ATOM 1341 C C . LEU A 1 178 ? 1.572 -4.738 -3.488 1 98 178 LEU A C 1
ATOM 1343 O O . LEU A 1 178 ? 1.574 -5.926 -3.814 1 98 178 LEU A O 1
ATOM 1347 N N . TRP A 1 179 ? 0.568 -3.975 -3.74 1 98.62 179 TRP A N 1
ATOM 1348 C CA . TRP A 1 179 ? -0.618 -4.434 -4.457 1 98.62 179 TRP A CA 1
ATOM 1349 C C . TRP A 1 179 ? -1.087 -3.383 -5.457 1 98.62 179 TRP A C 1
ATOM 1351 O O . TRP A 1 179 ? -0.703 -2.213 -5.367 1 98.62 179 TRP A O 1
ATOM 1361 N N . ASN A 1 180 ? -1.839 -3.82 -6.457 1 98.44 180 ASN A N 1
ATOM 1362 C CA . ASN A 1 180 ? -2.322 -2.922 -7.5 1 98.44 180 ASN A CA 1
ATOM 1363 C C . ASN A 1 180 ? -3.834 -3.029 -7.672 1 98.44 180 ASN A C 1
ATOM 1365 O O . ASN A 1 180 ? -4.395 -2.469 -8.617 1 98.44 180 ASN A O 1
ATOM 1369 N N . ALA A 1 181 ? -4.492 -3.754 -6.781 1 98.62 181 ALA A N 1
ATOM 1370 C CA . ALA A 1 181 ? -5.945 -3.891 -6.797 1 98.62 181 ALA A CA 1
ATOM 1371 C C . ALA A 1 181 ? -6.484 -4.203 -5.402 1 98.62 181 ALA A C 1
ATOM 1373 O O . ALA A 1 181 ? -5.754 -4.715 -4.547 1 98.62 181 ALA A O 1
ATOM 1374 N N . VAL A 1 182 ? -7.77 -3.861 -5.215 1 98.88 182 VAL A N 1
ATOM 1375 C CA . VAL A 1 182 ? -8.438 -4.086 -3.939 1 98.88 182 VAL A CA 1
ATOM 1376 C C . VAL A 1 182 ? -9.812 -4.711 -4.18 1 98.88 182 VAL A C 1
ATOM 1378 O O . VAL A 1 182 ? -10.516 -4.328 -5.117 1 98.88 182 VAL A O 1
ATOM 1381 N N . ILE A 1 183 ? -10.086 -5.691 -3.373 1 98.81 183 ILE A N 1
ATOM 1382 C CA . ILE A 1 183 ? -11.445 -6.219 -3.322 1 98.81 183 ILE A CA 1
ATOM 1383 C C . ILE A 1 183 ? -12.102 -5.832 -1.999 1 98.81 183 ILE A C 1
ATOM 1385 O O . ILE A 1 183 ? -11.656 -6.262 -0.93 1 98.81 183 ILE A O 1
ATOM 1389 N N . GLU A 1 184 ? -13.07 -5.035 -2.053 1 98.81 184 GLU A N 1
ATOM 1390 C CA . GLU A 1 184 ? -13.906 -4.734 -0.896 1 98.81 184 GLU A CA 1
ATOM 1391 C C . GLU A 1 184 ? -15.016 -5.77 -0.736 1 98.81 184 GLU A C 1
ATOM 1393 O O . GLU A 1 184 ? -15.852 -5.93 -1.625 1 98.81 184 GLU A O 1
ATOM 1398 N N . VAL A 1 185 ? -15.023 -6.426 0.364 1 98.69 185 VAL A N 1
ATOM 1399 C CA . VAL A 1 185 ? -15.961 -7.527 0.562 1 98.69 185 VAL A CA 1
ATOM 1400 C C . VAL A 1 185 ? -17.047 -7.109 1.544 1 98.69 185 VAL A C 1
ATOM 1402 O O . VAL A 1 185 ? -18.234 -7.293 1.275 1 98.69 185 VAL A O 1
ATOM 1405 N N . TYR A 1 186 ? -16.594 -6.594 2.66 1 98.38 186 TYR A N 1
ATOM 1406 C CA . TYR A 1 186 ? -17.5 -6.164 3.717 1 98.38 186 TYR A CA 1
ATOM 1407 C C . TYR A 1 186 ? -17.172 -4.75 4.184 1 98.38 186 TYR A C 1
ATOM 1409 O O . TYR A 1 186 ? -16.062 -4.254 3.938 1 98.38 186 TYR A O 1
ATOM 1417 N N . ASP A 1 187 ? -18.172 -4.121 4.816 1 96.5 187 ASP A N 1
ATOM 1418 C CA . ASP A 1 187 ? -17.859 -2.875 5.508 1 96.5 187 ASP A CA 1
ATOM 1419 C C . ASP A 1 187 ? -17.5 -3.133 6.969 1 96.5 187 ASP A C 1
ATOM 1421 O O . ASP A 1 187 ? -17.422 -4.285 7.402 1 96.5 187 ASP A O 1
ATOM 1425 N N . ALA A 1 188 ? -17.172 -2.09 7.676 1 94.69 188 ALA A N 1
ATOM 1426 C CA . ALA A 1 188 ? -16.688 -2.195 9.047 1 94.69 188 ALA A CA 1
ATOM 1427 C C . ALA A 1 188 ? -17.734 -2.863 9.945 1 94.69 188 ALA A C 1
ATOM 1429 O O . ALA A 1 188 ? -17.375 -3.502 10.938 1 94.69 188 ALA A O 1
ATOM 1430 N N . ALA A 1 189 ? -19.016 -2.764 9.602 1 94.62 189 ALA A N 1
ATOM 1431 C CA . ALA A 1 189 ? -20.109 -3.328 10.398 1 94.62 189 ALA A CA 1
ATOM 1432 C C . ALA A 1 189 ? -20.359 -4.785 10.016 1 94.62 189 ALA A C 1
ATOM 1434 O O . ALA A 1 189 ? -21.172 -5.465 10.656 1 94.62 189 ALA A O 1
ATOM 1435 N N . GLY A 1 190 ? -19.75 -5.27 8.906 1 95.88 190 GLY A N 1
ATOM 1436 C CA . GLY A 1 190 ? -19.875 -6.66 8.508 1 95.88 190 GLY A CA 1
ATOM 1437 C C . GLY A 1 190 ? -20.891 -6.867 7.391 1 95.88 190 GLY A C 1
ATOM 1438 O O . GLY A 1 190 ? -21.156 -8 6.996 1 95.88 190 GLY A O 1
ATOM 1439 N N . ALA A 1 191 ? -21.438 -5.777 6.973 1 97.25 191 ALA A N 1
ATOM 1440 C CA . ALA A 1 191 ? -22.359 -5.883 5.844 1 97.25 191 ALA A CA 1
ATOM 1441 C C . ALA A 1 191 ? -21.594 -6.031 4.527 1 97.25 191 ALA A C 1
ATOM 1443 O O . ALA A 1 191 ? -20.516 -5.457 4.359 1 97.25 191 ALA A O 1
ATOM 1444 N N . SER A 1 192 ? -22.219 -6.75 3.586 1 97.88 192 SER A N 1
ATOM 1445 C CA . SER A 1 192 ? -21.625 -6.883 2.262 1 97.88 192 SER A CA 1
ATOM 1446 C C . SER A 1 192 ? -21.5 -5.527 1.572 1 97.88 192 SER A C 1
ATOM 1448 O O . SER A 1 192 ? -22.359 -4.664 1.733 1 97.88 192 SER A O 1
ATOM 1450 N N . ALA A 1 193 ? -20.469 -5.367 0.753 1 97.38 193 ALA A N 1
ATOM 1451 C CA . ALA A 1 193 ? -20.25 -4.117 0.033 1 97.38 193 ALA A CA 1
ATOM 1452 C C . ALA A 1 193 ? -21.422 -3.797 -0.882 1 97.38 193 ALA A C 1
ATOM 1454 O O . ALA A 1 193 ? -21.781 -2.631 -1.061 1 97.38 193 ALA A O 1
ATOM 1455 N N . ASN A 1 194 ? -21.984 -4.855 -1.49 1 96.62 194 ASN A N 1
ATOM 1456 C CA . ASN A 1 194 ? -23.172 -4.734 -2.348 1 96.62 194 ASN A CA 1
ATOM 1457 C C . ASN A 1 194 ? -24.203 -5.797 -2.018 1 96.62 194 ASN A C 1
ATOM 1459 O O . ASN A 1 194 ? -23.891 -6.816 -1.399 1 96.62 194 ASN A O 1
ATOM 1463 N N . GLN A 1 195 ? -25.359 -5.48 -2.504 1 94.25 195 GLN A N 1
ATOM 1464 C CA . GLN A 1 195 ? -26.422 -6.48 -2.428 1 94.25 195 GLN A CA 1
ATOM 1465 C C . GLN A 1 195 ? -26.438 -7.367 -3.67 1 94.25 195 GLN A C 1
ATOM 1467 O O . GLN A 1 195 ? -25.953 -6.965 -4.73 1 94.25 195 GLN A O 1
ATOM 1472 N N . GLY A 1 196 ? -26.969 -8.625 -3.518 1 93.12 196 GLY A N 1
ATOM 1473 C CA . GLY A 1 196 ? -27.125 -9.508 -4.66 1 93.12 196 GLY A CA 1
ATOM 1474 C C . GLY A 1 196 ? -25.891 -10.352 -4.93 1 93.12 196 GLY A C 1
ATOM 1475 O O . GLY A 1 196 ? -25.016 -10.484 -4.066 1 93.12 196 GLY A O 1
ATOM 1476 N N . ARG A 1 197 ? -25.891 -10.93 -6.133 1 92.06 197 ARG A N 1
ATOM 1477 C CA . ARG A 1 197 ? -24.844 -11.891 -6.512 1 92.06 197 ARG A CA 1
ATOM 1478 C C . ARG A 1 197 ? -23.484 -11.219 -6.562 1 92.06 197 ARG A C 1
ATOM 1480 O O . ARG A 1 197 ? -22.484 -11.781 -6.094 1 92.06 197 ARG A O 1
ATOM 1487 N N . LEU A 1 198 ? -23.453 -10.023 -7.191 1 96.62 198 LEU A N 1
ATOM 1488 C CA . LEU A 1 198 ? -22.219 -9.242 -7.254 1 96.62 198 LEU A CA 1
ATOM 1489 C C . LEU A 1 198 ? -22.062 -8.383 -6.004 1 96.62 198 LEU A C 1
ATOM 1491 O O . LEU A 1 198 ? -22.234 -7.164 -6.055 1 96.62 198 LEU A O 1
ATOM 1495 N N . SER A 1 199 ? -21.656 -9.031 -4.914 1 97.69 199 SER A N 1
ATOM 1496 C CA . SER A 1 199 ? -21.781 -8.469 -3.576 1 97.69 199 SER A CA 1
ATOM 1497 C C . SER A 1 199 ? -20.5 -7.777 -3.133 1 97.69 199 SER A C 1
ATOM 1499 O O . SER A 1 199 ? -20.406 -7.316 -1.993 1 97.69 199 SER A O 1
ATOM 1501 N N . SER A 1 200 ? -19.484 -7.766 -3.955 1 98.5 200 SER A N 1
ATOM 1502 C CA . SER A 1 200 ? -18.203 -7.152 -3.641 1 98.5 200 SER A CA 1
ATOM 1503 C C . SER A 1 200 ? -17.812 -6.113 -4.688 1 98.5 200 SER A C 1
ATOM 1505 O O . SER A 1 200 ? -18.438 -6.023 -5.742 1 98.5 200 SER A O 1
ATOM 1507 N N . ASN A 1 201 ? -16.891 -5.281 -4.336 1 98.44 201 ASN A N 1
ATOM 1508 C CA . ASN A 1 201 ? -16.328 -4.301 -5.258 1 98.44 201 ASN A CA 1
ATOM 1509 C C . ASN A 1 201 ? -14.859 -4.586 -5.555 1 98.44 201 ASN A C 1
ATOM 1511 O O . ASN A 1 201 ? -14.102 -4.973 -4.66 1 98.44 201 ASN A O 1
ATOM 1515 N N . HIS A 1 202 ? -14.539 -4.449 -6.77 1 98.25 202 HIS A N 1
ATOM 1516 C CA . HIS A 1 202 ? -13.156 -4.465 -7.223 1 98.25 202 HIS A CA 1
ATOM 1517 C C . HIS A 1 202 ? -12.734 -3.107 -7.773 1 98.25 202 HIS A C 1
ATOM 1519 O O . HIS A 1 202 ? -13.492 -2.473 -8.516 1 98.25 202 HIS A O 1
ATOM 1525 N N . TRP A 1 203 ? -11.508 -2.639 -7.43 1 98.44 203 TRP A N 1
ATOM 1526 C CA . TRP A 1 203 ? -10.914 -1.51 -8.141 1 98.44 203 TRP A CA 1
ATOM 1527 C C . TRP A 1 203 ? -9.398 -1.644 -8.211 1 98.44 203 TRP A C 1
ATOM 1529 O O . TRP A 1 203 ? -8.797 -2.365 -7.414 1 98.44 203 TRP A O 1
ATOM 1539 N N . ASN A 1 204 ? -8.836 -1.048 -9.18 1 97 204 ASN A N 1
ATOM 1540 C CA . ASN A 1 204 ? -7.395 -1.018 -9.383 1 97 204 ASN A CA 1
ATOM 1541 C C . ASN A 1 204 ? -6.816 0.368 -9.109 1 97 204 ASN A C 1
ATOM 1543 O O . ASN A 1 204 ? -7.426 1.168 -8.398 1 97 204 ASN A O 1
ATOM 1547 N N . MET A 1 205 ? -5.633 0.677 -9.617 1 95.69 205 MET A N 1
ATOM 1548 C CA . MET A 1 205 ? -4.906 1.901 -9.297 1 95.69 205 MET A CA 1
ATOM 1549 C C . MET A 1 205 ? -5.562 3.113 -9.945 1 95.69 205 MET A C 1
ATOM 1551 O O . MET A 1 205 ? -5.262 4.254 -9.594 1 95.69 205 MET A O 1
ATOM 1555 N N . SER A 1 206 ? -6.539 2.896 -10.867 1 94.31 206 SER A N 1
ATOM 1556 C CA . SER A 1 206 ? -7.301 3.998 -11.438 1 94.31 206 SER A CA 1
ATOM 1557 C C . SER A 1 206 ? -8.414 4.453 -10.5 1 94.31 206 SER A C 1
ATOM 1559 O O . SER A 1 206 ? -8.945 5.559 -10.648 1 94.31 206 SER A O 1
ATOM 1561 N N . GLY A 1 207 ? -8.883 3.57 -9.648 1 95.88 207 GLY A N 1
ATOM 1562 C CA . GLY A 1 207 ? -9.961 3.869 -8.719 1 95.88 207 GLY A CA 1
ATOM 1563 C C . GLY A 1 207 ? -11.328 3.496 -9.258 1 95.88 207 GLY A C 1
ATOM 1564 O O . GLY A 1 207 ? -12.328 3.619 -8.547 1 95.88 207 GLY A O 1
ATOM 1565 N N . GLU A 1 208 ? -11.359 3.092 -10.484 1 95.62 208 GLU A N 1
ATOM 1566 C CA . GLU A 1 208 ? -12.648 2.705 -11.062 1 95.62 208 GLU A CA 1
ATOM 1567 C C . GLU A 1 208 ? -13.188 1.443 -10.398 1 95.62 208 GLU A C 1
ATOM 1569 O O . GLU A 1 208 ? -12.523 0.406 -10.383 1 95.62 208 GLU A O 1
ATOM 1574 N N . VAL A 1 209 ? -14.453 1.544 -9.953 1 97.19 209 VAL A N 1
ATOM 1575 C CA . VAL A 1 209 ? -15.039 0.453 -9.18 1 97.19 209 VAL A CA 1
ATOM 1576 C C . VAL A 1 209 ? -15.922 -0.409 -10.086 1 97.19 209 VAL A C 1
ATOM 1578 O O . VAL A 1 209 ? -16.734 0.113 -10.859 1 97.19 209 VAL A O 1
ATOM 1581 N N . THR A 1 210 ? -15.727 -1.677 -9.992 1 96.5 210 THR A N 1
ATOM 1582 C CA . THR A 1 210 ? -16.594 -2.648 -10.656 1 96.5 210 THR A CA 1
ATOM 1583 C C . THR A 1 210 ? -17.109 -3.676 -9.656 1 96.5 210 THR A C 1
ATOM 1585 O O . THR A 1 210 ? -16.359 -4.176 -8.82 1 96.5 210 THR A O 1
ATOM 1588 N N . LYS A 1 211 ? -18.406 -4 -9.773 1 96.94 211 LYS A N 1
ATOM 1589 C CA . LYS A 1 211 ? -18.984 -5.027 -8.906 1 96.94 211 LYS A CA 1
ATOM 1590 C C . LYS A 1 211 ? -18.469 -6.414 -9.297 1 96.94 211 LYS A C 1
ATOM 1592 O O . LYS A 1 211 ? -18.266 -6.699 -10.477 1 96.94 211 LYS A O 1
ATOM 1597 N N . CYS A 1 212 ? -18.312 -7.242 -8.281 1 97.69 212 CYS A N 1
ATOM 1598 C CA . CYS A 1 212 ? -17.875 -8.609 -8.531 1 97.69 212 CYS A CA 1
ATOM 1599 C C . CYS A 1 212 ? -18.375 -9.555 -7.449 1 97.69 212 CYS A C 1
ATOM 1601 O O . CYS A 1 212 ? -19.016 -9.117 -6.488 1 97.69 212 CYS A O 1
ATOM 1603 N N . GLN A 1 213 ? -18.203 -10.789 -7.695 1 97.31 213 GLN A N 1
ATOM 1604 C CA . GLN A 1 213 ? -18.531 -11.844 -6.734 1 97.31 213 GLN A CA 1
ATOM 1605 C C . GLN A 1 213 ? -17.281 -12.641 -6.363 1 97.31 213 GLN A C 1
ATOM 1607 O O . GLN A 1 213 ? -16.625 -13.211 -7.234 1 97.31 213 GLN A O 1
ATOM 1612 N N . VAL A 1 214 ? -16.938 -12.664 -5.105 1 98 214 VAL A N 1
ATOM 1613 C CA . VAL A 1 214 ? -15.891 -13.57 -4.637 1 98 214 VAL A CA 1
ATOM 1614 C C . VAL A 1 214 ? -16.391 -15.008 -4.668 1 98 214 VAL A C 1
ATOM 1616 O O . VAL A 1 214 ? -17.406 -15.336 -4.047 1 98 214 VAL A O 1
ATOM 1619 N N . LYS A 1 215 ? -15.609 -15.859 -5.305 1 96.12 215 LYS A N 1
ATOM 1620 C CA . LYS A 1 215 ? -16.172 -17.172 -5.617 1 96.12 215 LYS A CA 1
ATOM 1621 C C . LYS A 1 215 ? -15.352 -18.281 -4.984 1 96.12 215 LYS A C 1
ATOM 1623 O O . LYS A 1 215 ? -15.906 -19.219 -4.414 1 96.12 215 LYS A O 1
ATOM 1628 N N . ASP A 1 216 ? -14.164 -18.328 -5.129 1 97.31 216 ASP A N 1
ATOM 1629 C CA . ASP A 1 216 ? -13.328 -19.422 -4.668 1 97.31 216 ASP A CA 1
ATOM 1630 C C . ASP A 1 216 ? -11.891 -18.969 -4.426 1 97.31 216 ASP A C 1
ATOM 1632 O O . ASP A 1 216 ? -11.586 -17.781 -4.547 1 97.31 216 ASP A O 1
ATOM 1636 N N . THR A 1 217 ? -11.086 -19.875 -3.889 1 98.62 217 THR A N 1
ATOM 1637 C CA . THR A 1 217 ? -9.695 -19.562 -3.566 1 98.62 217 THR A CA 1
ATOM 1638 C C . THR A 1 217 ? -8.812 -20.797 -3.713 1 98.62 217 THR A C 1
ATOM 1640 O O . THR A 1 217 ? -9.289 -21.922 -3.6 1 98.62 217 THR A O 1
ATOM 1643 N N . VAL A 1 218 ? -7.59 -20.547 -4.078 1 98.62 218 VAL A N 1
ATOM 1644 C CA . VAL A 1 218 ? -6.504 -21.531 -4.008 1 98.62 218 VAL A CA 1
ATOM 1645 C C . VAL A 1 218 ? -5.449 -21.047 -3.012 1 98.62 218 VAL A C 1
ATOM 1647 O O . VAL A 1 218 ? -4.855 -19.984 -3.188 1 98.62 218 VAL A O 1
ATOM 1650 N N . ILE A 1 219 ? -5.242 -21.859 -1.966 1 98.69 219 ILE A N 1
ATOM 1651 C CA . ILE A 1 219 ? -4.277 -21.5 -0.928 1 98.69 219 ILE A CA 1
ATOM 1652 C C . ILE A 1 219 ? -2.963 -22.234 -1.173 1 98.69 219 ILE A C 1
ATOM 1654 O O . ILE A 1 219 ? -2.93 -23.469 -1.223 1 98.69 219 ILE A O 1
ATOM 1658 N N . LEU A 1 220 ? -1.906 -21.5 -1.365 1 98.44 220 LEU A N 1
ATOM 1659 C CA . LEU A 1 220 ? -0.566 -22.062 -1.467 1 98.44 220 LEU A CA 1
ATOM 1660 C C . LEU A 1 220 ? 0.181 -21.922 -0.144 1 98.44 220 LEU A C 1
ATOM 1662 O O . LEU A 1 220 ? 0.092 -20.891 0.524 1 98.44 220 LEU A O 1
ATOM 1666 N N . SER A 1 221 ? 0.837 -22.938 0.263 1 96.56 221 SER A N 1
ATOM 1667 C CA . SER A 1 221 ? 1.668 -22.922 1.463 1 96.56 221 SER A CA 1
ATOM 1668 C C . SER A 1 221 ? 2.902 -23.797 1.285 1 96.56 221 SER A C 1
ATOM 1670 O O . SER A 1 221 ? 2.91 -24.719 0.455 1 96.56 221 SER A O 1
ATOM 1672 N N . VAL A 1 222 ? 3.955 -23.422 1.953 1 93.75 222 VAL A N 1
ATOM 1673 C CA . VAL A 1 222 ? 5.18 -24.219 1.92 1 93.75 222 VAL A CA 1
ATOM 1674 C C . VAL A 1 222 ? 5.441 -24.812 3.299 1 93.75 222 VAL A C 1
ATOM 1676 O O . VAL A 1 222 ? 5.371 -24.109 4.312 1 93.75 222 VAL A O 1
ATOM 1679 N N . ASP A 1 223 ? 5.602 -26.094 3.312 1 81 223 ASP A N 1
ATOM 1680 C CA . ASP A 1 223 ? 6.008 -26.797 4.523 1 81 223 ASP A CA 1
ATOM 1681 C C . ASP A 1 223 ? 7.484 -26.578 4.828 1 81 223 ASP A C 1
ATOM 1683 O O . ASP A 1 223 ? 8.336 -26.703 3.939 1 81 223 ASP A O 1
ATOM 1687 N N . ILE A 1 224 ? 7.762 -25.656 5.91 1 53.5 224 ILE A N 1
ATOM 1688 C CA . ILE A 1 224 ? 9.148 -25.609 6.367 1 53.5 224 ILE A CA 1
ATOM 1689 C C . ILE A 1 224 ? 9.484 -26.875 7.129 1 53.5 224 ILE A C 1
ATOM 1691 O O . ILE A 1 224 ? 8.641 -27.438 7.832 1 53.5 224 ILE A O 1
ATOM 1695 N N . MET B 1 1 ? 12.586 -12.016 8.375 1 92.25 1 MET B N 1
ATOM 1696 C CA . MET B 1 1 ? 11.25 -11.914 7.801 1 92.25 1 MET B CA 1
ATOM 1697 C C . MET B 1 1 ? 10.859 -10.461 7.574 1 92.25 1 MET B C 1
ATOM 1699 O O . MET B 1 1 ? 11.078 -9.609 8.438 1 92.25 1 MET B O 1
ATOM 1703 N N . ASN B 1 2 ? 10.344 -10.219 6.414 1 94.19 2 ASN B N 1
ATOM 1704 C CA . ASN B 1 2 ? 9.898 -8.859 6.129 1 94.19 2 ASN B CA 1
ATOM 1705 C C . ASN B 1 2 ? 8.68 -8.477 6.965 1 94.19 2 ASN B C 1
ATOM 1707 O O . ASN B 1 2 ? 7.867 -9.336 7.309 1 94.19 2 ASN B O 1
ATOM 1711 N N . ILE B 1 3 ? 8.602 -7.23 7.355 1 95.81 3 ILE B N 1
ATOM 1712 C CA . ILE B 1 3 ? 7.422 -6.73 8.055 1 95.81 3 ILE B CA 1
ATOM 1713 C C . ILE B 1 3 ? 6.996 -5.395 7.449 1 95.81 3 ILE B C 1
ATOM 1715 O O . ILE B 1 3 ? 7.824 -4.645 6.93 1 95.81 3 ILE B O 1
ATOM 1719 N N . MET B 1 4 ? 5.77 -5.152 7.449 1 96.88 4 MET B N 1
ATOM 1720 C CA . MET B 1 4 ? 5.184 -3.869 7.07 1 96.88 4 MET B CA 1
ATOM 1721 C C . MET B 1 4 ? 4.172 -3.406 8.109 1 96.88 4 MET B C 1
ATOM 1723 O O . MET B 1 4 ? 3.191 -4.102 8.383 1 96.88 4 MET B O 1
ATOM 1727 N N . GLN B 1 5 ? 4.5 -2.297 8.742 1 97.31 5 GLN B N 1
ATOM 1728 C CA . GLN B 1 5 ? 3.627 -1.69 9.734 1 97.31 5 GLN B CA 1
ATOM 1729 C C . GLN B 1 5 ? 2.926 -0.456 9.18 1 97.31 5 GLN B C 1
ATOM 1731 O O . GLN B 1 5 ? 3.582 0.5 8.758 1 97.31 5 GLN B O 1
ATOM 1736 N N . VAL B 1 6 ? 1.615 -0.507 9.125 1 97.62 6 VAL B N 1
ATOM 1737 C CA . VAL B 1 6 ? 0.815 0.601 8.617 1 97.62 6 VAL B CA 1
ATOM 1738 C C . VAL B 1 6 ? -0.057 1.167 9.734 1 97.62 6 VAL B C 1
ATOM 1740 O O . VAL B 1 6 ? -0.669 0.414 10.492 1 97.62 6 VAL B O 1
ATOM 1743 N N . SER B 1 7 ? -0.064 2.447 9.875 1 98 7 SER B N 1
ATOM 1744 C CA . SER B 1 7 ? -0.823 3.127 10.922 1 98 7 SER B CA 1
ATOM 1745 C C . SER B 1 7 ? -2.305 2.777 10.844 1 98 7 SER B C 1
ATOM 1747 O O . SER B 1 7 ? -2.902 2.818 9.766 1 98 7 SER B O 1
ATOM 1749 N N . PRO B 1 8 ? -2.92 2.447 11.961 1 97.5 8 PRO B N 1
ATOM 1750 C CA . PRO B 1 8 ? -4.352 2.137 11.992 1 97.5 8 PRO B CA 1
ATOM 1751 C C . PRO B 1 8 ? -5.227 3.369 11.781 1 97.5 8 PRO B C 1
ATOM 1753 O O . PRO B 1 8 ? -6.453 3.256 11.727 1 97.5 8 PRO B O 1
ATOM 1756 N N . LEU B 1 9 ? -4.625 4.496 11.609 1 97.81 9 LEU B N 1
ATOM 1757 C CA . LEU B 1 9 ? -5.371 5.746 11.477 1 97.81 9 LEU B CA 1
ATOM 1758 C C . LEU B 1 9 ? -5.938 5.895 10.07 1 97.81 9 LEU B C 1
ATOM 1760 O O . LEU B 1 9 ? -6.773 6.77 9.82 1 97.81 9 LEU B O 1
ATOM 1764 N N . PHE B 1 10 ? -5.457 5.004 9.195 1 98.19 10 PHE B N 1
ATOM 1765 C CA . PHE B 1 10 ? -5.824 5.129 7.789 1 98.19 10 PHE B CA 1
ATOM 1766 C C . PHE B 1 10 ? -6.629 3.918 7.332 1 98.19 10 PHE B C 1
ATOM 1768 O O . PHE B 1 10 ? -6.438 2.811 7.84 1 98.19 10 PHE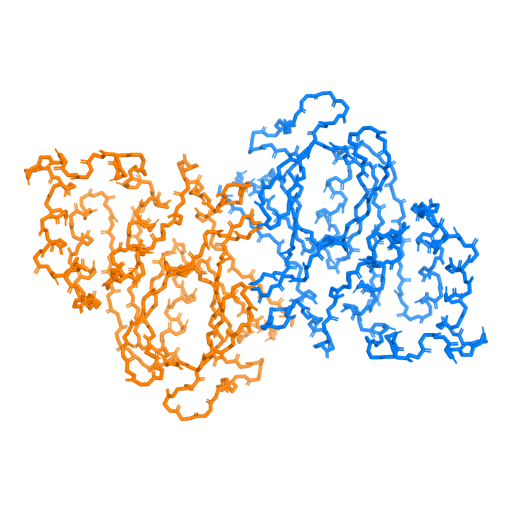 B O 1
ATOM 1775 N N . GLY B 1 11 ? -7.488 4.141 6.383 1 97.62 11 GLY B N 1
ATOM 1776 C CA . GLY B 1 11 ? -8.203 3.094 5.68 1 97.62 11 GLY B CA 1
ATOM 1777 C C . GLY B 1 11 ? -8.125 3.227 4.168 1 97.62 11 GLY B C 1
ATOM 1778 O O . GLY B 1 11 ? -7.855 4.312 3.65 1 97.62 11 GLY B O 1
ATOM 1779 N N . ILE B 1 12 ? -8.336 2.109 3.486 1 97.44 12 ILE B N 1
ATOM 1780 C CA . ILE B 1 12 ? -8.258 2.098 2.029 1 97.44 12 ILE B CA 1
ATOM 1781 C C . ILE B 1 12 ? -9.641 2.348 1.436 1 97.44 12 ILE B C 1
ATOM 1783 O O . ILE B 1 12 ? -10.648 1.887 1.979 1 97.44 12 ILE B O 1
ATOM 1787 N N . SER B 1 13 ? -9.75 3.117 0.43 1 96.94 13 SER B N 1
ATOM 1788 C CA . SER B 1 13 ? -10.953 3.305 -0.368 1 96.94 13 SER B CA 1
ATOM 1789 C C . SER B 1 13 ? -10.617 3.52 -1.84 1 96.94 13 SER B C 1
ATOM 1791 O O . SER B 1 13 ? -9.477 3.83 -2.182 1 96.94 13 SER B O 1
ATOM 1793 N N . SER B 1 14 ? -11.617 3.396 -2.689 1 96.62 14 SER B N 1
ATOM 1794 C CA . SER B 1 14 ? -11.406 3.521 -4.129 1 96.62 14 SER B CA 1
ATOM 1795 C C . SER B 1 14 ? -11.141 4.969 -4.523 1 96.62 14 SER B C 1
ATOM 1797 O O . SER B 1 14 ? -10.703 5.242 -5.645 1 96.62 14 SER B O 1
ATOM 1799 N N . ASN B 1 15 ? -11.383 5.91 -3.66 1 97.19 15 ASN B N 1
ATOM 1800 C CA . ASN B 1 15 ? -11.141 7.32 -3.945 1 97.19 15 ASN B CA 1
ATOM 1801 C C . ASN B 1 15 ? -9.82 7.793 -3.342 1 97.19 15 ASN B C 1
ATOM 1803 O O . ASN B 1 15 ? -9.422 8.945 -3.539 1 97.19 15 ASN B O 1
ATOM 1807 N N . GLY B 1 16 ? -9.18 6.902 -2.592 1 97.56 16 GLY B N 1
ATOM 1808 C CA . GLY B 1 16 ? -7.938 7.219 -1.903 1 97.56 16 GLY B CA 1
ATOM 1809 C C . GLY B 1 16 ? -7.969 6.863 -0.429 1 97.56 16 GLY B C 1
ATOM 1810 O O . GLY B 1 16 ? -8.977 6.367 0.076 1 97.56 16 GLY B O 1
ATOM 1811 N N . PRO B 1 17 ? -6.844 7.082 0.267 1 98.31 17 PRO B N 1
ATOM 1812 C CA . PRO B 1 17 ? -6.809 6.801 1.704 1 98.31 17 PRO B CA 1
ATOM 1813 C C . PRO B 1 17 ? -7.777 7.672 2.5 1 98.31 17 PRO B C 1
ATOM 1815 O O . PRO B 1 17 ? -7.949 8.852 2.189 1 98.31 17 PRO B O 1
ATOM 1818 N N . VAL B 1 18 ? -8.383 7.055 3.537 1 98.38 18 VAL B N 1
ATOM 1819 C CA . VAL B 1 18 ? -9.359 7.766 4.355 1 98.38 18 VAL B CA 1
ATOM 1820 C C . VAL B 1 18 ? -8.953 7.699 5.824 1 98.38 18 VAL B C 1
ATOM 1822 O O . VAL B 1 18 ? -8.195 6.812 6.223 1 98.38 18 VAL B O 1
ATOM 1825 N N . SER B 1 19 ? -9.422 8.664 6.562 1 98.12 19 SER B N 1
ATOM 1826 C CA . SER B 1 19 ? -9.312 8.609 8.016 1 98.12 19 SER B CA 1
ATOM 1827 C C . SER B 1 19 ? -10.156 7.477 8.586 1 98.12 19 SER B C 1
ATOM 1829 O O . SER B 1 19 ? -11.359 7.398 8.328 1 98.12 19 SER B O 1
ATOM 1831 N N . ALA B 1 20 ? -9.5 6.695 9.367 1 96.06 20 ALA B N 1
ATOM 1832 C CA . ALA B 1 20 ? -10.258 5.637 10.031 1 96.06 20 ALA B CA 1
ATOM 1833 C C . ALA B 1 20 ? -11.266 6.219 11.016 1 96.06 20 ALA B C 1
ATOM 1835 O O . ALA B 1 20 ? -12.281 5.59 11.32 1 96.06 20 ALA B O 1
ATOM 1836 N N . GLU B 1 21 ? -10.984 7.43 11.469 1 93.06 21 GLU B N 1
ATOM 1837 C CA . GLU B 1 21 ? -11.82 8.102 12.453 1 93.06 21 GLU B CA 1
ATOM 1838 C C . GLU B 1 21 ? -13.062 8.703 11.812 1 93.06 21 GLU B C 1
ATOM 1840 O O . GLU B 1 21 ? -14.188 8.469 12.273 1 93.06 21 GLU B O 1
ATOM 1845 N N . SER B 1 22 ? -12.922 9.367 10.695 1 94.5 22 SER B N 1
ATOM 1846 C CA . SER B 1 22 ? -14.023 10.164 10.156 1 94.5 22 SER B CA 1
ATOM 1847 C C . SER B 1 22 ? -14.508 9.617 8.82 1 94.5 22 SER B C 1
ATOM 1849 O O . SER B 1 22 ? -15.609 9.938 8.375 1 94.5 22 SER B O 1
ATOM 1851 N N . GLY B 1 23 ? -13.602 8.875 8.141 1 95.69 23 GLY B N 1
ATOM 1852 C CA . GLY B 1 23 ? -13.961 8.398 6.816 1 95.69 23 GLY B CA 1
ATOM 1853 C C . GLY B 1 23 ? -13.633 9.398 5.719 1 95.69 23 GLY B C 1
ATOM 1854 O O . GLY B 1 23 ? -13.797 9.102 4.535 1 95.69 23 GLY B O 1
ATOM 1855 N N . ASP B 1 24 ? -13.086 10.555 6.074 1 97.31 24 ASP B N 1
ATOM 1856 C CA . ASP B 1 24 ? -12.727 11.57 5.094 1 97.31 24 ASP B CA 1
ATOM 1857 C C . ASP B 1 24 ? -11.477 11.164 4.312 1 97.31 24 ASP B C 1
ATOM 1859 O O . ASP B 1 24 ? -10.547 10.578 4.875 1 97.31 24 ASP B O 1
ATOM 1863 N N . LEU B 1 25 ? -11.453 11.531 3.029 1 98.19 25 LEU B N 1
ATOM 1864 C CA . LEU B 1 25 ? -10.211 11.422 2.275 1 98.19 25 LEU B CA 1
ATOM 1865 C C . LEU B 1 25 ? -9.109 12.266 2.912 1 98.19 25 LEU B C 1
ATOM 1867 O O . LEU B 1 25 ? -9.352 13.414 3.293 1 98.19 25 LEU B O 1
ATOM 1871 N N . VAL B 1 26 ? -7.949 11.766 3.002 1 98.25 26 VAL B N 1
ATOM 1872 C CA . VAL B 1 26 ? -6.977 12.453 3.84 1 98.25 26 VAL B CA 1
ATOM 1873 C C . VAL B 1 26 ? -5.926 13.133 2.961 1 98.25 26 VAL B C 1
ATOM 1875 O O . VAL B 1 26 ? -5.363 14.164 3.336 1 98.25 26 VAL B O 1
ATOM 1878 N N . HIS B 1 27 ? -5.586 12.547 1.801 1 98.44 27 HIS B N 1
ATOM 1879 C CA . HIS B 1 27 ? -4.504 13.086 0.99 1 98.44 27 HIS B CA 1
ATOM 1880 C C . HIS B 1 27 ? -4.938 14.367 0.284 1 98.44 27 HIS B C 1
ATOM 1882 O O . HIS B 1 27 ? -6.027 14.43 -0.292 1 98.44 27 HIS B O 1
ATOM 1888 N N . LEU B 1 28 ? -4.133 15.336 0.37 1 95.44 28 LEU B N 1
ATOM 1889 C CA . LEU B 1 28 ? -4.273 16.594 -0.341 1 95.44 28 LEU B CA 1
ATOM 1890 C C . LEU B 1 28 ? -3.074 16.844 -1.248 1 95.44 28 LEU B C 1
ATOM 1892 O O . LEU B 1 28 ? -1.928 16.812 -0.792 1 95.44 28 LEU B O 1
ATOM 1896 N N . ARG B 1 29 ? -3.324 17.125 -2.475 1 93.5 29 ARG B N 1
ATOM 1897 C CA . ARG B 1 29 ? -2.254 17.406 -3.424 1 93.5 29 ARG B CA 1
ATOM 1898 C C . ARG B 1 29 ? -2.002 18.906 -3.529 1 93.5 29 ARG B C 1
ATOM 1900 O O . ARG B 1 29 ? -2.924 19.688 -3.793 1 93.5 29 ARG B O 1
ATOM 1907 N N . GLN B 1 30 ? -0.788 19.219 -3.42 1 85.12 30 GLN B N 1
ATOM 1908 C CA . GLN B 1 30 ? -0.454 20.641 -3.549 1 85.12 30 GLN B CA 1
ATOM 1909 C C . GLN B 1 30 ? -0.324 21.047 -5.016 1 85.12 30 GLN B C 1
ATOM 1911 O O . GLN B 1 30 ? -0.18 20.188 -5.891 1 85.12 30 GLN B O 1
ATOM 1916 N N . GLY B 1 31 ? -0.433 22.328 -5.176 1 81.12 31 GLY B N 1
ATOM 1917 C CA . GLY B 1 31 ? -0.196 22.844 -6.512 1 81.12 31 GLY B CA 1
ATOM 1918 C C . GLY B 1 31 ? 1.255 22.75 -6.941 1 81.12 31 GLY B C 1
ATOM 1919 O O . GLY B 1 31 ? 2.158 22.766 -6.105 1 81.12 31 GLY B O 1
ATOM 1920 N N . ASP B 1 32 ? 1.49 22.688 -8.164 1 74.5 32 ASP B N 1
ATOM 1921 C CA . ASP B 1 32 ? 2.824 22.484 -8.719 1 74.5 32 ASP B CA 1
ATOM 1922 C C . ASP B 1 32 ? 3.758 23.641 -8.344 1 74.5 32 ASP B C 1
ATOM 1924 O O . ASP B 1 32 ? 4.973 23.453 -8.266 1 74.5 32 ASP B O 1
ATOM 1928 N N . LEU B 1 33 ? 3.201 24.734 -8.141 1 69.44 33 LEU B N 1
ATOM 1929 C CA . LEU B 1 33 ? 4.023 25.922 -7.91 1 69.44 33 LEU B CA 1
ATOM 1930 C C . LEU B 1 33 ? 4.016 26.312 -6.434 1 69.44 33 LEU B C 1
ATOM 1932 O O . LEU B 1 33 ? 4.723 27.234 -6.027 1 69.44 33 LEU B O 1
ATOM 1936 N N . ASP B 1 34 ? 3.26 25.5 -5.664 1 74.81 34 ASP B N 1
ATOM 1937 C CA . ASP B 1 34 ? 3.133 25.828 -4.25 1 74.81 34 ASP B CA 1
ATOM 1938 C C . ASP B 1 34 ? 4.309 25.281 -3.447 1 74.81 34 ASP B C 1
ATOM 1940 O O . ASP B 1 34 ? 4.738 24.141 -3.672 1 74.81 34 ASP B O 1
ATOM 1944 N N . GLY B 1 35 ? 5.016 26.047 -2.621 1 79 35 GLY B N 1
ATOM 1945 C CA . GLY B 1 35 ? 5.922 25.531 -1.606 1 79 35 GLY B CA 1
ATOM 1946 C C . GLY B 1 35 ? 5.219 25.125 -0.325 1 79 35 GLY B C 1
ATOM 1947 O O . GLY B 1 35 ? 5.637 25.516 0.768 1 79 35 GLY B O 1
ATOM 1948 N N . ALA B 1 36 ? 4.156 24.375 -0.48 1 86.56 36 ALA B N 1
ATOM 1949 C CA . ALA B 1 36 ? 3.236 24.219 0.642 1 86.56 36 ALA B CA 1
ATOM 1950 C C . ALA B 1 36 ? 3.176 22.766 1.096 1 86.56 36 ALA B C 1
ATOM 1952 O O . ALA B 1 36 ? 2.182 22.328 1.688 1 86.56 36 ALA B O 1
ATOM 1953 N N . CYS B 1 37 ? 4.188 21.953 0.807 1 93.19 37 CYS B N 1
ATOM 1954 C CA . CYS B 1 37 ? 4.109 20.531 1.14 1 93.19 37 CYS B CA 1
ATOM 1955 C C . CYS B 1 37 ? 3.941 20.328 2.641 1 93.19 37 CYS B C 1
ATOM 1957 O O . CYS B 1 37 ? 3.203 19.453 3.076 1 93.19 37 CYS B O 1
ATOM 1959 N N . GLY B 1 38 ? 4.641 21.172 3.418 1 94.19 38 GLY B N 1
ATOM 1960 C CA . GLY B 1 38 ? 4.512 21.062 4.863 1 94.19 38 GLY B CA 1
ATOM 1961 C C . GLY B 1 38 ? 3.086 21.25 5.352 1 94.19 38 GLY B C 1
ATOM 1962 O O . GLY B 1 38 ? 2.504 20.344 5.941 1 94.19 38 GLY B O 1
ATOM 1963 N N . PRO B 1 39 ? 2.521 22.375 5.055 1 93.12 39 PRO B N 1
ATOM 1964 C CA . PRO B 1 39 ? 1.128 22.625 5.43 1 93.12 39 PRO B CA 1
ATOM 1965 C C . PRO B 1 39 ? 0.172 21.562 4.895 1 93.12 39 PRO B C 1
ATOM 1967 O O . PRO B 1 39 ? -0.771 21.172 5.59 1 93.12 39 PRO B O 1
ATOM 1970 N N . TYR B 1 40 ? 0.336 21.125 3.711 1 94.81 40 TYR B N 1
ATOM 1971 C CA . TYR B 1 40 ? -0.536 20.094 3.156 1 94.81 40 TYR B CA 1
ATOM 1972 C C . TYR B 1 40 ? -0.429 18.797 3.957 1 94.81 40 TYR B C 1
ATOM 1974 O O . TYR B 1 40 ? -1.435 18.125 4.199 1 94.81 40 TYR B O 1
ATOM 1982 N N . CYS B 1 41 ? 0.788 18.438 4.371 1 97.12 41 CYS B N 1
ATOM 1983 C CA . CYS B 1 41 ? 0.947 17.297 5.254 1 97.12 41 CYS B CA 1
ATOM 1984 C C . CYS B 1 41 ? 0.211 17.516 6.57 1 97.12 41 CYS B C 1
ATOM 1986 O O . CYS B 1 41 ? -0.452 16.594 7.07 1 97.12 41 CYS B O 1
ATOM 1988 N N . LEU B 1 42 ? 0.352 18.672 7.062 1 96.19 42 LEU B N 1
ATOM 1989 C CA . LEU B 1 42 ? -0.309 18.984 8.328 1 96.19 42 LEU B CA 1
ATOM 1990 C C . LEU B 1 42 ? -1.823 18.875 8.188 1 96.19 42 LEU B C 1
ATOM 1992 O O . LEU B 1 42 ? -2.484 18.281 9.039 1 96.19 42 LEU B O 1
ATOM 1996 N N . PHE B 1 43 ? -2.416 19.438 7.117 1 95.56 43 PHE B N 1
ATOM 1997 C CA . PHE B 1 43 ? -3.855 19.344 6.906 1 95.56 43 PHE B CA 1
ATOM 1998 C C . PHE B 1 43 ? -4.293 17.891 6.777 1 95.56 43 PHE B C 1
ATOM 2000 O O . PHE B 1 43 ? -5.293 17.484 7.371 1 95.56 43 PHE B O 1
ATOM 2007 N N . SER B 1 44 ? -3.512 17.156 6.008 1 98.25 44 SER B N 1
ATOM 2008 C CA . SER B 1 44 ? -3.818 15.742 5.887 1 98.25 44 SER B CA 1
ATOM 2009 C C . SER B 1 44 ? -3.811 15.055 7.246 1 98.25 44 SER B C 1
ATOM 2011 O O . SER B 1 44 ? -4.672 14.219 7.527 1 98.25 44 SER B O 1
ATOM 2013 N N . ALA B 1 45 ? -2.855 15.398 8.07 1 98.38 45 ALA B N 1
ATOM 2014 C CA . ALA B 1 45 ? -2.756 14.82 9.406 1 98.38 45 ALA B CA 1
ATOM 2015 C C . ALA B 1 45 ? -3.959 15.203 10.266 1 98.38 45 ALA B C 1
ATOM 2017 O O . ALA B 1 45 ? -4.539 14.359 10.945 1 98.38 45 ALA B O 1
ATOM 2018 N N . LEU B 1 46 ? -4.332 16.438 10.211 1 97.62 46 LEU B N 1
ATOM 2019 C CA . LEU B 1 46 ? -5.461 16.906 11 1 97.62 46 LEU B CA 1
ATOM 2020 C C . LEU B 1 46 ? -6.758 16.219 10.562 1 97.62 46 LEU B C 1
ATOM 2022 O O . LEU B 1 46 ? -7.586 15.867 11.406 1 97.62 46 LEU B O 1
ATOM 2026 N N . ILE B 1 47 ? -6.898 16.094 9.289 1 97.75 47 ILE B N 1
ATOM 2027 C CA . ILE B 1 47 ? -8.055 15.375 8.773 1 97.75 47 ILE B CA 1
ATOM 2028 C C . ILE B 1 47 ? -8.023 13.922 9.25 1 97.75 47 ILE B C 1
ATOM 2030 O O . ILE B 1 47 ? -9.047 13.391 9.695 1 97.75 47 ILE B O 1
ATOM 2034 N N . THR B 1 48 ? -6.898 13.305 9.203 1 98.31 48 THR B N 1
ATOM 2035 C CA . THR B 1 48 ? -6.73 11.914 9.617 1 98.31 48 THR B CA 1
ATOM 2036 C C . THR B 1 48 ? -7.141 11.742 11.078 1 98.31 48 THR B C 1
ATOM 2038 O O . THR B 1 48 ? -7.816 10.773 11.43 1 98.31 48 THR B O 1
ATOM 2041 N N . LEU B 1 49 ? -6.801 12.68 11.875 1 97.38 49 LEU B N 1
ATOM 2042 C CA . LEU B 1 49 ? -7.027 12.609 13.312 1 97.38 49 LEU B CA 1
ATOM 2043 C C . LEU B 1 49 ? -8.445 13.047 13.664 1 97.38 49 LEU B C 1
ATOM 2045 O O . LEU B 1 49 ? -8.836 13.039 14.828 1 97.38 49 LEU B O 1
ATOM 2049 N N . GLY B 1 50 ? -9.219 13.516 12.664 1 96.12 50 GLY B N 1
ATOM 2050 C CA . GLY B 1 50 ? -10.578 13.977 12.883 1 96.12 50 GLY B CA 1
ATOM 2051 C C . GLY B 1 50 ? -10.648 15.367 13.492 1 96.12 50 GLY B C 1
ATOM 2052 O O . GLY B 1 50 ? -11.672 15.742 14.078 1 96.12 50 GLY B O 1
ATOM 2053 N N . LEU B 1 51 ? -9.602 16.125 13.43 1 96.25 51 LEU B N 1
ATOM 2054 C CA . LEU B 1 51 ? -9.547 17.438 14.062 1 96.25 51 LEU B CA 1
ATOM 2055 C C . LEU B 1 51 ? -9.945 18.531 13.07 1 96.25 51 LEU B C 1
ATOM 2057 O O . LEU B 1 51 ? -10.242 19.656 13.477 1 96.25 51 LEU B O 1
ATOM 2061 N N . LEU B 1 52 ? -9.914 18.234 11.812 1 95.62 52 LEU B N 1
ATOM 2062 C CA . LEU B 1 52 ? -10.305 19.141 10.734 1 95.62 52 LEU B CA 1
ATOM 2063 C C . LEU B 1 52 ? -11.172 18.422 9.703 1 95.62 52 LEU B C 1
ATOM 2065 O O . LEU B 1 52 ? -10.836 17.312 9.273 1 95.62 52 LEU B O 1
ATOM 2069 N N . GLN B 1 53 ? -12.25 18.984 9.406 1 95.81 53 GLN B N 1
ATOM 2070 C CA . GLN B 1 53 ? -13.102 18.406 8.375 1 95.81 53 GLN B CA 1
ATOM 2071 C C . GLN B 1 53 ? -12.617 18.781 6.984 1 95.81 53 GLN B C 1
ATOM 2073 O O . GLN B 1 53 ? -12.461 19.969 6.68 1 95.81 53 GLN B O 1
ATOM 2078 N N . ARG B 1 54 ? -12.523 17.812 6.168 1 96.88 54 ARG B N 1
ATOM 2079 C CA . ARG B 1 54 ? -11.977 18.031 4.828 1 96.88 54 ARG B CA 1
ATOM 2080 C C . ARG B 1 54 ? -12.852 18.984 4.031 1 96.88 54 ARG B C 1
ATOM 2082 O O . ARG B 1 54 ? -12.344 19.922 3.398 1 96.88 54 ARG B O 1
ATOM 2089 N N . ALA B 1 55 ? -14.156 18.719 4.039 1 95.56 55 ALA B N 1
ATOM 2090 C CA . ALA B 1 55 ? -15.086 19.562 3.283 1 95.56 55 ALA B CA 1
ATOM 2091 C C . ALA B 1 55 ? -14.984 21.016 3.725 1 95.56 55 ALA B C 1
ATOM 2093 O O . ALA B 1 55 ? -15.016 21.922 2.891 1 95.56 55 ALA B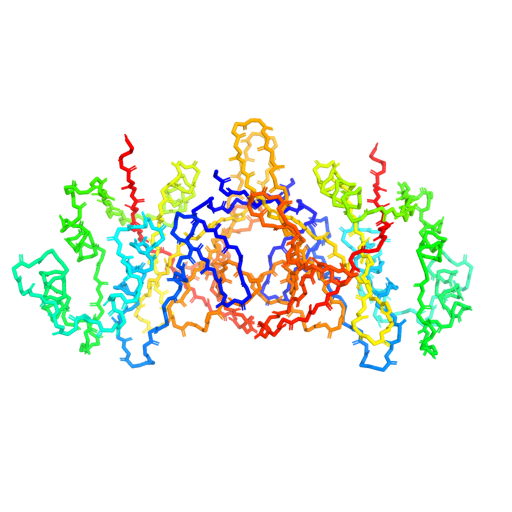 O 1
ATOM 2094 N N . ASP B 1 56 ? -14.867 21.234 4.996 1 94.06 56 ASP B N 1
ATOM 2095 C CA . ASP B 1 56 ? -14.75 22.594 5.516 1 94.06 56 ASP B CA 1
ATOM 2096 C C . ASP B 1 56 ? -13.461 23.25 5.027 1 94.06 56 ASP B C 1
ATOM 2098 O O . ASP B 1 56 ? -13.477 24.406 4.602 1 94.06 56 ASP B O 1
ATOM 2102 N N . LEU B 1 57 ? -12.328 22.516 5.035 1 93.56 57 LEU B N 1
ATOM 2103 C CA . LEU B 1 57 ? -11.047 23.016 4.562 1 93.56 57 LEU B CA 1
ATOM 2104 C C . LEU B 1 57 ? -11.117 23.422 3.094 1 93.56 57 LEU B C 1
ATOM 2106 O O . LEU B 1 57 ? -10.75 24.531 2.729 1 93.56 57 LEU B O 1
ATOM 2110 N N . LEU B 1 58 ? -11.695 22.625 2.256 1 92.25 58 LEU B N 1
ATOM 2111 C CA . LEU B 1 58 ? -11.68 22.812 0.811 1 92.25 58 LEU B CA 1
ATOM 2112 C C . LEU B 1 58 ? -12.68 23.891 0.397 1 92.25 58 LEU B C 1
ATOM 2114 O O . LEU B 1 58 ? -12.422 24.656 -0.528 1 92.25 58 LEU B O 1
ATOM 2118 N N . GLU B 1 59 ? -13.758 24 1.137 1 91.44 59 GLU B N 1
ATOM 2119 C CA . GLU B 1 59 ? -14.859 24.859 0.676 1 91.44 59 GLU B CA 1
ATOM 2120 C C . GLU B 1 59 ? -14.867 26.188 1.411 1 91.44 59 GLU B C 1
ATOM 2122 O O . GLU B 1 59 ? -15.32 27.203 0.87 1 91.44 59 GLU B O 1
ATOM 2127 N N . ASN B 1 60 ? -14.32 26.172 2.627 1 89 60 ASN B N 1
ATOM 2128 C CA . ASN B 1 60 ? -14.633 27.328 3.473 1 89 60 ASN B CA 1
ATOM 2129 C C . ASN B 1 60 ? -13.367 27.969 4.035 1 89 60 ASN B C 1
ATOM 2131 O O . ASN B 1 60 ? -13.445 28.906 4.82 1 89 60 ASN B O 1
ATOM 2135 N N . MET B 1 61 ? -12.219 27.484 3.648 1 87.38 61 MET B N 1
ATOM 2136 C CA . MET B 1 61 ? -11.008 27.984 4.293 1 87.38 61 MET B CA 1
ATOM 2137 C C . MET B 1 61 ? -10.938 29.5 4.195 1 87.38 61 MET B C 1
ATOM 2139 O O . MET B 1 61 ? -10.617 30.188 5.176 1 87.38 61 MET B O 1
ATOM 2143 N N . SER B 1 62 ? -11.289 30.109 3.053 1 86.44 62 SER B N 1
ATOM 2144 C CA . SER B 1 62 ? -11.195 31.547 2.83 1 86.44 62 SER B CA 1
ATOM 2145 C C . SER B 1 62 ? -12.219 32.312 3.666 1 86.44 62 SER B C 1
ATOM 2147 O O . SER B 1 62 ? -12.086 33.531 3.865 1 86.44 62 SER B O 1
ATOM 2149 N N . PHE B 1 63 ? -13.188 31.594 4.227 1 90.62 63 PHE B N 1
ATOM 2150 C CA . PHE B 1 63 ? -14.273 32.25 4.938 1 90.62 63 PHE B CA 1
ATOM 2151 C C . PHE B 1 63 ? -14.188 31.969 6.434 1 90.62 63 PHE B C 1
ATOM 2153 O O . PHE B 1 63 ? -15.031 32.438 7.203 1 90.62 63 PHE B O 1
ATOM 2160 N N . TRP B 1 64 ? -13.195 31.219 6.762 1 92.19 64 TRP B N 1
ATOM 2161 C CA . TRP B 1 64 ? -13.039 30.984 8.195 1 92.19 64 TRP B CA 1
ATOM 2162 C C . TRP B 1 64 ? -12.906 32.312 8.945 1 92.19 64 TRP B C 1
ATOM 2164 O O . TRP B 1 64 ? -12.172 33.219 8.516 1 92.19 64 TRP B O 1
ATOM 2174 N N . LYS B 1 65 ? -13.734 32.438 10.07 1 93.81 65 LYS B N 1
ATOM 2175 C CA . LYS B 1 65 ? -13.656 33.625 10.898 1 93.81 65 LYS B CA 1
ATOM 2176 C C . LYS B 1 65 ? -12.289 33.75 11.562 1 93.81 65 LYS B C 1
ATOM 2178 O O . LYS B 1 65 ? -11.789 32.812 12.148 1 93.81 65 LYS B O 1
ATOM 2183 N N . GLY B 1 66 ? -11.688 34.938 11.422 1 92.12 66 GLY B N 1
ATOM 2184 C CA . GLY B 1 66 ? -10.352 35.156 11.953 1 92.12 66 GLY B CA 1
ATOM 2185 C C . GLY B 1 66 ? -10.227 34.812 13.422 1 92.12 66 GLY B C 1
ATOM 2186 O O . GLY B 1 66 ? -9.141 34.469 13.891 1 92.12 66 GLY B O 1
ATOM 2187 N N . SER B 1 67 ? -11.352 34.844 14.164 1 93 67 SER B N 1
ATOM 2188 C CA . SER B 1 67 ? -11.305 34.594 15.602 1 93 67 SER B CA 1
ATOM 2189 C C . SER B 1 67 ? -11.406 33.125 15.906 1 93 67 SER B C 1
ATOM 2191 O O . SER B 1 67 ? -11.148 32.688 17.031 1 93 67 SER B O 1
ATOM 2193 N N . SER B 1 68 ? -11.781 32.312 14.914 1 93 68 SER B N 1
ATOM 2194 C CA . SER B 1 68 ? -11.883 30.859 15.109 1 93 68 SER B CA 1
ATOM 2195 C C . SER B 1 68 ? -10.508 30.203 15.086 1 93 68 SER B C 1
ATOM 2197 O O . SER B 1 68 ? -9.539 30.812 14.625 1 93 68 SER B O 1
ATOM 2199 N N . ARG B 1 69 ? -10.414 29.062 15.562 1 93.31 69 ARG B N 1
ATOM 2200 C CA . ARG B 1 69 ? -9.203 28.25 15.516 1 93.31 69 ARG B CA 1
ATOM 2201 C C . ARG B 1 69 ? -8.711 28.094 14.086 1 93.31 69 ARG B C 1
ATOM 2203 O O . ARG B 1 69 ? -7.531 28.312 13.797 1 93.31 69 ARG B O 1
ATOM 2210 N N . GLU B 1 70 ? -9.578 27.703 13.172 1 92.88 70 GLU B N 1
ATOM 2211 C CA . GLU B 1 70 ? -9.25 27.484 11.766 1 92.88 70 GLU B CA 1
ATOM 2212 C C . GLU B 1 70 ? -8.82 28.781 11.094 1 92.88 70 GLU B C 1
ATOM 2214 O O . GLU B 1 70 ? -7.906 28.797 10.266 1 92.88 70 GLU B O 1
ATOM 2219 N N . GLY B 1 71 ? -9.539 29.828 11.453 1 93.12 71 GLY B N 1
ATOM 2220 C CA . GLY B 1 71 ? -9.156 31.125 10.914 1 93.12 71 GLY B CA 1
ATOM 2221 C C . GLY B 1 71 ? -7.77 31.562 11.336 1 93.12 71 GLY B C 1
ATOM 2222 O O . GLY B 1 71 ? -7.004 32.094 10.523 1 93.12 71 GLY B O 1
ATOM 2223 N N . ARG B 1 72 ? -7.422 31.359 12.547 1 93.19 72 ARG B N 1
ATOM 2224 C CA . ARG B 1 72 ? -6.09 31.688 13.031 1 93.19 72 ARG B CA 1
ATOM 2225 C C . ARG B 1 72 ? -5.027 30.828 12.367 1 93.19 72 ARG B C 1
ATOM 2227 O O . ARG B 1 72 ? -3.932 31.312 12.062 1 93.19 72 ARG B O 1
ATOM 2234 N N . LEU B 1 73 ? -5.348 29.547 12.18 1 92.06 73 LEU B N 1
ATOM 2235 C CA . LEU B 1 73 ? -4.461 28.656 11.445 1 92.06 73 LEU B CA 1
ATOM 2236 C C . LEU B 1 73 ? -4.207 29.188 10.039 1 92.06 73 LEU B C 1
ATOM 2238 O O . LEU B 1 73 ? -3.055 29.281 9.609 1 92.06 73 LEU B O 1
ATOM 2242 N N . ARG B 1 74 ? -5.211 29.5 9.312 1 90.19 74 ARG B N 1
ATOM 2243 C CA . ARG B 1 74 ? -5.125 30.047 7.965 1 90.19 74 ARG B CA 1
ATOM 2244 C C . ARG B 1 74 ? -4.25 31.297 7.941 1 90.19 74 ARG B C 1
ATOM 2246 O O . ARG B 1 74 ? -3.381 31.438 7.078 1 90.19 74 ARG B O 1
ATOM 2253 N N . ASP B 1 75 ? -4.477 32.188 8.859 1 90.31 75 ASP B N 1
ATOM 2254 C CA . ASP B 1 75 ? -3.725 33.438 8.906 1 90.31 75 ASP B CA 1
ATOM 2255 C C . ASP B 1 75 ? -2.248 33.188 9.195 1 90.31 75 ASP B C 1
ATOM 2257 O O . ASP B 1 75 ? -1.376 33.844 8.633 1 90.31 75 ASP B O 1
ATOM 2261 N N . ALA B 1 76 ? -2.023 32.281 10.07 1 89.38 76 ALA B N 1
ATOM 2262 C CA . ALA B 1 76 ? -0.642 31.906 10.359 1 89.38 76 ALA B CA 1
ATOM 2263 C C . ALA B 1 76 ? 0.045 31.328 9.117 1 89.38 76 ALA B C 1
ATOM 2265 O O . ALA B 1 76 ? 1.21 31.641 8.852 1 89.38 76 ALA B O 1
ATOM 2266 N N . LEU B 1 77 ? -0.668 30.516 8.359 1 86.81 77 LEU B N 1
ATOM 2267 C CA . LEU B 1 77 ? -0.142 29.969 7.113 1 86.81 77 LEU B CA 1
ATOM 2268 C C . LEU B 1 77 ? 0.272 31.078 6.152 1 86.81 77 LEU B C 1
ATOM 2270 O O . LEU B 1 77 ? 1.344 31.016 5.547 1 86.81 77 LEU B O 1
ATOM 2274 N N . LYS B 1 78 ? -0.553 32.031 6.031 1 82.81 78 LYS B N 1
ATOM 2275 C CA . LYS B 1 78 ? -0.266 33.156 5.16 1 82.81 78 LYS B CA 1
ATOM 2276 C C . LYS B 1 78 ? 0.981 33.906 5.621 1 82.81 78 LYS B C 1
ATOM 2278 O O . LYS B 1 78 ? 1.795 34.344 4.801 1 82.81 78 LYS B O 1
ATOM 2283 N N . LYS B 1 79 ? 1.09 34.031 6.883 1 84.81 79 LYS B N 1
ATOM 2284 C CA . LYS B 1 79 ? 2.23 34.75 7.461 1 84.81 79 LYS B CA 1
ATOM 2285 C C . LYS B 1 79 ? 3.537 34.031 7.16 1 84.81 79 LYS B C 1
ATOM 2287 O O . LYS B 1 79 ? 4.578 34.656 6.965 1 84.81 79 LYS B O 1
ATOM 2292 N N . PHE B 1 80 ? 3.5 32.719 7.141 1 81.5 80 PHE B N 1
ATOM 2293 C CA . PHE B 1 80 ? 4.699 31.938 6.891 1 81.5 80 PHE B CA 1
ATOM 2294 C C . PHE B 1 80 ? 5.059 31.953 5.41 1 81.5 80 PHE B C 1
ATOM 2296 O O . PHE B 1 80 ? 6.109 31.438 5.016 1 81.5 80 PHE B O 1
ATOM 2303 N N . GLY B 1 81 ? 4.324 32.594 4.57 1 74.69 81 GLY B N 1
ATOM 2304 C CA . GLY B 1 81 ? 4.633 32.719 3.156 1 74.69 81 GLY B CA 1
ATOM 2305 C C . GLY B 1 81 ? 4.422 31.438 2.383 1 74.69 81 GLY B C 1
ATOM 2306 O O . GLY B 1 81 ? 5.047 31.234 1.342 1 74.69 81 GLY B O 1
ATOM 2307 N N . VAL B 1 82 ? 3.705 30.562 2.895 1 67.38 82 VAL B N 1
ATOM 2308 C CA . VAL B 1 82 ? 3.504 29.234 2.318 1 67.38 82 VAL B CA 1
ATOM 2309 C C . VAL B 1 82 ? 2.938 29.375 0.907 1 67.38 82 VAL B C 1
ATOM 2311 O O . VAL B 1 82 ? 3.352 28.641 -0.004 1 67.38 82 VAL B O 1
ATOM 2314 N N . LEU B 1 83 ? 2.162 30.281 0.736 1 62.66 83 LEU B N 1
ATOM 2315 C CA . LEU B 1 83 ? 1.507 30.438 -0.557 1 62.66 83 LEU B CA 1
ATOM 2316 C C . LEU B 1 83 ? 2.4 31.203 -1.525 1 62.66 83 LEU B C 1
ATOM 2318 O O . LEU B 1 83 ? 2.145 31.234 -2.73 1 62.66 83 LEU B O 1
ATOM 2322 N N . SER B 1 84 ? 3.5 31.719 -0.982 1 65 84 SER B N 1
ATOM 2323 C CA . SER B 1 84 ? 4.41 32.5 -1.828 1 65 84 SER B CA 1
ATOM 2324 C C . SER B 1 84 ? 5.621 31.656 -2.234 1 65 84 SER B C 1
ATOM 2326 O O . SER B 1 84 ? 6.574 32.188 -2.812 1 65 84 SER B O 1
ATOM 2328 N N . GLY B 1 85 ? 5.676 30.516 -1.874 1 67.06 85 GLY B N 1
ATOM 2329 C CA . GLY B 1 85 ? 6.738 29.641 -2.346 1 67.06 85 GLY B CA 1
ATOM 2330 C C . GLY B 1 85 ? 7.848 29.438 -1.332 1 67.06 85 GLY B C 1
ATOM 2331 O O . GLY B 1 85 ? 8.781 28.672 -1.565 1 67.06 85 GLY B O 1
ATOM 2332 N N . ASP B 1 86 ? 8.023 30.078 -0.195 1 71.44 86 ASP B N 1
ATOM 2333 C CA . ASP B 1 86 ? 9.125 30.016 0.755 1 71.44 86 ASP B CA 1
ATOM 2334 C C . ASP B 1 86 ? 9.125 28.703 1.522 1 71.44 86 ASP B C 1
ATOM 2336 O O . ASP B 1 86 ? 10.156 28.297 2.066 1 71.44 86 ASP B O 1
ATOM 2340 N N . GLY B 1 87 ? 8.203 27.938 1.434 1 81.44 87 GLY B N 1
ATOM 2341 C CA . GLY B 1 87 ? 8.078 26.688 2.156 1 81.44 87 GLY B CA 1
ATOM 2342 C C . GLY B 1 87 ? 7.949 26.875 3.656 1 81.44 87 GLY B C 1
ATOM 2343 O O . GLY B 1 87 ? 7.789 28 4.137 1 81.44 87 GLY B O 1
ATOM 2344 N N . THR B 1 88 ? 7.938 25.812 4.523 1 88.06 88 THR B N 1
ATOM 2345 C CA . THR B 1 88 ? 7.812 25.828 5.98 1 88.06 88 THR B CA 1
ATOM 2346 C C . THR B 1 88 ? 8.914 24.984 6.625 1 88.06 88 THR B C 1
ATOM 2348 O O . THR B 1 88 ? 9.359 23.984 6.055 1 88.06 88 THR B O 1
ATOM 2351 N N . PHE B 1 89 ? 9.344 25.484 7.762 1 91.62 89 PHE B N 1
ATOM 2352 C CA . PHE B 1 89 ? 10.266 24.703 8.594 1 91.62 89 PHE B CA 1
ATOM 2353 C C . PHE B 1 89 ? 9.492 23.875 9.609 1 91.62 89 PHE B C 1
ATOM 2355 O O . PHE B 1 89 ? 8.297 24.078 9.812 1 91.62 89 PHE B O 1
ATOM 2362 N N . GLY B 1 90 ? 10.25 23.016 10.242 1 94.75 90 GLY B N 1
ATOM 2363 C CA . GLY B 1 90 ? 9.625 22.156 11.227 1 94.75 90 GLY B CA 1
ATOM 2364 C C . GLY B 1 90 ? 8.977 22.906 12.367 1 94.75 90 GLY B C 1
ATOM 2365 O O . GLY B 1 90 ? 7.879 22.578 12.805 1 94.75 90 GLY B O 1
ATOM 2366 N N . TRP B 1 91 ? 9.641 23.922 12.836 1 94.31 91 TRP B N 1
ATOM 2367 C CA . TRP B 1 91 ? 9.102 24.688 13.953 1 94.31 91 TRP B CA 1
ATOM 2368 C C . TRP B 1 91 ? 7.844 25.453 13.531 1 94.31 91 TRP B C 1
ATOM 2370 O O . TRP B 1 91 ? 6.941 25.672 14.344 1 94.31 91 TRP B O 1
ATOM 2380 N N . ASP B 1 92 ? 7.793 25.859 12.25 1 93.44 92 ASP B N 1
ATOM 2381 C CA . ASP B 1 92 ? 6.562 26.469 11.75 1 93.44 92 ASP B CA 1
ATOM 2382 C C . ASP B 1 92 ? 5.387 25.5 11.859 1 93.44 92 ASP B C 1
ATOM 2384 O O . ASP B 1 92 ? 4.301 25.891 12.297 1 93.44 92 ASP B O 1
ATOM 2388 N N . LEU B 1 93 ? 5.617 24.234 11.477 1 95.38 93 LEU B N 1
ATOM 2389 C CA . LEU B 1 93 ? 4.566 23.219 11.531 1 95.38 93 LEU B CA 1
ATOM 2390 C C . LEU B 1 93 ? 4.117 22.984 12.969 1 95.38 93 LEU B C 1
ATOM 2392 O O . LEU B 1 93 ? 2.918 22.875 13.242 1 95.38 93 LEU B O 1
ATOM 2396 N N . VAL B 1 94 ? 5.09 22.953 13.859 1 97.06 94 VAL B N 1
ATOM 2397 C CA . VAL B 1 94 ? 4.754 22.781 15.266 1 97.06 94 VAL B CA 1
ATOM 2398 C C . VAL B 1 94 ? 3.889 23.938 15.734 1 97.06 94 VAL B C 1
ATOM 2400 O O . VAL B 1 94 ? 2.895 23.75 16.438 1 97.06 94 VAL B O 1
ATOM 2403 N N . GLU B 1 95 ? 4.254 25.094 15.352 1 95.5 95 GLU B N 1
ATOM 2404 C CA . GLU B 1 95 ? 3.479 26.266 15.734 1 95.5 95 GLU B CA 1
ATOM 2405 C C . GLU B 1 95 ? 2.041 26.172 15.234 1 95.5 95 GLU B C 1
ATOM 2407 O O . GLU B 1 95 ? 1.101 26.5 15.961 1 95.5 95 GLU B O 1
ATOM 2412 N N . LEU B 1 96 ? 1.873 25.766 14.047 1 93.94 96 LEU B N 1
ATOM 2413 C CA . LEU B 1 96 ? 0.541 25.641 13.469 1 93.94 96 LEU B CA 1
ATOM 2414 C C . LEU B 1 96 ? -0.308 24.656 14.25 1 93.94 96 LEU B C 1
ATOM 2416 O O . LEU B 1 96 ? -1.528 24.797 14.336 1 93.94 96 LEU B O 1
ATOM 2420 N N . THR B 1 97 ? 0.3 23.609 14.836 1 96.06 97 THR B N 1
ATOM 2421 C CA . THR B 1 97 ? -0.447 22.609 15.578 1 96.06 97 THR B CA 1
ATOM 2422 C C . THR B 1 97 ? -0.938 23.172 16.906 1 96.06 97 THR B C 1
ATOM 2424 O O . THR B 1 97 ? -1.838 22.609 17.531 1 96.06 97 THR B O 1
ATOM 2427 N N . SER B 1 98 ? -0.348 24.25 17.422 1 94.88 98 SER B N 1
ATOM 2428 C CA . SER B 1 98 ? -0.69 24.812 18.719 1 94.88 98 SER B CA 1
ATOM 2429 C C . SER B 1 98 ? -2.148 25.266 18.766 1 94.88 98 SER B C 1
ATOM 2431 O O . SER B 1 98 ? -2.758 25.312 19.828 1 94.88 98 SER B O 1
ATOM 2433 N N . TYR B 1 99 ? -2.725 25.531 17.609 1 94.38 99 TYR B N 1
ATOM 2434 C CA . TYR B 1 99 ? -4.121 25.953 17.531 1 94.38 99 TYR B CA 1
ATOM 2435 C C . TYR B 1 99 ? -5.055 24.797 17.875 1 94.38 99 TYR B C 1
ATOM 2437 O O . TYR B 1 99 ? -6.242 25 18.125 1 94.38 99 TYR B O 1
ATOM 2445 N N . TYR B 1 100 ? -4.539 23.562 17.953 1 95.31 100 TYR B N 1
ATOM 2446 C CA . TYR B 1 100 ? -5.348 22.391 18.281 1 95.31 100 TYR B CA 1
ATOM 2447 C C . TYR B 1 100 ? -4.918 21.781 19.609 1 95.31 100 TYR B C 1
ATOM 2449 O O . TYR B 1 100 ? -5.281 20.641 19.906 1 95.31 100 TYR B O 1
ATOM 2457 N N . LYS B 1 101 ? -4.141 22.5 20.359 1 94.56 101 LYS B N 1
ATOM 2458 C CA . LYS B 1 101 ? -3.654 22 21.641 1 94.56 101 LYS B CA 1
ATOM 2459 C C . LYS B 1 101 ? -4.812 21.656 22.562 1 94.56 101 LYS B C 1
ATOM 2461 O O . LYS B 1 101 ? -4.762 20.656 23.297 1 94.56 101 LYS B O 1
ATOM 2466 N N . ARG B 1 102 ? -5.848 22.453 22.578 1 94.81 102 ARG B N 1
ATOM 2467 C CA . ARG B 1 102 ? -6.988 22.234 23.469 1 94.81 102 ARG B CA 1
ATOM 2468 C C . ARG B 1 102 ? -7.785 21.016 23.047 1 94.81 102 ARG B C 1
ATOM 2470 O O . ARG B 1 102 ? -8.617 20.516 23.812 1 94.81 102 ARG B O 1
ATOM 2477 N N . LYS B 1 103 ? -7.562 20.625 21.812 1 95 103 LYS B N 1
ATOM 2478 C CA . LYS B 1 103 ? -8.211 19.406 21.344 1 95 103 LYS B CA 1
ATOM 2479 C C . LYS B 1 103 ? -7.336 18.172 21.609 1 95 103 LYS B C 1
ATOM 2481 O O . LYS B 1 103 ? -7.637 17.078 21.141 1 95 103 LYS B O 1
ATOM 2486 N N . GLY B 1 104 ? -6.141 18.391 22.25 1 96.06 104 GLY B N 1
ATOM 2487 C CA . GLY B 1 104 ? -5.305 17.266 22.672 1 96.06 104 GLY B CA 1
ATOM 2488 C C . GLY B 1 104 ? -4.148 17 21.734 1 96.06 104 GLY B C 1
ATOM 2489 O O . GLY B 1 104 ? -3.395 16.047 21.938 1 96.06 104 GLY B O 1
ATOM 2490 N N . LEU B 1 105 ? -3.996 17.859 20.688 1 97.5 105 LEU B N 1
ATOM 2491 C CA . LEU B 1 105 ? -2.928 17.625 19.719 1 97.5 105 LEU B CA 1
ATOM 2492 C C . LEU B 1 105 ? -1.586 18.094 20.266 1 97.5 105 LEU B C 1
ATOM 2494 O O . LEU B 1 105 ? -1.469 19.219 20.75 1 97.5 105 LEU B O 1
ATOM 2498 N N . ASN B 1 106 ? -0.618 17.203 20.219 1 97.5 106 ASN B N 1
ATOM 2499 C CA . ASN B 1 106 ? 0.772 17.5 20.531 1 97.5 106 ASN B CA 1
ATOM 2500 C C . ASN B 1 106 ? 1.678 17.328 19.328 1 97.5 106 ASN B C 1
ATOM 2502 O O . ASN B 1 106 ? 1.394 16.5 18.453 1 97.5 106 ASN B O 1
ATOM 2506 N N . ALA B 1 107 ? 2.656 18.141 19.25 1 97.88 107 ALA B N 1
ATOM 2507 C CA . ALA B 1 107 ? 3.615 18.031 18.156 1 97.88 107 ALA B CA 1
ATOM 2508 C C . ALA B 1 107 ? 5.035 18.328 18.641 1 97.88 107 ALA B C 1
ATOM 2510 O O . ALA B 1 107 ? 5.242 19.203 19.469 1 97.88 107 ALA B O 1
ATOM 2511 N N . LYS B 1 108 ? 5.949 17.594 18.172 1 97.69 108 LYS B N 1
ATOM 2512 C CA . LYS B 1 108 ? 7.363 17.781 18.469 1 97.69 108 LYS B CA 1
ATOM 2513 C C . LYS B 1 108 ? 8.211 17.703 17.203 1 97.69 108 LYS B C 1
ATOM 2515 O O . LYS B 1 108 ? 8.07 16.781 16.406 1 97.69 108 LYS B O 1
ATOM 2520 N N . HIS B 1 109 ? 9.008 18.719 17.047 1 97.88 109 HIS B N 1
ATOM 2521 C CA . HIS B 1 109 ? 9.977 18.719 15.961 1 97.88 109 HIS B CA 1
ATOM 2522 C C . HIS B 1 109 ? 11.328 18.188 16.422 1 97.88 109 HIS B C 1
ATOM 2524 O O . HIS B 1 109 ? 11.812 18.562 17.5 1 97.88 109 HIS B O 1
ATOM 2530 N N . ASP B 1 110 ? 11.898 17.312 15.672 1 95.69 110 ASP B N 1
ATOM 2531 C CA . ASP B 1 110 ? 13.219 16.75 15.938 1 95.69 110 ASP B CA 1
ATOM 2532 C C . ASP B 1 110 ? 14.109 16.812 14.695 1 95.69 110 ASP B C 1
ATOM 2534 O O . ASP B 1 110 ? 13.781 16.234 13.656 1 95.69 110 ASP B O 1
ATOM 2538 N N . GLU B 1 111 ? 15.141 17.609 14.789 1 93.12 111 GLU B N 1
ATOM 2539 C CA . GLU B 1 111 ? 16.203 17.578 13.789 1 93.12 111 GLU B CA 1
ATOM 2540 C C . GLU B 1 111 ? 17.391 16.75 14.273 1 93.12 111 GLU B C 1
ATOM 2542 O O . GLU B 1 111 ? 18.031 17.109 15.266 1 93.12 111 GLU B O 1
ATOM 2547 N N . ALA B 1 112 ? 17.625 15.695 13.625 1 93.31 112 ALA B N 1
ATOM 2548 C CA . ALA B 1 112 ? 18.625 14.742 14.078 1 93.31 112 ALA B CA 1
ATOM 2549 C C . ALA B 1 112 ? 19.219 13.961 12.914 1 93.31 112 ALA B C 1
ATOM 2551 O O . ALA B 1 112 ? 19.016 14.312 11.75 1 93.31 112 ALA B O 1
ATOM 2552 N N . SER B 1 113 ? 20.141 13.062 13.281 1 95.62 113 SER B N 1
ATOM 2553 C CA . SER B 1 113 ? 20.703 12.18 12.266 1 95.62 113 SER B CA 1
ATOM 2554 C C . SER B 1 113 ? 19.625 11.328 11.602 1 95.62 113 SER B C 1
ATOM 2556 O O . SER B 1 113 ? 18.562 11.102 12.195 1 95.62 113 SER B O 1
ATOM 2558 N N . LYS B 1 114 ? 19.906 10.922 10.43 1 96.38 114 LYS B N 1
ATOM 2559 C CA . LYS B 1 114 ? 19.016 10.047 9.68 1 96.38 114 LYS B CA 1
ATOM 2560 C C . LYS B 1 114 ? 18.594 8.844 10.523 1 96.38 114 LYS B C 1
ATOM 2562 O O . LYS B 1 114 ? 17.438 8.453 10.516 1 96.38 114 LYS B O 1
ATOM 2567 N N . LYS B 1 115 ? 19.547 8.289 11.234 1 96.94 115 LYS B N 1
ATOM 2568 C CA . LYS B 1 115 ? 19.297 7.133 12.094 1 96.94 115 LYS B CA 1
ATOM 2569 C C . LYS B 1 115 ? 18.281 7.477 13.18 1 96.94 115 LYS B C 1
ATOM 2571 O O . LYS B 1 115 ? 17.328 6.719 13.422 1 96.94 115 LYS B O 1
ATOM 2576 N N . GLN B 1 116 ? 18.469 8.562 13.836 1 97.62 116 GLN B N 1
ATOM 2577 C CA . GLN B 1 116 ? 17.578 8.984 14.914 1 97.62 116 GLN B CA 1
ATOM 2578 C C . GLN B 1 116 ? 16.188 9.32 14.375 1 97.62 116 GLN B C 1
ATOM 2580 O O . GLN B 1 116 ? 15.18 9 15.008 1 97.62 116 GLN B O 1
ATOM 2585 N N . VAL B 1 117 ? 16.141 10.008 13.203 1 98.31 117 VAL B N 1
ATOM 2586 C CA . VAL B 1 117 ? 14.859 10.336 12.602 1 98.31 117 VAL B CA 1
ATOM 2587 C C . VAL B 1 117 ? 14.086 9.055 12.297 1 98.31 117 VAL B C 1
ATOM 2589 O O . VAL B 1 117 ? 12.898 8.953 12.594 1 98.31 117 VAL B O 1
ATOM 2592 N N . MET B 1 118 ? 14.766 8.039 11.742 1 98.31 118 MET B N 1
ATOM 2593 C CA . MET B 1 118 ? 14.125 6.762 11.43 1 98.31 118 MET B CA 1
ATOM 2594 C C . MET B 1 118 ? 13.562 6.113 12.688 1 98.31 118 MET B C 1
ATOM 2596 O O . MET B 1 118 ? 12.43 5.629 12.688 1 98.31 118 MET B O 1
ATOM 2600 N N . GLN B 1 119 ? 14.305 6.148 13.727 1 97.94 119 GLN B N 1
ATOM 2601 C CA . GLN B 1 119 ? 13.867 5.574 14.992 1 97.94 119 GLN B CA 1
ATOM 2602 C C . GLN B 1 119 ? 12.648 6.309 15.531 1 97.94 119 GLN B C 1
ATOM 2604 O O . GLN B 1 119 ? 11.672 5.684 15.953 1 97.94 119 GLN B O 1
ATOM 2609 N N . THR B 1 120 ? 12.727 7.582 15.5 1 98.44 120 THR B N 1
ATOM 2610 C CA . THR B 1 120 ? 11.656 8.414 16.047 1 98.44 120 THR B CA 1
ATOM 2611 C C . THR B 1 120 ? 10.375 8.234 15.234 1 98.44 120 THR B C 1
ATOM 2613 O O . THR B 1 120 ? 9.297 8.055 15.805 1 98.44 120 THR B O 1
ATOM 2616 N N . VAL B 1 121 ? 10.477 8.25 13.938 1 98.69 121 VAL B N 1
ATOM 2617 C CA . VAL B 1 121 ? 9.336 8.148 13.039 1 98.69 121 VAL B CA 1
ATOM 2618 C C . VAL B 1 121 ? 8.68 6.777 13.195 1 98.69 121 VAL B C 1
ATOM 2620 O O . VAL B 1 121 ? 7.465 6.684 13.406 1 98.69 121 VAL B O 1
ATOM 2623 N N . CYS B 1 122 ? 9.438 5.738 13.141 1 98.5 122 CYS B N 1
ATOM 2624 C CA . CYS B 1 122 ? 8.883 4.395 13.25 1 98.5 122 CYS B CA 1
ATOM 2625 C C . CYS B 1 122 ? 8.312 4.16 14.648 1 98.5 122 CYS B C 1
ATOM 2627 O O . CYS B 1 122 ? 7.262 3.531 14.789 1 98.5 122 CYS B O 1
ATOM 2629 N N . GLY B 1 123 ? 9.031 4.652 15.664 1 98 123 GLY B N 1
ATOM 2630 C CA . GLY B 1 123 ? 8.5 4.574 17.016 1 98 123 GLY B CA 1
ATOM 2631 C C . GLY B 1 123 ? 7.152 5.262 17.172 1 98 123 GLY B C 1
ATOM 2632 O O . GLY B 1 123 ? 6.281 4.773 17.891 1 98 123 GLY B O 1
ATOM 2633 N N . ALA B 1 124 ? 7.016 6.406 16.531 1 98.19 124 ALA B N 1
ATOM 2634 C CA . ALA B 1 124 ? 5.754 7.137 16.594 1 98.19 124 ALA B CA 1
ATOM 2635 C C . ALA B 1 124 ? 4.625 6.336 15.945 1 98.19 124 ALA B C 1
ATOM 2637 O O . ALA B 1 124 ? 3.514 6.277 16.484 1 98.19 124 ALA B O 1
ATOM 2638 N N . ILE B 1 125 ? 4.922 5.727 14.797 1 97.94 125 ILE B N 1
ATOM 2639 C CA . ILE B 1 125 ? 3.941 4.879 14.125 1 97.94 125 ILE B CA 1
ATOM 2640 C C . ILE B 1 125 ? 3.494 3.764 15.07 1 97.94 125 ILE B C 1
ATOM 2642 O O . ILE B 1 125 ? 2.297 3.52 15.227 1 97.94 125 ILE B O 1
ATOM 2646 N N . ASP B 1 126 ? 4.414 3.135 15.734 1 97.12 126 ASP B N 1
ATOM 2647 C CA . ASP B 1 126 ? 4.121 2.033 16.641 1 97.12 126 ASP B CA 1
ATOM 2648 C C . ASP B 1 126 ? 3.258 2.504 17.812 1 97.12 126 ASP B C 1
ATOM 2650 O O . ASP B 1 126 ? 2.436 1.743 18.328 1 97.12 126 ASP B O 1
ATOM 2654 N N . ALA B 1 127 ? 3.451 3.742 18.156 1 96.94 127 ALA B N 1
ATOM 2655 C CA . ALA B 1 127 ? 2.762 4.277 19.328 1 96.94 127 ALA B CA 1
ATOM 2656 C C . ALA B 1 127 ? 1.436 4.922 18.938 1 96.94 127 ALA B C 1
ATOM 2658 O O . ALA B 1 127 ? 0.723 5.457 19.797 1 96.94 127 ALA B O 1
ATOM 2659 N N . GLY B 1 128 ? 1.123 4.973 17.688 1 96 128 GLY B N 1
ATOM 2660 C CA . GLY B 1 128 ? -0.15 5.512 17.234 1 96 128 GLY B CA 1
ATOM 2661 C C . GLY B 1 128 ? -0.069 6.973 16.844 1 96 128 GLY B C 1
ATOM 2662 O O . GLY B 1 128 ? -1.096 7.625 16.641 1 96 128 GLY B O 1
ATOM 2663 N N . GLY B 1 129 ? 1.167 7.477 16.766 1 97.44 129 GLY B N 1
ATOM 2664 C CA . GLY B 1 129 ? 1.359 8.852 16.312 1 97.44 129 GLY B CA 1
ATOM 2665 C C . GLY B 1 129 ? 1.356 8.992 14.805 1 97.44 129 GLY B C 1
ATOM 2666 O O . GLY B 1 129 ? 1.144 8.016 14.086 1 97.44 129 GLY B O 1
ATOM 2667 N N . LEU B 1 130 ? 1.499 10.211 14.375 1 98.12 130 LEU B N 1
ATOM 2668 C CA . LEU B 1 130 ? 1.484 10.555 12.953 1 98.12 130 LEU B CA 1
ATOM 2669 C C . LEU B 1 130 ? 2.682 11.422 12.594 1 98.12 130 LEU B C 1
ATOM 2671 O O . LEU B 1 130 ? 2.652 12.641 12.797 1 98.12 130 LEU B O 1
ATOM 2675 N N . PRO B 1 131 ? 3.713 10.859 12.023 1 98.81 131 PRO B N 1
ATOM 2676 C CA . PRO B 1 131 ? 4.934 11.617 11.734 1 98.81 131 PRO B CA 1
ATOM 2677 C C . PRO B 1 131 ? 4.91 12.273 10.359 1 98.81 131 PRO B C 1
ATOM 2679 O O . PRO B 1 131 ? 4.391 11.695 9.398 1 98.81 131 PRO B O 1
ATOM 2682 N N . ILE B 1 132 ? 5.402 13.43 10.25 1 98.81 132 ILE B N 1
ATOM 2683 C CA . ILE B 1 132 ? 5.809 14.117 9.023 1 98.81 132 ILE B CA 1
ATOM 2684 C C . ILE B 1 132 ? 7.332 14.109 8.906 1 98.81 132 ILE B C 1
ATOM 2686 O O . ILE B 1 132 ? 8.031 14.43 9.875 1 98.81 132 ILE B O 1
ATOM 2690 N N . VAL B 1 133 ? 7.859 13.711 7.805 1 98.81 133 VAL B N 1
ATOM 2691 C CA . VAL B 1 133 ? 9.305 13.617 7.641 1 98.81 133 VAL B CA 1
ATOM 2692 C C . VAL B 1 133 ? 9.773 14.648 6.613 1 98.81 133 VAL B C 1
ATOM 2694 O O . VAL B 1 133 ? 9.109 14.867 5.598 1 98.81 133 VAL B O 1
ATOM 2697 N N . GLY B 1 134 ? 10.875 15.289 6.922 1 98 134 GLY B N 1
ATOM 2698 C CA . GLY B 1 134 ? 11.508 16.234 6.012 1 98 134 GLY B CA 1
ATOM 2699 C C . GLY B 1 134 ? 12.703 15.641 5.285 1 98 134 GLY B C 1
ATOM 2700 O O . GLY B 1 134 ? 13.539 14.977 5.895 1 98 134 GLY B O 1
ATOM 2701 N N . VAL B 1 135 ? 12.734 15.891 3.959 1 97.38 135 VAL B N 1
ATOM 2702 C CA . VAL B 1 135 ? 13.883 15.453 3.174 1 97.38 135 VAL B CA 1
ATOM 2703 C C . VAL B 1 135 ? 14.453 16.625 2.387 1 97.38 135 VAL B C 1
ATOM 2705 O O . VAL B 1 135 ? 13.742 17.594 2.105 1 97.38 135 VAL B O 1
ATOM 2708 N N . ASP B 1 136 ? 15.695 16.5 2.096 1 95.38 136 ASP B N 1
ATOM 2709 C CA . ASP B 1 136 ? 16.344 17.422 1.171 1 95.38 136 ASP B CA 1
ATOM 2710 C C . ASP B 1 136 ? 16.656 16.734 -0.162 1 95.38 136 ASP B C 1
ATOM 2712 O O . ASP B 1 136 ? 17.047 15.57 -0.191 1 95.38 136 ASP B O 1
ATOM 2716 N N . TRP B 1 137 ? 16.422 17.5 -1.208 1 92.06 137 TRP B N 1
ATOM 2717 C CA . TRP B 1 137 ? 16.672 16.969 -2.547 1 92.06 137 TRP B CA 1
ATOM 2718 C C . TRP B 1 137 ? 18.078 17.359 -3.023 1 92.06 137 TRP B C 1
ATOM 2720 O O . TRP B 1 137 ? 18.734 18.219 -2.432 1 92.06 137 TRP B O 1
ATOM 2730 N N . VAL B 1 138 ? 18.312 16.625 -4.156 1 84.06 138 VAL B N 1
ATOM 2731 C CA . VAL B 1 138 ? 19.516 17.031 -4.875 1 84.06 138 VAL B CA 1
ATOM 2732 C C . VAL B 1 138 ? 19.359 18.453 -5.391 1 84.06 138 VAL B C 1
ATOM 2734 O O . VAL B 1 138 ? 18.312 18.797 -5.938 1 84.06 138 VAL B O 1
ATOM 2737 N N . GLY B 1 139 ? 20.359 19.312 -5.312 1 83.19 139 GLY B N 1
ATOM 2738 C CA . GLY B 1 139 ? 20.328 20.672 -5.801 1 83.19 139 GLY B CA 1
ATOM 2739 C C . GLY B 1 139 ? 19.75 21.656 -4.801 1 83.19 139 GLY B C 1
ATOM 2740 O O . GLY B 1 139 ? 19.75 22.859 -5.035 1 83.19 139 GLY B O 1
ATOM 2741 N N . GLY B 1 140 ? 19.203 21.125 -3.846 1 76.88 140 GLY B N 1
ATOM 2742 C CA . GLY B 1 140 ? 18.688 22 -2.809 1 76.88 140 GLY B CA 1
ATOM 2743 C C . GLY B 1 140 ? 17.172 21.969 -2.701 1 76.88 140 GLY B C 1
ATOM 2744 O O . GLY B 1 140 ? 16.5 21.328 -3.518 1 76.88 140 GLY B O 1
ATOM 2745 N N . GLY B 1 141 ? 16.516 22.359 -1.677 1 84.19 141 GLY B N 1
ATOM 2746 C CA . GLY B 1 141 ? 15.094 22.406 -1.39 1 84.19 141 GLY B CA 1
ATOM 2747 C C . GLY B 1 141 ? 14.633 21.312 -0.463 1 84.19 141 GLY B C 1
ATOM 2748 O O . GLY B 1 141 ? 15.195 20.203 -0.464 1 84.19 141 GLY B O 1
ATOM 2749 N N . GLY B 1 142 ? 13.766 21.625 0.251 1 91.44 142 GLY B N 1
ATOM 2750 C CA . GLY B 1 142 ? 13.195 20.688 1.206 1 91.44 142 GLY B CA 1
ATOM 2751 C C . GLY B 1 142 ? 11.805 20.219 0.824 1 91.44 142 GLY B C 1
ATOM 2752 O O . GLY B 1 142 ? 11.164 20.812 -0.051 1 91.44 142 GLY B O 1
ATOM 2753 N N . HIS B 1 143 ? 11.492 19.141 1.308 1 94.44 143 HIS B N 1
ATOM 2754 C CA . HIS B 1 143 ? 10.18 18.547 1.055 1 94.44 143 HIS B CA 1
ATOM 2755 C C . HIS B 1 143 ? 9.664 17.828 2.287 1 94.44 143 HIS B C 1
ATOM 2757 O O . HIS B 1 143 ? 10.445 17.25 3.051 1 94.44 143 HIS B O 1
ATOM 2763 N N . TRP B 1 144 ? 8.414 17.969 2.486 1 96.69 144 TRP B N 1
ATOM 2764 C CA . TRP B 1 144 ? 7.766 17.281 3.592 1 96.69 144 TRP B CA 1
ATOM 2765 C C . TRP B 1 144 ? 6.832 16.188 3.076 1 96.69 144 TRP B C 1
ATOM 2767 O O . TRP B 1 144 ? 6.129 16.375 2.08 1 96.69 144 TRP B O 1
ATOM 2777 N N . LEU B 1 145 ? 6.82 15.039 3.779 1 98.56 145 LEU B N 1
ATOM 2778 C CA . LEU B 1 145 ? 5.906 13.938 3.49 1 98.56 145 LEU B CA 1
ATOM 2779 C C . LEU B 1 145 ? 5.234 13.438 4.766 1 98.56 145 LEU B C 1
ATOM 2781 O O . LEU B 1 145 ? 5.859 13.414 5.828 1 98.56 145 LEU B O 1
ATOM 2785 N N . LEU B 1 146 ? 3.994 13.055 4.676 1 98.88 146 LEU B N 1
ATOM 2786 C CA . LEU B 1 146 ? 3.293 12.414 5.785 1 98.88 146 LEU B CA 1
ATOM 2787 C C . LEU B 1 146 ? 3.555 10.906 5.801 1 98.88 146 LEU B C 1
ATOM 2789 O O . LEU B 1 146 ? 3.279 10.219 4.816 1 98.88 146 LEU B O 1
ATOM 2793 N N . VAL B 1 147 ? 4.055 10.375 6.918 1 98.88 147 VAL B N 1
ATOM 2794 C CA . VAL B 1 147 ? 4.398 8.961 6.992 1 98.88 147 VAL B CA 1
ATOM 2795 C C . VAL B 1 147 ? 3.191 8.156 7.469 1 98.88 147 VAL B C 1
ATOM 2797 O O . VAL B 1 147 ? 2.604 8.469 8.508 1 98.88 147 VAL B O 1
ATOM 2800 N N . VAL B 1 148 ? 2.873 7.102 6.754 1 98.62 148 VAL B N 1
ATOM 2801 C CA . VAL B 1 148 ? 1.689 6.32 7.09 1 98.62 148 VAL B CA 1
ATOM 2802 C C . VAL B 1 148 ? 2.107 4.941 7.602 1 98.62 148 VAL B C 1
ATOM 2804 O O . VAL B 1 148 ? 1.285 4.191 8.133 1 98.62 148 VAL B O 1
ATOM 2807 N N . GLY B 1 149 ? 3.357 4.566 7.434 1 98.62 149 GLY B N 1
ATOM 2808 C CA . GLY B 1 149 ? 3.887 3.285 7.875 1 98.62 149 GLY B CA 1
ATOM 2809 C C . GLY B 1 149 ? 5.348 3.088 7.516 1 98.62 149 GLY B C 1
ATOM 2810 O O . GLY B 1 149 ? 6.02 4.027 7.09 1 98.62 149 GLY B O 1
ATOM 2811 N N . TYR B 1 150 ? 5.828 1.868 7.746 1 98.75 150 TYR B N 1
ATOM 2812 C CA . TYR B 1 150 ? 7.207 1.555 7.391 1 98.75 150 TYR B CA 1
ATOM 2813 C C . TYR B 1 150 ? 7.367 0.071 7.082 1 98.75 150 TYR B C 1
ATOM 2815 O O . TYR B 1 150 ? 6.508 -0.74 7.438 1 98.75 150 TYR B O 1
ATOM 2823 N N . GLN B 1 151 ? 8.344 -0.21 6.34 1 98.62 151 GLN B N 1
ATOM 2824 C CA . GLN B 1 151 ? 8.805 -1.572 6.098 1 98.62 151 GLN B CA 1
ATOM 2825 C C . GLN B 1 151 ? 10.125 -1.837 6.812 1 98.62 151 GLN B C 1
ATOM 2827 O O . GLN B 1 151 ? 10.961 -0.94 6.934 1 98.62 151 GLN B O 1
ATOM 2832 N N . GLY B 1 152 ? 10.289 -3.088 7.262 1 97.81 152 GLY B N 1
ATOM 2833 C CA . GLY B 1 152 ? 11.547 -3.545 7.824 1 97.81 152 GLY B CA 1
ATOM 2834 C C . GLY B 1 152 ? 11.75 -5.043 7.699 1 97.81 152 GLY B C 1
ATOM 2835 O O . GLY B 1 152 ? 10.938 -5.734 7.074 1 97.81 152 GLY B O 1
ATOM 2836 N N . VAL B 1 153 ? 12.875 -5.426 8.234 1 97.25 153 VAL B N 1
ATOM 2837 C CA . VAL B 1 153 ? 13.211 -6.844 8.305 1 97.25 153 VAL B CA 1
ATOM 2838 C C . VAL B 1 153 ? 13.422 -7.254 9.758 1 97.25 153 VAL B C 1
ATOM 2840 O O . VAL B 1 153 ? 14.188 -6.609 10.484 1 97.25 153 VAL B O 1
ATOM 2843 N N . LYS B 1 154 ? 12.711 -8.273 10.148 1 95.62 154 LYS B N 1
ATOM 2844 C CA . LYS B 1 154 ? 12.797 -8.773 11.516 1 95.62 154 LYS B CA 1
ATOM 2845 C C . LYS B 1 154 ? 13.711 -9.984 11.609 1 95.62 154 LYS B C 1
ATOM 2847 O O . LYS B 1 154 ? 13.578 -10.93 10.82 1 95.62 154 LYS B O 1
ATOM 2852 N N . ASP B 1 155 ? 14.648 -9.906 12.406 1 93.12 155 ASP B N 1
ATOM 2853 C CA . ASP B 1 155 ? 15.539 -10.992 12.797 1 93.12 155 ASP B CA 1
ATOM 2854 C C . ASP B 1 155 ? 15.539 -11.188 14.312 1 93.12 155 ASP B C 1
ATOM 2856 O O . ASP B 1 155 ? 16.219 -10.445 15.031 1 93.12 155 ASP B O 1
ATOM 2860 N N . GLY B 1 156 ? 14.75 -12.242 14.742 1 92.06 156 GLY B N 1
ATOM 2861 C CA . GLY B 1 156 ? 14.523 -12.352 16.172 1 92.06 156 GLY B CA 1
ATOM 2862 C C . GLY B 1 156 ? 13.766 -11.172 16.75 1 92.06 156 GLY B C 1
ATOM 2863 O O . GLY B 1 156 ? 12.68 -10.828 16.281 1 92.06 156 GLY B O 1
ATOM 2864 N N . ASP B 1 157 ? 14.375 -10.531 17.703 1 91.81 157 ASP B N 1
ATOM 2865 C CA . ASP B 1 157 ? 13.719 -9.398 18.344 1 91.81 157 ASP B CA 1
ATOM 2866 C C . ASP B 1 157 ? 14.141 -8.086 17.703 1 91.81 157 ASP B C 1
ATOM 2868 O O . ASP B 1 157 ? 13.602 -7.023 18.031 1 91.81 157 ASP B O 1
ATOM 2872 N N . HIS B 1 158 ? 15.016 -8.203 16.766 1 93.69 158 HIS B N 1
ATOM 2873 C CA . HIS B 1 158 ? 15.523 -7.004 16.109 1 93.69 158 HIS B CA 1
ATOM 2874 C C . HIS B 1 158 ? 14.773 -6.719 14.82 1 93.69 158 HIS B C 1
ATOM 2876 O O . HIS B 1 158 ? 14.508 -7.633 14.039 1 93.69 158 HIS B O 1
ATOM 2882 N N . ILE B 1 159 ? 14.43 -5.457 14.664 1 96 159 ILE B N 1
ATOM 2883 C CA . ILE B 1 159 ? 13.82 -5.016 13.414 1 96 159 ILE B CA 1
ATOM 2884 C C . ILE B 1 159 ? 14.719 -3.975 12.742 1 96 159 ILE B C 1
ATOM 2886 O O . ILE B 1 159 ? 14.945 -2.895 13.297 1 96 159 ILE B O 1
ATOM 2890 N N . GLN B 1 160 ? 15.258 -4.363 11.625 1 97.56 160 GLN B N 1
ATOM 2891 C CA . GLN B 1 160 ? 15.93 -3.385 10.781 1 97.56 160 GLN B CA 1
ATOM 2892 C C . GLN B 1 160 ? 14.93 -2.625 9.914 1 97.56 160 GLN B C 1
ATOM 2894 O O . GLN B 1 160 ? 14.484 -3.131 8.883 1 97.56 160 GLN B O 1
ATOM 2899 N N . ARG B 1 161 ? 14.602 -1.393 10.328 1 98.19 161 ARG B N 1
ATOM 2900 C CA . ARG B 1 161 ? 13.695 -0.547 9.555 1 98.19 161 ARG B CA 1
ATOM 2901 C C . ARG B 1 161 ? 14.359 -0.042 8.289 1 98.19 161 ARG B C 1
ATOM 2903 O O . ARG B 1 161 ? 15.477 0.49 8.328 1 98.19 161 ARG B O 1
ATOM 2910 N N . THR B 1 162 ? 13.672 -0.206 7.172 1 98.56 162 THR B N 1
ATOM 2911 C CA . THR B 1 162 ? 14.352 0.032 5.902 1 98.56 162 THR B CA 1
ATOM 2912 C C . THR B 1 162 ? 13.672 1.158 5.129 1 98.56 162 THR B C 1
ATOM 2914 O O . THR B 1 162 ? 14.344 2.01 4.543 1 98.56 162 THR B O 1
ATOM 2917 N N . HIS B 1 163 ? 12.352 1.148 5.043 1 98.88 163 HIS B N 1
ATOM 2918 C CA . HIS B 1 163 ? 11.602 2.08 4.211 1 98.88 163 HIS B CA 1
ATOM 2919 C C . HIS B 1 163 ? 10.539 2.814 5.023 1 98.88 163 HIS B C 1
ATOM 2921 O O . HIS B 1 163 ? 9.969 2.252 5.957 1 98.88 163 HIS B O 1
ATOM 2927 N N . LEU B 1 164 ? 10.305 4.027 4.602 1 98.88 164 LEU B N 1
ATOM 2928 C CA . LEU B 1 164 ? 9.133 4.773 5.047 1 98.88 164 LEU B CA 1
ATOM 2929 C C . LEU B 1 164 ? 8.078 4.844 3.945 1 98.88 164 LEU B C 1
ATOM 2931 O O . LEU B 1 164 ? 8.406 5.113 2.787 1 98.88 164 LEU B O 1
ATOM 2935 N N . LEU B 1 165 ? 6.879 4.531 4.297 1 98.88 165 LEU B N 1
ATOM 2936 C CA . LEU B 1 165 ? 5.727 4.656 3.412 1 98.88 165 LEU B CA 1
ATOM 2937 C C . LEU B 1 165 ? 5.012 5.984 3.635 1 98.88 165 LEU B C 1
ATOM 2939 O O . LEU B 1 165 ? 4.562 6.277 4.746 1 98.88 165 LEU B O 1
ATOM 2943 N N . CYS B 1 166 ? 4.855 6.789 2.49 1 98.88 166 CYS B N 1
ATOM 2944 C CA . CYS B 1 166 ? 4.496 8.188 2.729 1 98.88 166 CYS B CA 1
ATOM 2945 C C . CYS B 1 166 ? 3.379 8.625 1.791 1 98.88 166 CYS B C 1
ATOM 2947 O O . CYS B 1 166 ? 3.234 8.086 0.692 1 98.88 166 CYS B O 1
ATOM 2949 N N . LEU B 1 167 ? 2.631 9.547 2.25 1 98.69 167 LEU B N 1
ATOM 2950 C CA . LEU B 1 167 ? 1.81 10.383 1.387 1 98.69 167 LEU B CA 1
ATOM 2951 C C . LEU B 1 167 ? 2.549 11.664 1.014 1 98.69 167 LEU B C 1
ATOM 2953 O O . LEU B 1 167 ? 2.832 12.5 1.878 1 98.69 167 LEU B O 1
ATOM 2957 N N . ASP B 1 168 ? 2.898 11.766 -0.22 1 98.12 168 ASP B N 1
ATOM 2958 C CA . ASP B 1 168 ? 3.586 12.914 -0.8 1 98.12 168 ASP B CA 1
ATOM 2959 C C . ASP B 1 168 ? 2.592 13.898 -1.411 1 98.12 168 ASP B C 1
ATOM 2961 O O . ASP B 1 168 ? 1.923 13.586 -2.396 1 98.12 168 ASP B O 1
ATOM 2965 N N . PRO B 1 169 ? 2.545 15.125 -0.886 1 96.19 169 PRO B N 1
ATOM 2966 C CA . PRO B 1 169 ? 1.567 16.094 -1.396 1 96.19 169 PRO B CA 1
ATOM 2967 C C . PRO B 1 169 ? 1.859 16.531 -2.83 1 96.19 169 PRO B C 1
ATOM 2969 O O . PRO B 1 169 ? 0.999 17.109 -3.488 1 96.19 169 PRO B O 1
ATOM 2972 N N . TRP B 1 170 ? 3.008 16.281 -3.342 1 94.44 170 TRP B N 1
ATOM 2973 C CA . TRP B 1 170 ? 3.33 16.641 -4.719 1 94.44 170 TRP B CA 1
ATOM 2974 C C . TRP B 1 170 ? 2.734 15.641 -5.699 1 94.44 170 TRP B C 1
ATOM 2976 O O . TRP B 1 170 ? 2.676 15.898 -6.902 1 94.44 170 TRP B O 1
ATOM 2986 N N . GLN B 1 171 ? 2.322 14.5 -5.191 1 95.81 171 GLN B N 1
ATOM 2987 C CA . GLN B 1 171 ? 1.896 13.406 -6.055 1 95.81 171 GLN B CA 1
ATOM 2988 C C . GLN B 1 171 ? 0.377 13.258 -6.055 1 95.81 171 GLN B C 1
ATOM 2990 O O . GLN B 1 171 ? -0.296 13.734 -5.137 1 95.81 171 GLN B O 1
ATOM 2995 N N . ALA B 1 172 ? -0.094 12.594 -7.086 1 95.38 172 ALA B N 1
ATOM 2996 C CA . ALA B 1 172 ? -1.518 12.266 -7.137 1 95.38 172 ALA B CA 1
ATOM 2997 C C . ALA B 1 172 ? -1.909 11.328 -5.996 1 95.38 172 ALA B C 1
ATOM 2999 O O . ALA B 1 172 ? -1.081 10.555 -5.508 1 95.38 172 ALA B O 1
ATOM 3000 N N . SER B 1 173 ? -3.209 11.461 -5.648 1 96.38 173 SER B N 1
ATOM 3001 C CA . SER B 1 173 ? -3.723 10.555 -4.625 1 96.38 173 SER B CA 1
ATOM 3002 C C . SER B 1 173 ? -3.703 9.109 -5.109 1 96.38 173 SER B C 1
ATOM 3004 O O . SER B 1 173 ? -4.113 8.82 -6.234 1 96.38 173 SER B O 1
ATOM 3006 N N . PRO B 1 174 ? -3.148 8.227 -4.27 1 96.88 174 PRO B N 1
ATOM 3007 C CA . PRO B 1 174 ? -3.234 6.812 -4.637 1 96.88 174 PRO B CA 1
ATOM 3008 C C . PRO B 1 174 ? -4.652 6.258 -4.523 1 96.88 174 PRO B C 1
ATOM 3010 O O . PRO B 1 174 ? -5.367 6.574 -3.572 1 96.88 174 PRO B O 1
ATOM 3013 N N . LYS B 1 175 ? -5.012 5.375 -5.395 1 96.75 175 LYS B N 1
ATOM 3014 C CA . LYS B 1 175 ? -6.391 4.891 -5.406 1 96.75 175 LYS B CA 1
ATOM 3015 C C . LYS B 1 175 ? -6.477 3.457 -4.898 1 96.75 175 LYS B C 1
ATOM 3017 O O . LYS B 1 175 ? -7.562 2.967 -4.586 1 96.75 175 LYS B O 1
ATOM 3022 N N . ALA B 1 176 ? -5.391 2.791 -4.777 1 96.75 176 ALA B N 1
ATOM 3023 C CA . ALA B 1 176 ? -5.438 1.405 -4.32 1 96.75 176 ALA B CA 1
ATOM 3024 C C . ALA B 1 176 ? -4.535 1.197 -3.109 1 96.75 176 ALA B C 1
ATOM 3026 O O . ALA B 1 176 ? -4.52 0.117 -2.514 1 96.75 176 ALA B O 1
ATOM 3027 N N . SER B 1 177 ? -3.756 2.201 -2.807 1 97.19 177 SER B N 1
ATOM 3028 C CA . SER B 1 177 ? -2.797 2.119 -1.709 1 97.19 177 SER B CA 1
ATOM 3029 C C . SER B 1 177 ? -3.035 3.223 -0.683 1 97.19 177 SER B C 1
ATOM 3031 O O . SER B 1 177 ? -3.773 4.176 -0.948 1 97.19 177 SER B O 1
ATOM 3033 N N . LEU B 1 178 ? -2.391 3.053 0.492 1 98 178 LEU B N 1
ATOM 3034 C CA . LEU B 1 178 ? -2.488 4.066 1.536 1 98 178 LEU B CA 1
ATOM 3035 C C . LEU B 1 178 ? -1.361 5.086 1.411 1 98 178 LEU B C 1
ATOM 3037 O O . LEU B 1 178 ? -1.338 6.086 2.135 1 98 178 LEU B O 1
ATOM 3041 N N . TRP B 1 179 ? -0.436 4.859 0.548 1 98.62 179 TRP B N 1
ATOM 3042 C CA . TRP B 1 179 ? 0.683 5.77 0.318 1 98.62 179 TRP B CA 1
ATOM 3043 C C . TRP B 1 179 ? 0.972 5.906 -1.173 1 98.62 179 TRP B C 1
ATOM 3045 O O . TRP B 1 179 ? 0.529 5.086 -1.978 1 98.62 179 TRP B O 1
ATOM 3055 N N . ASN B 1 180 ? 1.633 7 -1.536 1 98.44 180 ASN B N 1
ATOM 3056 C CA . ASN B 1 180 ? 1.94 7.266 -2.938 1 98.44 180 ASN B CA 1
ATOM 3057 C C . ASN B 1 180 ? 3.426 7.551 -3.139 1 98.44 180 ASN B C 1
ATOM 3059 O O . ASN B 1 180 ? 3.842 7.965 -4.223 1 98.44 180 ASN B O 1
ATOM 3063 N N . ALA B 1 181 ? 4.223 7.355 -2.094 1 98.62 181 ALA B N 1
ATOM 3064 C CA . ALA B 1 181 ? 5.672 7.535 -2.166 1 98.62 181 ALA B CA 1
ATOM 3065 C C . ALA B 1 181 ? 6.383 6.68 -1.119 1 98.62 181 ALA B C 1
ATOM 3067 O O . ALA B 1 181 ? 5.785 6.301 -0.109 1 98.62 181 ALA B O 1
ATOM 3068 N N . VAL B 1 182 ? 7.66 6.383 -1.417 1 98.88 182 VAL B N 1
ATOM 3069 C CA . VAL B 1 182 ? 8.484 5.574 -0.528 1 98.88 182 VAL B CA 1
ATOM 3070 C C . VAL B 1 182 ? 9.852 6.227 -0.356 1 98.88 182 VAL B C 1
ATOM 3072 O O . VAL B 1 182 ? 10.422 6.75 -1.315 1 98.88 182 VAL B O 1
ATOM 3075 N N . ILE B 1 183 ? 10.273 6.234 0.876 1 98.81 183 ILE B N 1
ATOM 3076 C CA . ILE B 1 183 ? 11.664 6.602 1.156 1 98.81 183 ILE B CA 1
ATOM 3077 C C . ILE B 1 183 ? 12.438 5.367 1.604 1 98.81 183 ILE B C 1
ATOM 3079 O O . ILE B 1 183 ? 12.148 4.781 2.648 1 98.81 183 ILE B O 1
ATOM 3083 N N . GLU B 1 184 ? 13.359 4.965 0.847 1 98.81 184 GLU B N 1
ATOM 3084 C CA . GLU B 1 184 ? 14.305 3.926 1.238 1 98.81 184 GLU B CA 1
ATOM 3085 C C . GLU B 1 184 ? 15.484 4.516 2.014 1 98.81 184 GLU B C 1
ATOM 3087 O O . GLU B 1 184 ? 16.219 5.352 1.491 1 98.81 184 GLU B O 1
ATOM 3092 N N . VAL B 1 185 ? 15.641 4.074 3.205 1 98.69 185 VAL B N 1
ATOM 3093 C CA . VAL B 1 185 ? 16.656 4.66 4.074 1 98.69 185 VAL B CA 1
ATOM 3094 C C . VAL B 1 185 ? 17.828 3.693 4.23 1 98.69 185 VAL B C 1
ATOM 3096 O O . VAL B 1 185 ? 18.984 4.082 4.074 1 98.69 185 VAL B O 1
ATOM 3099 N N . TYR B 1 186 ? 17.469 2.484 4.57 1 98.31 186 TYR B N 1
ATOM 3100 C CA . TYR B 1 186 ? 18.469 1.441 4.785 1 98.31 186 TYR B CA 1
ATOM 3101 C C . TYR B 1 186 ? 18.109 0.175 4.016 1 98.31 186 TYR B C 1
ATOM 3103 O O . TYR B 1 186 ? 16.953 -0.008 3.613 1 98.31 186 TYR B O 1
ATOM 3111 N N . ASP B 1 187 ? 19.141 -0.651 3.795 1 96.31 187 ASP B N 1
ATOM 3112 C CA . ASP B 1 187 ? 18.844 -1.988 3.293 1 96.31 187 ASP B CA 1
ATOM 3113 C C . ASP B 1 187 ? 18.672 -2.98 4.441 1 96.31 187 ASP B C 1
ATOM 3115 O O . ASP B 1 187 ? 18.703 -2.596 5.613 1 96.31 187 ASP B O 1
ATOM 3119 N N . ALA B 1 188 ? 18.375 -4.203 4.109 1 94.5 188 ALA B N 1
ATOM 3120 C CA . ALA B 1 188 ? 18.062 -5.23 5.098 1 94.5 188 ALA B CA 1
ATOM 3121 C C . ALA B 1 188 ? 19.234 -5.449 6.047 1 94.5 188 ALA B C 1
ATOM 3123 O O . ALA B 1 188 ? 19.047 -5.848 7.199 1 94.5 188 ALA B O 1
ATOM 3124 N N . ALA B 1 189 ? 20.453 -5.18 5.609 1 94.56 189 ALA B N 1
ATOM 3125 C CA . ALA B 1 189 ? 21.656 -5.379 6.414 1 94.56 189 ALA B CA 1
ATOM 3126 C C . ALA B 1 189 ? 21.953 -4.16 7.277 1 94.56 189 ALA B C 1
ATOM 3128 O O . ALA B 1 189 ? 22.875 -4.184 8.109 1 94.56 189 ALA B O 1
ATOM 3129 N N . GLY B 1 190 ? 21.219 -3.037 7.047 1 95.81 190 GLY B N 1
ATOM 3130 C CA . GLY B 1 190 ? 21.391 -1.847 7.867 1 95.81 190 GLY B CA 1
ATOM 3131 C C . GLY B 1 190 ? 22.281 -0.798 7.219 1 95.81 190 GLY B C 1
ATOM 3132 O O . GLY B 1 190 ? 22.562 0.238 7.82 1 95.81 190 GLY B O 1
ATOM 3133 N N . ALA B 1 191 ? 22.719 -1.123 6.051 1 97.19 191 ALA B N 1
ATOM 3134 C CA . ALA B 1 191 ? 23.516 -0.129 5.328 1 97.19 191 ALA B CA 1
ATOM 3135 C C . ALA B 1 191 ? 22.609 0.943 4.715 1 97.19 191 ALA B C 1
ATOM 3137 O O . ALA B 1 191 ? 21.5 0.653 4.289 1 97.19 191 ALA B O 1
ATOM 3138 N N . SER B 1 192 ? 23.156 2.16 4.613 1 97.88 192 SER B N 1
ATOM 3139 C CA . SER B 1 192 ? 22.422 3.238 3.961 1 97.88 192 SER B CA 1
ATOM 3140 C C . SER B 1 192 ? 22.141 2.91 2.498 1 97.88 192 SER B C 1
ATOM 3142 O O . SER B 1 192 ? 22.953 2.283 1.828 1 97.88 192 SER B O 1
ATOM 3144 N N . ALA B 1 193 ? 21.016 3.393 1.987 1 97.31 193 ALA B N 1
ATOM 3145 C CA . ALA B 1 193 ? 20.656 3.148 0.596 1 97.31 193 ALA B CA 1
ATOM 3146 C C . ALA B 1 193 ? 21.688 3.719 -0.36 1 97.31 193 ALA B C 1
ATOM 3148 O O . ALA B 1 193 ? 21.953 3.143 -1.418 1 97.31 193 ALA B O 1
ATOM 3149 N N . ASN B 1 194 ? 22.234 4.891 0.012 1 96.62 194 ASN B N 1
ATOM 3150 C CA . ASN B 1 194 ? 23.297 5.539 -0.752 1 96.62 194 ASN B CA 1
ATOM 3151 C C . ASN B 1 194 ? 24.438 6.02 0.153 1 96.62 194 ASN B C 1
ATOM 3153 O O . ASN B 1 194 ? 24.25 6.164 1.362 1 96.62 194 ASN B O 1
ATOM 3157 N N . GLN B 1 195 ? 25.5 6.262 -0.529 1 94.12 195 GLN B N 1
ATOM 3158 C CA . GLN B 1 195 ? 26.609 6.887 0.172 1 94.12 195 GLN B CA 1
ATOM 3159 C C . GLN B 1 195 ? 26.531 8.406 0.082 1 94.12 195 GLN B C 1
ATOM 3161 O O . GLN B 1 195 ? 25.906 8.953 -0.835 1 94.12 195 GLN B O 1
ATOM 3166 N N . GLY B 1 196 ? 27.141 9.109 1.083 1 93.19 196 GLY B N 1
ATOM 3167 C CA . GLY B 1 196 ? 27.219 10.562 1.039 1 93.19 196 GLY B CA 1
ATOM 3168 C C . GLY B 1 196 ? 26.016 11.234 1.68 1 93.19 196 GLY B C 1
ATOM 3169 O O . GLY B 1 196 ? 25.266 10.602 2.42 1 93.19 196 GLY B O 1
ATOM 3170 N N . ARG B 1 197 ? 25.891 12.539 1.382 1 92.06 197 ARG B N 1
ATOM 3171 C CA . ARG B 1 197 ? 24.875 13.375 2.012 1 92.06 197 ARG B CA 1
ATOM 3172 C C . ARG B 1 197 ? 23.484 12.914 1.616 1 92.06 197 ARG B C 1
ATOM 3174 O O . ARG B 1 197 ? 22.578 12.852 2.459 1 92.06 197 ARG B O 1
ATOM 3181 N N . LEU B 1 198 ? 23.312 12.664 0.307 1 96.62 198 LEU B N 1
ATOM 3182 C CA . LEU B 1 198 ? 22.047 12.148 -0.198 1 96.62 198 LEU B CA 1
ATOM 3183 C C . LEU B 1 198 ? 21.984 10.625 -0.07 1 96.62 198 LEU B C 1
ATOM 3185 O O . LEU B 1 198 ? 22.094 9.914 -1.068 1 96.62 198 LEU B O 1
ATOM 3189 N N . SER B 1 199 ? 21.766 10.164 1.164 1 97.69 199 SER B N 1
ATOM 3190 C CA . SER B 1 199 ? 22.016 8.781 1.536 1 97.69 199 SER B CA 1
ATOM 3191 C C . SER B 1 199 ? 20.75 7.93 1.429 1 97.69 199 SER B C 1
ATOM 3193 O O . SER B 1 199 ? 20.766 6.75 1.79 1 97.69 199 SER B O 1
ATOM 3195 N N . SER B 1 200 ? 19.641 8.508 1.026 1 98.5 200 SER B N 1
ATOM 3196 C CA . SER B 1 200 ? 18.375 7.809 0.897 1 98.5 200 SER B CA 1
ATOM 3197 C C . SER B 1 200 ? 17.812 7.941 -0.513 1 98.5 200 SER B C 1
ATOM 3199 O O . SER B 1 200 ? 18.312 8.734 -1.314 1 98.5 200 SER B O 1
ATOM 3201 N N . ASN B 1 201 ? 16.875 7.098 -0.837 1 98.44 201 ASN B N 1
ATOM 3202 C CA . ASN B 1 201 ? 16.156 7.156 -2.105 1 98.44 201 ASN B CA 1
ATOM 3203 C C . ASN B 1 201 ? 14.688 7.484 -1.901 1 98.44 201 ASN B C 1
ATOM 3205 O O . ASN B 1 201 ? 14.062 6.996 -0.958 1 98.44 201 ASN B O 1
ATOM 3209 N N . HIS B 1 202 ? 14.227 8.305 -2.717 1 98.25 202 HIS B N 1
ATOM 3210 C CA . HIS B 1 202 ? 12.805 8.594 -2.824 1 98.25 202 HIS B CA 1
ATOM 3211 C C . HIS B 1 202 ? 12.25 8.141 -4.172 1 98.25 202 HIS B C 1
ATOM 3213 O O . HIS B 1 202 ? 12.883 8.352 -5.207 1 98.25 202 HIS B O 1
ATOM 3219 N N . TRP B 1 203 ? 11.039 7.535 -4.172 1 98.44 203 TRP B N 1
ATOM 3220 C CA . TRP B 1 203 ? 10.305 7.344 -5.422 1 98.44 203 TRP B CA 1
ATOM 3221 C C . TRP B 1 203 ? 8.805 7.398 -5.184 1 98.44 203 TRP B C 1
ATOM 3223 O O . TRP B 1 203 ? 8.336 7.203 -4.059 1 98.44 203 TRP B O 1
ATOM 3233 N N . ASN B 1 204 ? 8.102 7.738 -6.191 1 97 204 ASN B N 1
ATOM 3234 C CA . ASN B 1 204 ? 6.645 7.797 -6.176 1 97 204 ASN B CA 1
ATOM 3235 C C . ASN B 1 204 ? 6.031 6.68 -7.016 1 97 204 ASN B C 1
ATOM 3237 O O . ASN B 1 204 ? 6.676 5.656 -7.258 1 97 204 ASN B O 1
ATOM 3241 N N . MET B 1 205 ? 4.777 6.82 -7.43 1 95.69 205 MET B N 1
ATOM 3242 C CA . MET B 1 205 ? 4.027 5.758 -8.094 1 95.69 205 MET B CA 1
ATOM 3243 C C . MET B 1 205 ? 4.543 5.531 -9.516 1 95.69 205 MET B C 1
ATOM 3245 O O . MET B 1 205 ? 4.223 4.52 -10.141 1 95.69 205 MET B O 1
ATOM 3249 N N . SER B 1 206 ? 5.406 6.445 -10.023 1 94.38 206 SER B N 1
ATOM 3250 C CA . SER B 1 206 ? 6.035 6.238 -11.328 1 94.38 206 SER B CA 1
ATOM 3251 C C . SER B 1 206 ? 7.223 5.281 -11.219 1 94.38 206 SER B C 1
ATOM 3253 O O . SER B 1 206 ? 7.672 4.73 -12.227 1 94.38 206 SER B O 1
ATOM 3255 N N . GLY B 1 207 ? 7.84 5.203 -10.055 1 96 207 GLY B N 1
ATOM 3256 C CA . GLY B 1 207 ? 9 4.352 -9.836 1 96 207 GLY B CA 1
ATOM 3257 C C . GLY B 1 207 ? 10.32 5.07 -10.039 1 96 207 GLY B C 1
ATOM 3258 O O . GLY B 1 207 ? 11.383 4.496 -9.82 1 96 207 GLY B O 1
ATOM 3259 N N . GLU B 1 208 ? 10.234 6.285 -10.492 1 95.81 208 GLU B N 1
ATOM 3260 C CA . GLU B 1 208 ? 11.461 7.039 -10.703 1 95.81 208 GLU B CA 1
ATOM 3261 C C . GLU B 1 208 ? 12.156 7.352 -9.375 1 95.81 208 GLU B C 1
ATOM 3263 O O . GLU B 1 208 ? 11.555 7.977 -8.492 1 95.81 208 GLU B O 1
ATOM 3268 N N . VAL B 1 209 ? 13.445 6.996 -9.312 1 97.25 209 VAL B N 1
ATOM 3269 C CA . VAL B 1 209 ? 14.18 7.121 -8.055 1 97.25 209 VAL B CA 1
ATOM 3270 C C . VAL B 1 209 ? 14.992 8.414 -8.055 1 97.25 209 VAL B C 1
ATOM 3272 O O . VAL B 1 209 ? 15.672 8.727 -9.031 1 97.25 209 VAL B O 1
ATOM 3275 N N . THR B 1 210 ? 14.883 9.141 -7 1 96.56 210 THR B N 1
ATOM 3276 C CA . THR B 1 210 ? 15.711 10.312 -6.762 1 96.56 210 THR B CA 1
ATOM 3277 C C . THR B 1 210 ? 16.406 10.219 -5.406 1 96.56 210 THR B C 1
ATOM 3279 O O . THR B 1 210 ? 15.781 9.844 -4.41 1 96.56 210 THR B O 1
ATOM 3282 N N . LYS B 1 211 ? 17.688 10.578 -5.375 1 97 211 LYS B N 1
ATOM 3283 C CA . LYS B 1 211 ? 18.406 10.586 -4.105 1 97 211 LYS B CA 1
ATOM 3284 C C . LYS B 1 211 ? 17.938 11.734 -3.215 1 97 211 LYS B C 1
ATOM 3286 O O . LYS B 1 211 ? 17.609 12.812 -3.709 1 97 211 LYS B O 1
ATOM 3291 N N . CYS B 1 212 ? 17.938 11.469 -1.93 1 97.75 212 CYS B N 1
ATOM 3292 C CA . CYS B 1 212 ? 17.547 12.5 -0.974 1 97.75 212 CYS B CA 1
ATOM 3293 C C . CYS B 1 212 ? 18.234 12.281 0.373 1 97.75 212 CYS B C 1
ATOM 3295 O O . CYS B 1 212 ? 18.953 11.297 0.555 1 97.75 212 CYS B O 1
ATOM 3297 N N . GLN B 1 213 ? 18.094 13.234 1.2 1 97.31 213 GLN B N 1
ATOM 3298 C CA . GLN B 1 213 ? 18.578 13.164 2.574 1 97.31 213 GLN B CA 1
ATOM 3299 C C . GLN B 1 213 ? 17.438 13.312 3.57 1 97.31 213 GLN B C 1
ATOM 3301 O O .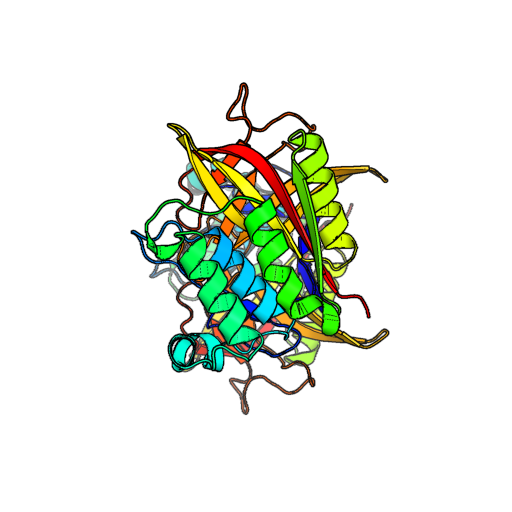 GLN B 1 213 ? 16.703 14.312 3.553 1 97.31 213 GLN B O 1
ATOM 3306 N N . VAL B 1 214 ? 17.234 12.328 4.398 1 98 214 VAL B N 1
ATOM 3307 C CA . VAL B 1 214 ? 16.297 12.469 5.512 1 98 214 VAL B CA 1
ATOM 3308 C C . VAL B 1 214 ? 16.875 13.43 6.551 1 98 214 VAL B C 1
ATOM 3310 O O . VAL B 1 214 ? 17.969 13.203 7.066 1 98 214 VAL B O 1
ATOM 3313 N N . LYS B 1 215 ? 16.078 14.422 6.906 1 96.06 215 LYS B N 1
ATOM 3314 C CA . LYS B 1 215 ? 16.672 15.523 7.66 1 96.06 215 LYS B CA 1
ATOM 3315 C C . LYS B 1 215 ? 15.992 15.688 9.016 1 96.06 215 LYS B C 1
ATOM 3317 O O . LYS B 1 215 ? 16.672 15.867 10.031 1 96.06 215 LYS B O 1
ATOM 3322 N N . ASP B 1 216 ? 14.805 15.758 9.094 1 97.25 216 ASP B N 1
ATOM 3323 C CA . ASP B 1 216 ? 14.094 16.047 10.336 1 97.25 216 ASP B CA 1
ATOM 3324 C C . ASP B 1 216 ? 12.672 15.5 10.297 1 97.25 216 ASP B C 1
ATOM 3326 O O . ASP B 1 216 ? 12.289 14.828 9.336 1 97.25 216 ASP B O 1
ATOM 3330 N N . THR B 1 217 ? 11.984 15.617 11.438 1 98.62 217 THR B N 1
ATOM 3331 C CA . THR B 1 217 ? 10.625 15.094 11.547 1 98.62 217 THR B CA 1
ATOM 3332 C C . THR B 1 217 ? 9.797 15.93 12.508 1 98.62 217 THR B C 1
ATOM 3334 O O . THR B 1 217 ? 10.344 16.578 13.406 1 98.62 217 THR B O 1
ATOM 3337 N N . VAL B 1 218 ? 8.531 16 12.242 1 98.62 218 VAL B N 1
ATOM 3338 C CA . VAL B 1 218 ? 7.516 16.5 13.164 1 98.62 218 VAL B CA 1
ATOM 3339 C C . VAL B 1 218 ? 6.559 15.367 13.539 1 98.62 218 VAL B C 1
ATOM 3341 O O . VAL B 1 218 ? 5.887 14.805 12.672 1 98.62 218 VAL B O 1
ATOM 3344 N N . ILE B 1 219 ? 6.52 15.055 14.836 1 98.69 219 ILE B N 1
ATOM 3345 C CA . ILE B 1 219 ? 5.668 13.969 15.32 1 98.69 219 ILE B CA 1
ATOM 3346 C C . ILE B 1 219 ? 4.375 14.547 15.891 1 98.69 219 ILE B C 1
ATOM 3348 O O . ILE B 1 219 ? 4.402 15.352 16.812 1 98.69 219 ILE B O 1
ATOM 3352 N N . LEU B 1 220 ? 3.266 14.172 15.312 1 98.44 220 LEU B N 1
ATOM 3353 C CA . LEU B 1 220 ? 1.957 14.539 15.844 1 98.44 220 LEU B CA 1
ATOM 3354 C C . LEU B 1 220 ? 1.362 13.383 16.641 1 98.44 220 LEU B C 1
ATOM 3356 O O . LEU B 1 220 ? 1.469 12.227 16.25 1 98.44 220 LEU B O 1
ATOM 3360 N N . SER B 1 221 ? 0.823 13.664 17.75 1 96.56 221 SER B N 1
ATOM 3361 C CA . SER B 1 221 ? 0.139 12.688 18.578 1 96.56 221 SER B CA 1
ATOM 3362 C C . SER B 1 221 ? -1.055 13.305 19.297 1 96.56 221 SER B C 1
ATOM 3364 O O . SER B 1 221 ? -1.105 14.523 19.484 1 96.56 221 SER B O 1
ATOM 3366 N N . VAL B 1 222 ? -2.037 12.484 19.547 1 94 222 VAL B N 1
ATOM 3367 C CA . VAL B 1 222 ? -3.209 12.945 20.281 1 94 222 VAL B CA 1
ATOM 3368 C C . VAL B 1 222 ? -3.277 12.242 21.625 1 94 222 VAL B C 1
ATOM 3370 O O . VAL B 1 222 ? -3.125 11.016 21.703 1 94 222 VAL B O 1
ATOM 3373 N N . ASP B 1 223 ? -3.363 13.031 22.656 1 81.12 223 ASP B N 1
ATOM 3374 C CA . ASP B 1 223 ? -3.58 12.508 24 1 81.12 223 ASP B CA 1
ATOM 3375 C C . ASP B 1 223 ? -5.031 12.07 24.203 1 81.12 223 ASP B C 1
ATOM 3377 O O . ASP B 1 223 ? -5.957 12.812 23.859 1 81.12 223 ASP B O 1
ATOM 3381 N N . ILE B 1 224 ? -5.242 10.633 24.172 1 53.5 224 ILE B N 1
ATOM 3382 C CA . ILE B 1 224 ? -6.57 10.188 24.594 1 53.5 224 ILE B CA 1
ATOM 3383 C C . ILE B 1 224 ? -6.73 10.375 26.094 1 53.5 224 ILE B C 1
ATOM 3385 O O . ILE B 1 224 ? -5.777 10.195 26.859 1 53.5 224 ILE B O 1
#

Sequence (448 aa):
MNIMQVSPLFGISSNGPVSAESGDLVHLRQGDLDGACGPYCLFSALITLGLLQRADLLENMSFWKGSSREGRLRDALKKFGVLSGDGTFGWDLVELTSYYKRKGLNAKHDEASKKQVMQTVCGAIDAGGLPIVGVDWVGGGGHWLLVVGYQGVKDGDHIQRTHLLCLDPWQASPKASLWNAVIEVYDAAGASANQGRLSSNHWNMSGEVTKCQVKDTVILSVDIMNIMQVSPLFGISSNGPVSAESGDLVHLRQGDLDGACGPYCLFSALITLGLLQRADLLENMSFWKGSSREGRLRDALKKFGVLSGDGTFGWDLVELTSYYKRKGLNAKHDEASKKQVMQTVCGAIDAGGLPIVGVDWVGGGGHWLLVVGYQGVKDGDHIQRTHLLCLDPWQASPKASLWNAVIEVYDAAGASANQGRLSSNHWNMSGEVTKCQVKDTVILSVDI